Protein AF-A0A7U3V037-F1 (afdb_monomer_lite)

Secondary structure (DSSP, 8-state):
-PPP----HHHHHHHHHHHHHHHHHHHHH-HHHHHHB--PPPHHHHHHTTTTSPPPHHHHHHHHH---B-TTTT--SBTTBEEPPHHHHHT---TTSS-GGGGGEEEEEE-TTS-EEEEE--SSTTTT-EEEE-TTT--EEEEEESSHHHHHHHHHHHHHH-PPEE-TTS-EEEEEESSSEEEEEEP-TT-HHHHHHHHHHHHHHHHHHH-HHHHHTBPPPPPHHHHHHHT-SSPPPHHHHHHHTT-S-B-TTGGGGSBTTTEEEP-HHHHHHHHHHHHHH--SS------------S-------------------GGGSPPPPTTEEEEEEETTSPEEEEE-SSSTTTT-EEEEETTTTEEEEEESSHHHHHHHHH-

pLDDT: mean 83.7, std 17.73, range [27.78, 98.38]

Sequence (379 aa):
MGRDNFVDGRAIGDFTATWRRVEDWLRVHAPEDFAALRGPASARDIAAVAEDFPPHPFLVALLSAHDGSELSSGAELLPRYGLLPAARMAGWRAAGAGCPEAEWWVPFAATSTGEYLVVDHRQGPGYGAVLRFDPESGAGGERCWHDLLALVAELADVLESGEPLRMPGAAAHRPCAGGQLGWEIVPSPEVPAVWLREVWRDAEKRLLRAAPAACASLRPPARPQEIRSAETPDPFHAHLRAFLLLHDGADGPDGFEVFPGGYRPYGCAELCAARASVKAAVPDTAIRVRVRTGTKTAGGRESAVERAHGHGEASSSPADLPPVPTSWLPFAVSREGAELLLCQEQGESYGAVLAWDQVARDYRTVHPDLAALCERVGR

Organism: NCBI:txid659352

Structure (mmCIF, N/CA/C/O backbone):
data_AF-A0A7U3V037-F1
#
_entry.id   AF-A0A7U3V037-F1
#
loop_
_atom_site.group_PDB
_atom_site.id
_atom_site.type_symbol
_atom_site.label_atom_id
_atom_site.label_alt_id
_atom_site.label_comp_id
_atom_site.label_asym_id
_atom_site.label_entity_id
_atom_site.label_seq_id
_atom_site.pdbx_PDB_ins_code
_atom_site.Cartn_x
_atom_site.Cartn_y
_atom_site.Cartn_z
_atom_site.occupancy
_atom_site.B_iso_or_equiv
_atom_site.auth_seq_id
_atom_site.auth_comp_id
_atom_site.auth_asym_id
_atom_site.auth_atom_id
_atom_site.pdbx_PDB_model_num
ATOM 1 N N . MET A 1 1 ? 2.760 17.080 38.704 1.00 34.16 1 MET A N 1
ATOM 2 C CA . MET A 1 1 ? 1.494 17.796 38.433 1.00 34.16 1 MET A CA 1
ATOM 3 C C . MET A 1 1 ? 1.012 17.357 37.062 1.00 34.16 1 MET A C 1
ATOM 5 O O . MET A 1 1 ? 1.402 17.954 36.067 1.00 34.16 1 MET A O 1
ATOM 9 N N . GLY A 1 2 ? 0.297 16.231 37.011 1.00 40.97 2 GLY A N 1
ATOM 10 C CA . GLY A 1 2 ? -0.260 15.691 35.772 1.00 40.97 2 GLY A CA 1
ATOM 11 C C . GLY A 1 2 ? -1.550 16.427 35.439 1.00 40.97 2 GLY A C 1
ATOM 12 O O . GLY A 1 2 ? -2.410 16.564 36.304 1.00 40.97 2 GLY A O 1
ATOM 13 N N . ARG A 1 3 ? -1.664 16.945 34.215 1.00 43.59 3 ARG A N 1
ATOM 14 C CA . ARG A 1 3 ? -2.986 17.142 33.623 1.00 43.59 3 ARG A CA 1
ATOM 15 C C . ARG A 1 3 ? -3.472 15.739 33.292 1.00 43.59 3 ARG A C 1
ATOM 17 O O . ARG A 1 3 ? -2.770 15.033 32.572 1.00 43.59 3 ARG A O 1
ATOM 24 N N . ASP A 1 4 ? -4.590 15.329 33.872 1.00 48.66 4 ASP A N 1
ATOM 25 C CA . ASP A 1 4 ? -5.241 14.084 33.486 1.00 48.66 4 ASP A CA 1
ATOM 26 C C . ASP A 1 4 ? -5.502 14.130 31.977 1.00 48.66 4 ASP A C 1
ATOM 28 O O . ASP A 1 4 ? -6.106 15.084 31.479 1.00 48.66 4 ASP A O 1
ATOM 32 N N . ASN A 1 5 ? -5.014 13.122 31.249 1.00 59.50 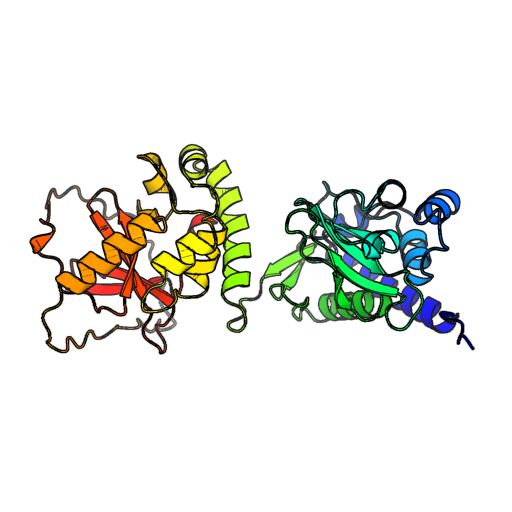5 ASN A N 1
ATOM 33 C CA . ASN A 1 5 ? -5.280 12.910 29.824 1.00 59.50 5 ASN A CA 1
ATOM 34 C C . ASN A 1 5 ? -6.729 12.419 29.639 1.00 59.50 5 ASN A C 1
ATOM 36 O O . ASN A 1 5 ? -6.979 11.334 29.122 1.00 59.50 5 ASN A O 1
ATOM 40 N N . PHE A 1 6 ? -7.691 13.183 30.157 1.00 67.81 6 PHE A N 1
ATOM 41 C CA . PHE A 1 6 ? -9.104 12.846 30.116 1.00 67.81 6 PHE A CA 1
ATOM 42 C C . PHE A 1 6 ? -9.684 13.336 28.790 1.00 67.81 6 PHE A C 1
ATOM 44 O O . PHE A 1 6 ? -9.780 14.541 28.553 1.00 67.81 6 PHE A O 1
ATOM 51 N N . VAL A 1 7 ? -10.066 12.402 27.921 1.00 75.44 7 VAL A N 1
ATOM 52 C CA . VAL A 1 7 ? -10.905 12.715 26.761 1.00 75.44 7 VAL A CA 1
ATOM 53 C C . VAL A 1 7 ? -12.281 13.099 27.301 1.00 75.44 7 VAL A C 1
ATOM 55 O O . VAL A 1 7 ? -12.906 12.312 28.015 1.00 75.44 7 VAL A O 1
ATOM 58 N N . ASP A 1 8 ? -12.741 14.319 27.028 1.00 85.19 8 ASP A N 1
ATOM 59 C CA . ASP A 1 8 ? -14.038 14.765 27.531 1.00 85.19 8 ASP A CA 1
ATOM 60 C C . ASP A 1 8 ? -15.210 14.081 26.796 1.00 85.19 8 ASP A C 1
ATOM 62 O O . ASP A 1 8 ? -15.072 13.501 25.715 1.00 85.19 8 ASP A O 1
ATOM 66 N N . GLY A 1 9 ? -16.403 14.132 27.396 1.00 85.62 9 GLY A N 1
ATOM 67 C CA . GLY A 1 9 ? -17.592 13.501 26.817 1.00 85.62 9 GLY A CA 1
ATOM 68 C C . GLY A 1 9 ? -18.042 14.115 25.485 1.00 85.62 9 GLY A C 1
ATOM 69 O O . GLY A 1 9 ? -18.740 13.447 24.723 1.00 85.62 9 GLY A O 1
ATOM 70 N N . ARG A 1 10 ? -17.645 15.360 25.178 1.00 91.12 10 ARG A N 1
ATOM 71 C CA . ARG A 1 10 ? -17.946 15.992 23.888 1.00 91.12 10 ARG A CA 1
ATOM 72 C C . ARG A 1 10 ? -17.118 15.337 22.789 1.00 91.12 10 ARG A C 1
ATOM 74 O O . ARG A 1 10 ? -17.693 14.946 21.782 1.00 91.12 10 ARG A O 1
ATOM 81 N N . ALA A 1 11 ? -15.826 15.131 23.019 1.00 93.19 11 ALA A N 1
ATOM 82 C CA . ALA A 1 11 ? -14.938 14.503 22.051 1.00 93.19 11 ALA A CA 1
ATOM 83 C C . ALA A 1 11 ? -15.385 13.072 21.691 1.00 93.19 11 ALA A C 1
ATOM 85 O O . ALA A 1 11 ? -15.333 12.678 20.528 1.00 93.19 11 ALA A O 1
ATOM 86 N N . ILE A 1 12 ? -15.892 12.295 22.658 1.00 95.69 12 ILE A N 1
ATOM 87 C CA . ILE A 1 12 ? -16.480 10.964 22.390 1.00 95.69 12 ILE A CA 1
ATOM 88 C C . ILE A 1 12 ? -17.758 11.079 21.539 1.00 95.69 12 ILE A C 1
ATOM 90 O O . ILE A 1 12 ? -17.997 10.255 20.650 1.00 95.69 12 ILE A O 1
ATOM 94 N N . GLY A 1 13 ? -18.580 12.101 21.795 1.00 95.69 13 GLY A N 1
ATOM 95 C CA . GLY A 1 13 ? -19.750 12.412 20.975 1.00 95.69 13 GLY A CA 1
ATOM 96 C C . GLY A 1 13 ? -19.372 12.751 19.530 1.00 95.69 13 GLY A C 1
ATOM 97 O O . GLY A 1 13 ? -19.965 12.194 18.606 1.00 95.69 13 GLY A O 1
ATOM 98 N N . ASP A 1 14 ? -18.346 13.585 19.344 1.00 97.44 14 ASP A N 1
ATOM 99 C CA . ASP A 1 14 ? -17.814 13.973 18.033 1.00 97.44 14 ASP A CA 1
ATOM 100 C C . ASP A 1 14 ? -17.241 12.762 17.283 1.00 97.44 14 ASP A C 1
ATOM 102 O O . ASP A 1 14 ? -17.529 12.572 16.100 1.00 97.44 14 ASP A O 1
ATOM 106 N N . PHE A 1 15 ? -16.516 11.881 17.980 1.00 97.94 15 PHE A N 1
ATOM 107 C CA . PHE A 1 15 ? -16.051 10.609 17.425 1.00 97.94 15 PHE A CA 1
ATOM 108 C C . PHE A 1 15 ? -17.208 9.741 16.938 1.00 97.94 15 PHE A C 1
ATOM 110 O O . PHE A 1 15 ? -17.214 9.302 15.791 1.00 97.94 15 PHE A O 1
ATOM 117 N N . THR A 1 16 ? -18.222 9.539 17.779 1.00 97.81 16 THR A N 1
ATOM 118 C CA . THR A 1 16 ? -19.379 8.700 17.437 1.00 97.81 16 THR A CA 1
ATOM 119 C C . THR A 1 16 ? -20.151 9.269 16.244 1.00 97.81 16 THR A C 1
ATOM 121 O O . THR A 1 16 ? -20.582 8.522 15.368 1.00 97.81 16 THR A O 1
ATOM 124 N N . ALA A 1 17 ? -20.324 10.592 16.185 1.00 97.94 17 ALA A N 1
ATOM 125 C CA . ALA A 1 17 ? -20.978 11.261 15.062 1.00 97.94 17 ALA A CA 1
ATOM 126 C C . ALA A 1 17 ? -20.165 11.138 13.764 1.00 97.94 17 ALA A C 1
ATOM 128 O O . ALA A 1 17 ? -20.737 10.903 12.702 1.00 97.94 17 ALA A O 1
ATOM 129 N N . THR A 1 18 ? -18.840 11.255 13.852 1.00 98.31 18 THR A N 1
ATOM 130 C CA . THR A 1 18 ? -17.942 11.127 12.699 1.00 98.31 18 THR A CA 1
ATOM 131 C C . THR A 1 18 ? -17.893 9.690 12.185 1.00 98.31 18 THR A C 1
ATOM 133 O O . THR A 1 18 ? -17.993 9.468 10.984 1.00 98.31 18 THR A O 1
ATOM 136 N N . TRP A 1 19 ? -17.838 8.701 13.080 1.00 98.00 19 TRP A N 1
ATOM 137 C CA . TRP A 1 19 ? -17.899 7.289 12.702 1.00 98.00 19 TRP A CA 1
ATOM 138 C C . TRP A 1 19 ? -19.202 6.938 11.972 1.00 98.00 19 TRP A C 1
ATOM 140 O O . TRP A 1 19 ? -19.172 6.262 10.948 1.00 98.00 19 TRP A O 1
ATOM 150 N N . ARG A 1 20 ? -20.342 7.489 12.408 1.00 98.25 20 ARG A N 1
ATOM 151 C CA . ARG A 1 20 ? -21.621 7.298 11.704 1.00 98.25 20 ARG A CA 1
ATOM 152 C C . ARG A 1 20 ? -21.608 7.803 10.265 1.00 98.25 20 ARG A C 1
ATOM 154 O O . ARG A 1 20 ? -22.256 7.192 9.426 1.00 98.25 20 ARG A O 1
ATOM 161 N N . ARG A 1 21 ? -20.865 8.874 9.956 1.00 98.38 21 ARG A N 1
ATOM 162 C CA . ARG A 1 21 ? -20.696 9.341 8.565 1.00 98.38 21 ARG A CA 1
ATOM 163 C C . ARG A 1 21 ? -20.014 8.276 7.708 1.00 98.38 21 ARG A C 1
ATOM 165 O O . ARG A 1 21 ? -20.473 8.001 6.604 1.00 98.38 21 ARG A O 1
ATOM 172 N N . VAL A 1 22 ? -18.975 7.633 8.246 1.00 97.88 22 VAL A N 1
ATOM 173 C CA . VAL A 1 22 ? -18.296 6.504 7.592 1.00 97.88 22 VAL A CA 1
ATOM 174 C C . VAL A 1 22 ? -19.278 5.349 7.373 1.00 97.88 22 VAL A C 1
ATOM 176 O O . VAL A 1 22 ? -19.413 4.870 6.251 1.00 97.88 22 VAL A O 1
ATOM 179 N N . GLU A 1 23 ? -20.022 4.940 8.404 1.00 97.38 23 GLU A N 1
ATOM 180 C CA . GLU A 1 23 ? -21.030 3.873 8.294 1.00 97.38 23 GLU A CA 1
ATOM 181 C C . GLU A 1 23 ? -22.116 4.182 7.252 1.00 97.38 23 GLU A C 1
ATOM 183 O O . GLU A 1 23 ? -22.489 3.315 6.457 1.00 97.38 23 GLU A O 1
ATOM 188 N N . ASP A 1 24 ? -22.639 5.409 7.257 1.00 98.06 24 ASP A N 1
ATOM 189 C CA . ASP A 1 24 ? -23.677 5.859 6.332 1.00 98.06 24 ASP A CA 1
ATOM 190 C C . ASP A 1 24 ? -23.173 5.855 4.889 1.00 98.06 24 ASP A C 1
ATOM 192 O O . ASP A 1 24 ? -23.882 5.384 3.995 1.00 98.06 24 ASP A O 1
ATOM 196 N N . TRP A 1 25 ? -21.933 6.298 4.669 1.00 97.62 25 TRP A N 1
ATOM 197 C CA . TRP A 1 25 ? -21.298 6.239 3.360 1.00 97.62 25 TRP A CA 1
ATOM 198 C C . TRP A 1 25 ? -21.142 4.794 2.876 1.00 97.62 25 TRP A C 1
ATOM 200 O O . TRP A 1 25 ? -21.562 4.469 1.763 1.00 97.62 25 TRP A O 1
ATOM 210 N N . LEU A 1 26 ? -20.611 3.899 3.719 1.00 96.12 26 LEU A N 1
ATOM 211 C CA . LEU A 1 26 ? -20.412 2.491 3.359 1.00 96.12 26 LEU A CA 1
ATOM 212 C C . LEU A 1 26 ? -21.739 1.815 3.023 1.00 96.12 26 LEU A C 1
ATOM 214 O O . LEU A 1 26 ? -21.841 1.126 2.016 1.00 96.12 26 LEU A O 1
ATOM 218 N N . ARG A 1 27 ? -22.797 2.069 3.795 1.00 95.94 27 ARG A N 1
ATOM 219 C CA . ARG A 1 27 ? -24.119 1.481 3.538 1.00 95.94 27 ARG A CA 1
ATOM 220 C C . ARG A 1 27 ? -24.667 1.819 2.149 1.00 95.94 27 ARG A C 1
ATOM 222 O O . ARG A 1 27 ? -25.414 1.022 1.585 1.00 95.94 27 ARG A O 1
ATOM 229 N N . VAL A 1 28 ? -24.325 2.993 1.620 1.00 96.75 28 VAL A N 1
ATOM 230 C CA . VAL A 1 28 ? -24.784 3.467 0.308 1.00 96.75 28 VAL A CA 1
ATOM 231 C C . VAL A 1 28 ? -23.840 3.035 -0.815 1.00 96.75 28 VAL A C 1
ATOM 233 O O . VAL A 1 28 ? -24.309 2.600 -1.867 1.00 96.75 28 VAL A O 1
ATOM 236 N N . HIS A 1 29 ? -22.529 3.159 -0.614 1.00 94.81 29 HIS A N 1
ATOM 237 C CA . HIS A 1 29 ? -21.533 3.047 -1.684 1.00 94.81 29 HIS A CA 1
ATOM 238 C C . HIS A 1 29 ? -20.757 1.720 -1.674 1.00 94.81 29 HIS A C 1
ATOM 240 O O . HIS A 1 29 ? -20.362 1.231 -2.734 1.00 94.81 29 HIS A O 1
ATOM 246 N N . ALA A 1 30 ? -20.586 1.113 -0.502 1.00 94.25 30 ALA A N 1
ATOM 247 C CA . ALA A 1 30 ? -19.832 -0.118 -0.279 1.00 94.25 30 ALA A CA 1
ATOM 248 C C . ALA A 1 30 ? -20.600 -1.081 0.660 1.00 94.25 30 ALA A C 1
ATOM 250 O O . ALA A 1 30 ? -20.139 -1.397 1.762 1.00 94.25 30 ALA A O 1
ATOM 251 N N . PRO A 1 31 ? -21.827 -1.501 0.281 1.00 94.19 31 PRO A N 1
ATOM 252 C CA . PRO A 1 31 ? -22.709 -2.263 1.162 1.00 94.19 31 PRO A CA 1
ATOM 253 C C . PRO A 1 31 ? -22.135 -3.622 1.576 1.00 94.19 31 PRO A C 1
ATOM 255 O O . PRO A 1 31 ? -22.499 -4.126 2.638 1.00 94.19 31 PRO A O 1
ATOM 258 N N . GLU A 1 32 ? -21.251 -4.216 0.770 1.00 91.25 32 GLU A N 1
ATOM 259 C CA . GLU A 1 32 ? -20.582 -5.468 1.124 1.00 91.25 32 GLU A CA 1
ATOM 260 C C . GLU A 1 32 ? -19.592 -5.271 2.280 1.00 91.25 32 GLU A C 1
ATOM 262 O O . GLU A 1 32 ? -19.599 -6.064 3.221 1.00 91.25 32 GLU A O 1
ATOM 267 N N . ASP A 1 33 ? -18.825 -4.176 2.288 1.00 91.75 33 ASP A N 1
ATOM 268 C CA . ASP A 1 33 ? -17.920 -3.855 3.399 1.00 91.75 33 ASP A CA 1
ATOM 269 C C . ASP A 1 33 ? -18.682 -3.473 4.656 1.00 91.75 33 ASP A C 1
ATOM 271 O O . ASP A 1 33 ? -18.319 -3.909 5.746 1.00 91.75 33 ASP A O 1
ATOM 275 N N . PHE A 1 34 ? -19.783 -2.723 4.518 1.00 94.06 34 PHE A N 1
ATOM 276 C CA . PHE A 1 34 ? -20.661 -2.449 5.654 1.00 94.06 34 PHE A CA 1
ATOM 277 C C . PHE A 1 34 ? -21.199 -3.751 6.268 1.00 94.06 34 PHE A C 1
ATOM 279 O O . PHE A 1 34 ? -21.227 -3.889 7.488 1.00 94.06 34 PHE A O 1
ATOM 286 N N . ALA A 1 35 ? -21.591 -4.726 5.439 1.00 92.44 35 ALA A N 1
ATOM 287 C CA . ALA A 1 35 ? -22.057 -6.032 5.905 1.00 92.44 35 ALA A CA 1
ATOM 288 C C . ALA A 1 35 ? -20.942 -6.894 6.524 1.00 92.44 35 ALA A C 1
ATOM 290 O O . ALA A 1 35 ? -21.228 -7.756 7.357 1.00 92.44 35 ALA A O 1
ATOM 291 N N . ALA A 1 36 ? -19.687 -6.670 6.130 1.00 92.38 36 ALA A N 1
ATOM 292 C CA . ALA A 1 36 ? -18.517 -7.337 6.690 1.00 92.38 36 ALA A CA 1
ATOM 293 C C . ALA A 1 36 ? -18.070 -6.762 8.048 1.00 92.38 36 ALA A C 1
ATOM 295 O O . ALA A 1 36 ? -17.318 -7.427 8.773 1.00 92.38 36 ALA A O 1
ATOM 296 N N . LEU A 1 37 ? -18.526 -5.559 8.421 1.00 93.88 37 LEU A N 1
ATOM 297 C CA . LEU A 1 37 ? -18.316 -5.029 9.767 1.00 93.88 37 LEU A CA 1
ATOM 298 C C . LEU A 1 37 ? -19.084 -5.868 10.785 1.00 93.88 37 LEU A C 1
ATOM 300 O O . LEU A 1 37 ? -20.290 -6.100 10.676 1.00 93.88 37 LEU A O 1
ATOM 304 N N . ARG A 1 38 ? -18.374 -6.318 11.817 1.00 94.44 38 ARG A N 1
ATOM 305 C CA . ARG A 1 38 ? -18.975 -7.102 12.895 1.00 94.44 38 ARG A CA 1
ATOM 306 C C . ARG A 1 38 ? -19.853 -6.207 13.760 1.00 94.44 38 ARG A C 1
ATOM 308 O O . ARG A 1 38 ? -19.665 -4.996 13.820 1.00 94.44 38 ARG A O 1
ATOM 315 N N . GLY A 1 39 ? -20.811 -6.809 14.460 1.00 96.00 39 GLY A N 1
ATOM 316 C CA . GLY A 1 39 ? -21.552 -6.094 15.499 1.00 96.00 39 GLY A CA 1
ATOM 317 C C . GLY A 1 39 ? -20.634 -5.612 16.636 1.00 96.00 39 GLY A C 1
ATOM 318 O O . GLY A 1 39 ? -19.453 -5.960 16.656 1.00 96.00 39 GLY A O 1
ATOM 319 N N . PRO A 1 40 ? -21.166 -4.845 17.600 1.00 98.06 40 PRO A N 1
ATOM 320 C CA . PRO A 1 40 ? -20.409 -4.347 18.746 1.00 98.06 40 PRO A CA 1
ATOM 321 C C . PRO A 1 40 ? -19.643 -5.434 19.508 1.00 98.06 40 PRO A C 1
ATOM 323 O O . PRO A 1 40 ? -20.184 -6.511 19.777 1.00 98.06 40 PRO A O 1
ATOM 326 N N . ALA A 1 41 ? -18.418 -5.120 19.930 1.00 97.50 41 ALA A N 1
ATOM 327 C CA . ALA A 1 41 ? -17.652 -5.960 20.842 1.00 97.50 41 ALA A CA 1
ATOM 328 C C . ALA A 1 41 ? -18.311 -5.992 22.228 1.00 97.50 41 ALA A C 1
ATOM 330 O O . ALA A 1 41 ? -18.918 -5.016 22.684 1.00 97.50 41 ALA A O 1
ATOM 331 N N . SER A 1 42 ? -18.178 -7.112 22.941 1.00 97.50 42 SER A N 1
ATOM 332 C CA . SER A 1 42 ? -18.689 -7.184 24.308 1.00 97.50 42 SER A CA 1
ATOM 333 C C . SER A 1 42 ? -17.839 -6.323 25.248 1.00 97.50 42 SER A C 1
ATOM 335 O O . SER A 1 42 ? -16.630 -6.183 25.066 1.00 97.50 42 SER A O 1
ATOM 337 N N . ALA A 1 43 ? -18.439 -5.799 26.321 1.00 95.56 43 ALA A N 1
ATOM 338 C CA . ALA A 1 43 ? -17.697 -5.045 27.337 1.00 95.56 43 ALA A CA 1
ATOM 339 C C . ALA A 1 43 ? -16.533 -5.855 27.942 1.00 95.56 43 ALA A C 1
ATOM 341 O O . ALA A 1 43 ? -15.511 -5.288 28.322 1.00 95.56 43 ALA A O 1
ATOM 342 N N . ARG A 1 44 ? -16.679 -7.187 28.005 1.00 95.00 44 ARG A N 1
ATOM 343 C CA . ARG A 1 44 ? -15.620 -8.100 28.442 1.00 95.00 44 ARG A CA 1
ATOM 344 C C . ARG A 1 44 ? -14.456 -8.122 27.454 1.00 95.00 44 ARG A C 1
ATOM 346 O O . ARG A 1 44 ? -13.314 -8.074 27.895 1.00 95.00 44 ARG A O 1
ATOM 353 N N . ASP A 1 45 ? -14.738 -8.199 26.157 1.00 96.25 45 ASP A N 1
ATOM 354 C CA . ASP A 1 45 ? -13.694 -8.243 25.131 1.00 96.25 45 ASP A CA 1
ATOM 355 C C . ASP A 1 45 ? -12.965 -6.903 25.044 1.00 96.25 45 ASP A C 1
ATOM 357 O O . ASP A 1 45 ? -11.740 -6.886 25.014 1.00 96.25 45 ASP A O 1
ATOM 361 N N . ILE A 1 46 ? -13.694 -5.783 25.123 1.00 96.06 46 ILE A N 1
ATOM 362 C CA . ILE A 1 46 ? -13.110 -4.434 25.178 1.00 96.06 46 ILE A CA 1
ATOM 363 C C . ILE A 1 46 ? -12.174 -4.293 26.382 1.00 96.06 46 ILE A C 1
ATOM 365 O O . ILE A 1 46 ? -11.063 -3.790 26.241 1.00 96.06 46 ILE A O 1
ATOM 369 N N . ALA A 1 47 ? -12.590 -4.762 27.562 1.00 92.38 47 ALA A N 1
ATOM 370 C CA . ALA A 1 47 ? -11.750 -4.714 28.757 1.00 92.38 47 ALA A CA 1
ATOM 371 C C . ALA A 1 47 ? -10.476 -5.572 28.631 1.00 92.38 47 ALA A C 1
ATOM 373 O O . ALA A 1 47 ? -9.486 -5.276 29.290 1.00 92.38 47 ALA A O 1
ATOM 374 N N . ALA A 1 48 ? -10.484 -6.608 27.788 1.00 93.19 48 ALA A N 1
ATOM 375 C CA . ALA A 1 48 ? -9.330 -7.477 27.565 1.00 93.19 48 ALA A CA 1
ATOM 376 C C . ALA A 1 48 ? -8.314 -6.914 26.553 1.00 93.19 48 ALA A C 1
ATOM 378 O O . ALA A 1 48 ? -7.186 -7.396 26.507 1.00 93.19 48 ALA A O 1
ATOM 379 N N . VAL A 1 49 ? -8.687 -5.911 25.745 1.00 92.69 49 VAL A N 1
ATOM 380 C CA . VAL A 1 49 ? -7.830 -5.330 24.689 1.00 92.69 49 VAL A CA 1
ATOM 381 C C . VAL A 1 49 ? -6.526 -4.748 25.240 1.00 92.69 49 VAL A C 1
ATOM 383 O O . VAL A 1 49 ? -5.494 -4.819 24.579 1.00 92.69 49 VAL A O 1
ATOM 386 N N . ALA A 1 50 ? -6.573 -4.196 26.447 1.00 83.25 50 ALA A N 1
ATOM 387 C CA . ALA A 1 50 ? -5.419 -3.662 27.148 1.00 83.25 50 ALA A CA 1
ATOM 388 C C . ALA A 1 50 ? -5.502 -4.082 28.621 1.00 83.25 50 ALA A C 1
ATOM 390 O O . ALA A 1 50 ? -5.999 -3.360 29.475 1.00 83.25 50 ALA A O 1
ATOM 391 N N . GLU A 1 51 ? -5.078 -5.310 28.912 1.00 81.62 51 GLU A N 1
ATOM 392 C CA . GLU A 1 51 ? -5.188 -5.892 30.259 1.00 81.62 51 GLU A CA 1
ATOM 393 C C . GLU A 1 51 ? -4.436 -5.062 31.319 1.00 81.62 51 GLU A C 1
ATOM 395 O O . GLU A 1 51 ? -4.919 -4.894 32.439 1.00 81.62 51 GLU A O 1
ATOM 400 N N . ASP A 1 52 ? -3.293 -4.484 30.940 1.00 86.25 52 ASP A N 1
ATOM 401 C CA . ASP A 1 52 ? -2.401 -3.760 31.850 1.00 86.25 52 ASP A CA 1
ATOM 402 C C . ASP A 1 52 ? -2.757 -2.268 32.023 1.00 86.25 52 ASP A C 1
ATOM 404 O O . ASP A 1 52 ? -2.267 -1.610 32.946 1.00 86.25 52 ASP A O 1
ATOM 408 N N . PHE A 1 53 ? -3.605 -1.702 31.155 1.00 88.50 53 PHE A N 1
ATOM 409 C CA . PHE A 1 53 ? -3.984 -0.285 31.184 1.00 88.50 53 PHE A CA 1
ATOM 410 C C . PHE A 1 53 ? -5.351 -0.040 30.531 1.00 88.50 53 PHE A C 1
ATOM 412 O O . PHE A 1 53 ? -5.699 -0.700 29.565 1.00 88.50 53 PHE A O 1
ATOM 419 N N . PRO A 1 54 ? -6.147 0.944 30.985 1.00 91.00 54 PRO A N 1
ATOM 420 C CA . PRO A 1 54 ? -7.458 1.190 30.391 1.00 91.00 54 PRO A CA 1
ATOM 421 C C . PRO A 1 54 ? -7.343 1.543 28.892 1.00 91.00 54 PRO A C 1
ATOM 423 O O . PRO A 1 54 ? -6.551 2.431 28.546 1.00 91.00 54 PRO A O 1
ATOM 426 N N . PRO A 1 55 ? -8.144 0.912 28.006 1.00 93.12 55 PRO A N 1
ATOM 427 C CA . PRO A 1 55 ? -8.158 1.255 26.590 1.00 93.12 55 PRO A CA 1
ATOM 428 C C . PRO A 1 55 ? -8.548 2.719 26.361 1.00 93.12 55 PRO A C 1
ATOM 430 O O . PRO A 1 55 ? -9.387 3.279 27.073 1.00 93.12 55 PRO A O 1
ATOM 433 N N . HIS A 1 56 ? -7.971 3.331 25.329 1.00 95.62 56 HIS A N 1
ATOM 434 C CA . HIS A 1 56 ? -8.262 4.708 24.952 1.00 95.62 56 HIS A CA 1
ATOM 435 C C . HIS A 1 56 ? -9.768 4.899 24.666 1.00 95.62 56 HIS A C 1
ATOM 437 O O . HIS A 1 56 ? -10.349 4.085 23.941 1.00 95.62 56 HIS A O 1
ATOM 443 N N . PRO A 1 57 ? -10.420 5.982 25.137 1.00 96.56 57 PRO A N 1
ATOM 444 C CA . PRO A 1 57 ? -11.868 6.164 24.986 1.00 96.56 57 PRO A CA 1
ATOM 445 C C . PRO A 1 57 ? -12.386 6.105 23.541 1.00 96.56 57 PRO A C 1
ATOM 447 O O . PRO A 1 57 ? -13.451 5.543 23.298 1.00 96.56 57 PRO A O 1
ATOM 450 N N . PHE A 1 58 ? -11.633 6.621 22.563 1.00 98.00 58 PHE A N 1
ATOM 451 C CA . PHE A 1 58 ? -12.008 6.483 21.146 1.00 98.00 58 PHE A CA 1
ATOM 452 C C . PHE A 1 58 ? -11.925 5.042 20.633 1.00 98.00 58 PHE A C 1
ATOM 454 O O . PHE A 1 58 ? -12.759 4.642 19.830 1.00 98.00 58 PHE A O 1
ATOM 461 N N . LEU A 1 59 ? -10.971 4.241 21.118 1.00 97.56 59 LEU A N 1
ATOM 462 C CA . LEU A 1 59 ? -10.894 2.824 20.759 1.00 97.56 59 LEU A CA 1
ATOM 463 C C . LEU A 1 59 ? -12.073 2.050 21.363 1.00 97.56 59 LEU A C 1
ATOM 465 O O . LEU A 1 59 ? -12.681 1.225 20.687 1.00 97.56 59 LEU A O 1
ATOM 469 N N . VAL A 1 60 ? -12.447 2.372 22.607 1.00 97.62 60 VAL A N 1
ATOM 470 C CA . VAL A 1 60 ? -13.667 1.844 23.239 1.00 97.62 60 VAL A CA 1
ATOM 471 C C . VAL A 1 60 ? -14.902 2.206 22.416 1.00 97.62 60 VAL A C 1
ATOM 473 O O . VAL A 1 60 ? -15.736 1.337 22.170 1.00 97.62 60 VAL A O 1
ATOM 476 N N . ALA A 1 61 ? -15.023 3.461 21.971 1.00 97.88 61 ALA A N 1
ATOM 477 C CA . ALA A 1 61 ? -16.143 3.910 21.149 1.00 97.88 61 ALA A CA 1
ATOM 478 C C . ALA A 1 61 ? -16.201 3.175 19.799 1.00 97.88 61 ALA A C 1
ATOM 480 O O . ALA A 1 61 ? -17.276 2.722 19.411 1.00 97.88 61 ALA A O 1
ATOM 481 N N . LEU A 1 62 ? -15.056 2.989 19.131 1.00 97.62 62 LEU A N 1
ATOM 482 C CA . LEU A 1 62 ? -14.960 2.228 17.882 1.00 97.62 62 LEU A CA 1
ATOM 483 C C . LEU A 1 62 ? -15.419 0.775 18.071 1.00 97.62 62 LEU A C 1
ATOM 485 O O . LEU A 1 62 ? -16.300 0.310 17.354 1.00 97.62 62 LEU A O 1
ATOM 489 N N . LEU A 1 63 ? -14.881 0.081 19.079 1.00 97.94 63 LEU A N 1
ATOM 490 C CA . LEU A 1 63 ? -15.236 -1.310 19.385 1.00 97.94 63 LEU A CA 1
ATOM 491 C C . LEU A 1 63 ? -16.687 -1.474 19.847 1.00 97.94 63 LEU A C 1
ATOM 493 O O . LEU A 1 63 ? -17.312 -2.504 19.603 1.00 97.94 63 LEU A O 1
ATOM 497 N N . SER A 1 64 ? -17.242 -0.450 20.494 1.00 98.06 64 SER A N 1
ATOM 498 C CA . SER A 1 64 ? -18.656 -0.419 20.879 1.00 98.06 64 SER A CA 1
ATOM 499 C C . SER A 1 64 ? -19.591 -0.238 19.679 1.00 98.06 64 SER A C 1
ATOM 501 O O . SER A 1 64 ? -20.782 -0.516 19.806 1.00 98.06 64 SER A O 1
ATOM 503 N N . ALA A 1 65 ? -19.081 0.225 18.534 1.00 97.44 65 ALA A N 1
ATOM 504 C CA . ALA A 1 65 ? -19.817 0.245 17.275 1.00 97.44 65 ALA A CA 1
ATOM 505 C C . ALA A 1 65 ? -19.619 -1.071 16.505 1.00 97.44 65 ALA A C 1
ATOM 507 O O . ALA A 1 65 ? -20.604 -1.717 16.147 1.00 97.44 65 ALA A O 1
ATOM 508 N N . HIS A 1 66 ? -18.365 -1.504 16.324 1.00 96.69 66 HIS A N 1
ATOM 509 C CA . HIS A 1 66 ? -18.017 -2.718 15.582 1.00 96.69 66 HIS A CA 1
ATOM 510 C C . HIS A 1 66 ? -16.803 -3.447 16.166 1.00 96.69 66 HIS A C 1
ATOM 512 O O . HIS A 1 66 ? -15.749 -2.849 16.379 1.00 96.69 66 HIS A O 1
ATOM 518 N N . ASP A 1 67 ? -16.906 -4.769 16.319 1.00 96.75 67 ASP A N 1
ATOM 519 C CA . ASP A 1 67 ? -15.803 -5.667 16.695 1.00 96.75 67 ASP A CA 1
ATOM 520 C C . ASP A 1 67 ? -14.880 -5.988 15.503 1.00 96.75 67 ASP A C 1
ATOM 522 O O . ASP A 1 67 ? -14.614 -7.145 15.165 1.00 96.75 67 ASP A O 1
ATOM 526 N N . GLY A 1 68 ? -14.429 -4.941 14.818 1.00 93.56 68 GLY A N 1
ATOM 527 C CA . GLY A 1 68 ? -13.618 -5.037 13.614 1.00 93.56 68 GLY A CA 1
ATOM 528 C C . GLY A 1 68 ? -14.339 -5.676 12.424 1.00 93.56 68 GLY A C 1
ATOM 529 O O . GLY A 1 68 ? -15.555 -5.570 12.261 1.00 93.56 68 GLY A O 1
ATOM 530 N N . SER A 1 69 ? -13.559 -6.327 11.567 1.00 89.44 69 SER A N 1
ATOM 531 C CA . SER A 1 69 ? -14.007 -6.954 10.319 1.00 89.44 69 SER A CA 1
ATOM 532 C C . SER A 1 69 ? -13.312 -8.299 10.110 1.00 89.44 69 SER A C 1
ATOM 534 O O . SER A 1 69 ? -12.340 -8.627 10.800 1.00 89.44 69 SER A O 1
ATOM 536 N N . GLU A 1 70 ? -13.786 -9.110 9.166 1.00 71.06 70 GLU A N 1
ATOM 537 C CA . GLU A 1 70 ? -13.013 -10.277 8.746 1.00 71.06 70 GLU A CA 1
ATOM 538 C C . GLU A 1 70 ? -11.896 -9.848 7.790 1.00 71.06 70 GLU A C 1
ATOM 540 O O . GLU A 1 70 ? -12.148 -9.419 6.672 1.00 71.06 70 GLU A O 1
ATOM 545 N N . LEU A 1 71 ? -10.634 -10.015 8.203 1.00 59.94 71 LEU A N 1
ATOM 546 C CA . LEU A 1 71 ? -9.455 -9.713 7.368 1.00 59.94 71 LEU A CA 1
ATOM 547 C C . LEU A 1 71 ? -9.493 -10.408 5.992 1.00 59.94 71 LEU A C 1
ATOM 549 O O . LEU A 1 71 ? -8.870 -9.943 5.046 1.00 59.94 71 LEU A O 1
ATOM 553 N N . SER A 1 72 ? -10.210 -11.530 5.879 1.00 57.31 72 SER A N 1
ATOM 554 C CA . SER A 1 72 ? -10.393 -12.288 4.639 1.00 57.31 72 SER A CA 1
ATOM 555 C C . SER A 1 72 ? -11.573 -11.832 3.777 1.00 57.31 72 SER A C 1
ATOM 557 O O . SER A 1 72 ? -11.694 -12.317 2.655 1.00 57.31 72 SER A O 1
ATOM 559 N N . SER A 1 73 ? -12.457 -10.959 4.275 1.00 56.59 73 SER A N 1
ATOM 560 C CA . SER A 1 73 ? -13.691 -10.566 3.578 1.00 56.59 73 SER A CA 1
ATOM 561 C C . SER A 1 73 ? -13.588 -9.251 2.802 1.00 56.59 73 SER A C 1
ATOM 563 O O . SER A 1 73 ? -14.589 -8.826 2.242 1.00 56.59 73 SER A O 1
ATOM 565 N N . GLY A 1 74 ? -12.411 -8.616 2.750 1.00 53.44 74 GLY A N 1
ATOM 566 C CA . GLY A 1 74 ? -12.164 -7.461 1.876 1.00 53.44 74 GLY A CA 1
ATOM 567 C C . GLY A 1 74 ? -12.517 -6.083 2.445 1.00 53.44 74 GLY A C 1
ATOM 568 O O . GLY A 1 74 ? -12.284 -5.104 1.749 1.00 53.44 74 GLY A O 1
ATOM 569 N N . ALA A 1 75 ? -12.975 -5.983 3.701 1.00 65.06 75 ALA A N 1
ATOM 570 C CA . ALA A 1 75 ? -13.295 -4.705 4.352 1.00 65.06 75 ALA A CA 1
ATOM 571 C C . ALA A 1 75 ? -12.045 -3.922 4.785 1.00 65.06 75 ALA A C 1
ATOM 573 O O . ALA A 1 75 ? -11.771 -3.715 5.971 1.00 65.06 75 ALA A O 1
ATOM 574 N N . GLU A 1 76 ? -11.272 -3.480 3.800 1.00 83.56 76 GLU A N 1
ATOM 575 C CA . GLU A 1 76 ? -10.151 -2.563 3.972 1.00 83.56 76 GLU A CA 1
ATOM 576 C C . GLU A 1 76 ? -10.683 -1.129 4.121 1.00 83.56 76 GLU A C 1
ATOM 578 O O . GLU A 1 76 ? -10.673 -0.321 3.195 1.00 83.56 76 GLU A O 1
ATOM 583 N N . LEU A 1 77 ? -11.179 -0.810 5.321 1.00 86.31 77 LEU A N 1
ATOM 584 C CA . LEU A 1 77 ? -11.699 0.520 5.674 1.00 86.31 77 LEU A CA 1
ATOM 585 C C . LEU A 1 77 ? -10.680 1.647 5.488 1.00 86.31 77 LEU A C 1
ATOM 587 O O . LEU A 1 77 ? -11.055 2.797 5.291 1.00 86.31 77 LEU A O 1
ATOM 591 N N . LEU A 1 78 ? -9.400 1.317 5.589 1.00 89.00 78 LEU A N 1
ATOM 592 C CA . LEU A 1 78 ? -8.270 2.171 5.252 1.00 89.00 78 LEU A CA 1
ATOM 593 C C . LEU A 1 78 ? -7.447 1.433 4.191 1.00 89.00 78 LEU A C 1
ATOM 595 O O . LEU A 1 78 ? -7.479 0.201 4.175 1.00 89.00 78 LEU A O 1
ATOM 599 N N . PRO A 1 79 ? -6.657 2.129 3.354 1.00 86.06 79 PRO A N 1
ATOM 600 C CA . PRO A 1 79 ? -5.868 1.480 2.314 1.00 86.06 79 PRO A CA 1
ATOM 601 C C . PRO A 1 79 ? -5.040 0.311 2.856 1.00 86.06 79 PRO A C 1
ATOM 603 O O . PRO A 1 79 ? -4.071 0.535 3.585 1.00 86.06 79 PRO A O 1
ATOM 606 N N . ARG A 1 80 ? -5.400 -0.926 2.479 1.00 83.56 80 ARG A N 1
ATOM 607 C CA . ARG A 1 80 ? -4.769 -2.191 2.909 1.00 83.56 80 ARG A CA 1
ATOM 608 C C . ARG A 1 80 ? -4.998 -2.616 4.358 1.00 83.56 80 ARG A C 1
ATOM 610 O O . ARG A 1 80 ? -4.501 -3.673 4.740 1.00 83.56 80 ARG A O 1
ATOM 617 N N . TYR A 1 81 ? -5.686 -1.824 5.175 1.00 90.94 81 TYR A N 1
ATOM 618 C CA . TYR A 1 81 ? -5.870 -2.092 6.602 1.00 90.94 81 TYR A CA 1
ATOM 619 C C . TYR A 1 81 ? -7.314 -2.500 6.895 1.00 90.94 81 TYR A C 1
ATOM 621 O O . TYR A 1 81 ? -8.244 -1.706 6.744 1.00 90.94 81 TYR A O 1
ATOM 629 N N . GLY A 1 82 ? -7.481 -3.724 7.392 1.00 92.12 82 GLY A N 1
ATOM 630 C CA . GLY A 1 82 ? -8.735 -4.191 7.980 1.00 92.12 82 GLY A CA 1
ATOM 631 C C . GLY A 1 82 ? -8.772 -3.919 9.482 1.00 92.12 82 GLY A C 1
ATOM 632 O O . GLY A 1 82 ? -7.749 -4.044 10.165 1.00 92.12 82 GLY A O 1
ATOM 633 N N . LEU A 1 83 ? -9.947 -3.570 10.016 1.00 94.88 83 LEU A N 1
ATOM 634 C CA . LEU A 1 83 ? -10.118 -3.405 11.462 1.00 94.88 83 LEU A CA 1
ATOM 635 C C . LEU A 1 83 ? -10.002 -4.755 12.171 1.00 94.88 83 LEU A C 1
ATOM 637 O O . LEU A 1 83 ? -10.679 -5.723 11.811 1.00 94.88 83 LEU A O 1
ATOM 641 N N . LEU A 1 84 ? -9.170 -4.799 13.207 1.00 94.81 84 LEU A N 1
ATOM 642 C CA . LEU A 1 84 ? -8.981 -5.984 14.029 1.00 94.81 84 LEU A CA 1
ATOM 643 C C . LEU A 1 84 ? -10.174 -6.181 14.978 1.00 94.81 84 LEU A C 1
ATOM 645 O O . LEU A 1 84 ? -10.671 -5.208 15.536 1.00 94.81 84 LEU A O 1
ATOM 649 N N . PRO A 1 85 ? -10.605 -7.427 15.226 1.00 94.94 85 PRO A N 1
ATOM 650 C CA . PRO A 1 85 ? -11.502 -7.737 16.338 1.00 94.94 85 PRO A CA 1
ATOM 651 C C . PRO A 1 85 ? -10.799 -7.581 17.693 1.00 94.94 85 PRO A C 1
ATOM 653 O O . PRO A 1 85 ? -9.613 -7.904 17.812 1.00 94.94 85 PRO A O 1
ATOM 656 N N . ALA A 1 86 ? -11.529 -7.200 18.742 1.00 96.00 86 ALA A N 1
ATOM 657 C CA . ALA A 1 86 ? -11.035 -7.029 20.110 1.00 96.00 86 ALA A CA 1
ATOM 658 C C . ALA A 1 86 ? -10.269 -8.262 20.616 1.00 96.00 86 ALA A C 1
ATOM 660 O O . ALA A 1 86 ? -9.197 -8.135 21.205 1.00 96.00 86 ALA A O 1
ATOM 661 N N . ALA A 1 87 ? -10.746 -9.471 20.298 1.00 93.31 87 ALA A N 1
ATOM 662 C CA . ALA A 1 87 ? -10.063 -10.717 20.655 1.00 93.31 87 ALA A CA 1
ATOM 663 C C . ALA A 1 87 ? -8.648 -10.833 20.049 1.00 93.31 87 ALA A C 1
ATOM 665 O O . ALA A 1 87 ? -7.752 -11.407 20.668 1.00 93.31 87 ALA A O 1
ATOM 666 N N . ARG A 1 88 ? -8.427 -10.286 18.844 1.00 91.75 88 ARG A N 1
ATOM 667 C CA . ARG A 1 88 ? -7.096 -10.232 18.215 1.00 91.75 88 ARG A CA 1
ATOM 668 C C . ARG A 1 88 ? -6.218 -9.164 18.855 1.00 91.75 88 ARG A C 1
ATOM 670 O O . ARG A 1 88 ? -5.028 -9.411 19.014 1.00 91.75 88 ARG A O 1
ATOM 677 N N . MET A 1 89 ? -6.798 -8.027 19.244 1.00 94.00 89 MET A N 1
ATOM 678 C CA . MET A 1 89 ? -6.066 -6.971 19.949 1.00 94.00 89 MET A CA 1
ATOM 679 C C . MET A 1 89 ? -5.588 -7.453 21.329 1.00 94.00 89 MET A C 1
ATOM 681 O O . MET A 1 89 ? -4.418 -7.300 21.652 1.00 94.00 89 MET A O 1
ATOM 685 N N . ALA A 1 90 ? -6.450 -8.129 22.098 1.00 91.38 90 ALA A N 1
ATOM 686 C CA . ALA A 1 90 ? -6.134 -8.658 23.432 1.00 91.38 90 ALA A CA 1
ATOM 687 C C . ALA A 1 90 ? -4.990 -9.691 23.429 1.00 91.38 90 ALA A C 1
ATOM 689 O O . ALA A 1 90 ? -4.168 -9.757 24.347 1.00 91.38 90 ALA A O 1
ATOM 690 N N . GLY A 1 91 ? -4.931 -10.513 22.375 1.00 83.62 91 GLY A N 1
ATOM 691 C CA . GLY A 1 91 ? -3.875 -11.506 22.178 1.00 83.62 91 GLY A CA 1
ATOM 692 C C . GLY A 1 91 ? -2.550 -10.919 21.689 1.00 83.62 91 GLY A C 1
ATOM 693 O O . GLY A 1 91 ? -1.572 -11.658 21.566 1.00 83.62 91 GLY A O 1
ATOM 694 N N . TRP A 1 92 ? -2.499 -9.620 21.389 1.00 84.69 92 TRP A N 1
ATOM 695 C CA . TRP A 1 92 ? -1.288 -8.994 20.893 1.00 84.69 92 TRP A CA 1
ATOM 696 C C . TRP A 1 92 ? -0.225 -8.907 21.988 1.00 84.69 92 TRP A C 1
ATOM 698 O O . TRP A 1 92 ? -0.485 -8.579 23.149 1.00 84.69 92 TRP A O 1
ATOM 708 N N . ARG A 1 93 ? 1.008 -9.221 21.601 1.00 70.62 93 ARG A N 1
ATOM 709 C CA . ARG A 1 93 ? 2.205 -9.023 22.410 1.00 70.62 93 ARG A CA 1
ATOM 710 C C . ARG A 1 93 ? 3.268 -8.463 21.482 1.00 70.62 93 ARG A C 1
ATOM 712 O O . ARG A 1 93 ? 3.660 -9.139 20.537 1.00 70.62 93 ARG A O 1
ATOM 719 N N . ALA A 1 94 ? 3.795 -7.284 21.794 1.00 65.44 94 ALA A N 1
ATOM 720 C CA . ALA A 1 94 ? 4.936 -6.687 21.095 1.00 65.44 94 ALA A CA 1
ATOM 721 C C . ALA A 1 94 ? 6.252 -7.488 21.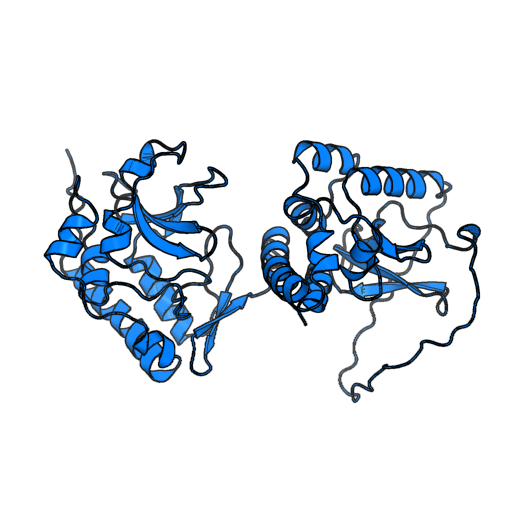217 1.00 65.44 94 ALA A C 1
ATOM 723 O O . ALA A 1 94 ? 7.319 -6.997 20.845 1.00 65.44 94 ALA A O 1
ATOM 724 N N . ALA A 1 95 ? 6.217 -8.691 21.800 1.00 53.34 95 ALA A N 1
ATOM 725 C CA . ALA A 1 95 ? 7.389 -9.501 22.082 1.00 53.34 95 ALA A CA 1
ATOM 726 C C . ALA A 1 95 ? 8.127 -9.824 20.773 1.00 53.34 95 ALA A C 1
ATOM 728 O O . ALA A 1 95 ? 7.663 -10.626 19.969 1.00 53.34 95 ALA A O 1
ATOM 729 N N . GLY A 1 96 ? 9.274 -9.174 20.565 1.00 56.28 96 GLY A N 1
ATOM 730 C CA . GLY A 1 96 ? 10.086 -9.303 19.350 1.00 56.28 96 GLY A CA 1
ATOM 731 C C . GLY A 1 96 ? 10.224 -8.022 18.521 1.00 56.28 96 GLY A C 1
ATOM 732 O O . GLY A 1 96 ? 11.083 -7.982 17.652 1.00 56.28 96 GLY A O 1
ATOM 733 N N . ALA A 1 97 ? 9.474 -6.957 18.828 1.00 59.69 97 ALA A N 1
ATOM 734 C CA . ALA A 1 97 ? 9.483 -5.696 18.074 1.00 59.69 97 ALA A CA 1
ATOM 735 C C . ALA A 1 97 ? 10.796 -4.889 18.153 1.00 59.69 97 ALA A C 1
ATOM 737 O O . ALA A 1 97 ? 10.935 -3.879 17.471 1.00 59.69 97 ALA A O 1
ATOM 738 N N . GLY A 1 98 ? 11.727 -5.249 19.047 1.00 65.50 98 GLY A N 1
ATOM 739 C CA . GLY A 1 98 ? 12.947 -4.466 19.300 1.00 65.50 98 GLY A CA 1
ATOM 740 C C . GLY A 1 98 ? 12.703 -3.056 19.869 1.00 65.50 98 GLY A C 1
ATOM 741 O O . GLY A 1 98 ? 13.661 -2.313 20.065 1.00 65.50 98 GLY A O 1
ATOM 742 N N . CYS A 1 99 ? 11.446 -2.703 20.161 1.00 71.56 99 CYS A N 1
ATOM 743 C CA . CYS A 1 99 ? 10.992 -1.395 20.621 1.00 71.56 99 CYS A CA 1
ATOM 744 C C . CYS A 1 99 ? 10.319 -1.548 21.998 1.00 71.56 99 CYS A C 1
ATOM 746 O O . CYS A 1 99 ? 9.224 -2.111 22.072 1.00 71.56 99 CYS A O 1
ATOM 748 N N . PRO A 1 100 ? 10.961 -1.096 23.092 1.00 75.00 100 PRO A N 1
ATOM 749 C CA . PRO A 1 100 ? 10.385 -1.158 24.438 1.00 75.00 100 PRO A CA 1
ATOM 750 C C . PRO A 1 100 ? 9.030 -0.448 24.548 1.00 75.00 100 PRO A C 1
ATOM 752 O O . PRO A 1 100 ? 8.148 -0.898 25.265 1.00 75.00 100 PRO A O 1
ATOM 755 N N . GLU A 1 101 ? 8.840 0.638 23.799 1.00 81.88 101 GLU A N 1
ATOM 756 C CA . GLU A 1 101 ? 7.628 1.455 23.813 1.00 81.88 101 GLU A CA 1
ATOM 757 C C . GLU A 1 101 ? 6.389 0.714 23.307 1.00 81.88 101 GLU A C 1
ATOM 759 O O . GLU A 1 101 ? 5.271 1.087 23.665 1.00 81.88 101 GLU A O 1
ATOM 764 N N . ALA A 1 102 ? 6.583 -0.337 22.508 1.00 83.94 102 ALA A N 1
ATOM 765 C CA . ALA A 1 102 ? 5.499 -1.124 21.950 1.00 83.94 102 ALA A CA 1
ATOM 766 C C . ALA A 1 102 ? 4.668 -1.839 23.031 1.00 83.94 102 ALA A C 1
ATOM 768 O O . ALA A 1 102 ? 3.526 -2.190 22.772 1.00 83.94 102 ALA A O 1
ATOM 769 N N . GLU A 1 103 ? 5.160 -1.989 24.264 1.00 87.56 103 GLU A N 1
ATOM 770 C CA . GLU A 1 103 ? 4.351 -2.518 25.376 1.00 87.56 103 GLU A CA 1
ATOM 771 C C . GLU A 1 103 ? 3.087 -1.680 25.671 1.00 87.56 103 GLU A C 1
ATOM 773 O O . GLU A 1 103 ? 2.112 -2.201 26.203 1.00 87.56 103 GLU A O 1
ATOM 778 N N . TRP A 1 104 ? 3.078 -0.400 25.287 1.00 90.94 104 TRP A N 1
ATOM 779 C CA . TRP A 1 104 ? 1.965 0.535 25.498 1.00 90.94 104 TRP A CA 1
ATOM 780 C C . TRP A 1 104 ? 1.100 0.735 24.256 1.00 90.94 104 TRP A C 1
ATOM 782 O O . TRP A 1 104 ? 0.266 1.640 24.210 1.00 90.94 104 TRP A O 1
ATOM 792 N N . TRP A 1 105 ? 1.341 -0.021 23.195 1.00 92.94 105 TRP A N 1
ATOM 793 C CA . TRP A 1 105 ? 0.618 0.143 21.944 1.00 92.94 105 TRP A CA 1
ATOM 794 C C . TRP A 1 105 ? -0.496 -0.885 21.854 1.00 92.94 105 TRP A C 1
ATOM 796 O O . TRP A 1 105 ? -0.349 -2.020 22.284 1.00 92.94 105 TRP A O 1
ATOM 806 N N . VAL A 1 106 ? -1.629 -0.485 21.290 1.00 94.75 106 VAL A N 1
ATOM 807 C CA . VAL A 1 106 ? -2.740 -1.405 21.039 1.00 94.75 106 VAL A CA 1
ATOM 808 C C . VAL A 1 106 ? -3.035 -1.392 19.549 1.00 94.75 106 VAL A C 1
ATOM 810 O O . VAL A 1 106 ? -3.431 -0.340 19.037 1.00 94.75 106 VAL A O 1
ATOM 813 N N . PRO A 1 107 ? -2.842 -2.506 18.823 1.00 94.94 107 PRO A N 1
ATOM 814 C CA . PRO A 1 107 ? -3.188 -2.559 17.413 1.00 94.94 107 PRO A CA 1
ATOM 815 C C . PRO A 1 107 ? -4.702 -2.519 17.253 1.00 94.94 107 PRO A C 1
ATOM 817 O O . PRO A 1 107 ? -5.416 -3.221 17.961 1.00 94.94 107 PRO A O 1
ATOM 820 N N . PHE A 1 108 ? -5.191 -1.734 16.298 1.00 95.94 108 PHE A N 1
ATOM 821 C CA . PHE A 1 108 ? -6.621 -1.693 15.971 1.00 95.94 108 PHE A CA 1
ATOM 822 C C . PHE A 1 108 ? -6.908 -1.995 14.499 1.00 95.94 108 PHE A C 1
ATOM 824 O O . PHE A 1 108 ? -8.039 -2.333 14.156 1.00 95.94 108 PHE A O 1
ATOM 831 N N . ALA A 1 109 ? -5.894 -1.929 13.637 1.00 94.81 109 ALA A N 1
ATOM 832 C CA . ALA A 1 109 ? -5.995 -2.342 12.247 1.00 94.81 109 ALA A CA 1
ATOM 833 C C . ALA A 1 109 ? -4.711 -3.043 11.799 1.00 94.81 109 ALA A C 1
ATOM 835 O O . ALA A 1 109 ? -3.631 -2.761 12.326 1.00 94.81 109 ALA A O 1
ATOM 836 N N . ALA A 1 110 ? -4.830 -3.950 10.832 1.00 91.94 110 ALA A N 1
ATOM 837 C CA . ALA A 1 110 ? -3.696 -4.680 10.278 1.00 91.94 110 ALA A CA 1
ATOM 838 C C . ALA A 1 110 ? -3.827 -4.877 8.769 1.00 91.94 110 ALA A C 1
ATOM 840 O O . ALA A 1 110 ? -4.938 -4.998 8.246 1.00 91.94 110 ALA A O 1
ATOM 841 N N . THR A 1 111 ? -2.686 -4.958 8.092 1.00 86.69 111 THR A N 1
ATOM 842 C CA . THR A 1 111 ? -2.615 -5.421 6.707 1.00 86.69 111 THR A CA 1
ATOM 843 C C . THR A 1 111 ? -2.497 -6.940 6.645 1.00 86.69 111 THR A C 1
ATOM 845 O O . THR A 1 111 ? -2.111 -7.606 7.609 1.00 86.69 111 THR A O 1
ATOM 848 N N . SER A 1 112 ? -2.764 -7.511 5.469 1.00 80.12 112 SER A N 1
ATOM 849 C CA . SER A 1 112 ? -2.499 -8.932 5.196 1.00 80.12 112 SER A CA 1
ATOM 850 C C . SER A 1 112 ? -1.009 -9.300 5.245 1.00 80.12 112 SER A C 1
ATOM 852 O O . SER A 1 112 ? -0.681 -10.480 5.345 1.00 80.12 112 SER A O 1
ATOM 854 N N . THR A 1 113 ? -0.114 -8.307 5.205 1.00 76.12 113 THR A N 1
ATOM 855 C CA . THR A 1 113 ? 1.344 -8.484 5.278 1.00 76.12 113 THR A CA 1
ATOM 856 C C . THR A 1 113 ? 1.905 -8.298 6.687 1.00 76.12 113 THR A C 1
ATOM 858 O O . THR A 1 113 ? 3.113 -8.373 6.855 1.00 76.12 113 THR A O 1
ATOM 861 N N . GLY A 1 114 ? 1.065 -8.038 7.695 1.00 82.88 114 GLY A N 1
ATOM 862 C CA . GLY A 1 114 ? 1.511 -7.909 9.084 1.00 82.88 114 GLY A CA 1
ATOM 863 C C . GLY A 1 114 ? 1.974 -6.511 9.507 1.00 82.88 114 GLY A C 1
ATOM 864 O O . GLY A 1 114 ? 2.537 -6.386 10.592 1.00 82.88 114 GLY A O 1
ATOM 865 N N . GLU A 1 115 ? 1.712 -5.463 8.716 1.00 86.81 115 GLU A N 1
ATOM 866 C CA . GLU A 1 115 ? 1.825 -4.075 9.195 1.00 86.81 115 GLU A CA 1
ATOM 867 C C . GLU A 1 115 ? 0.608 -3.737 10.072 1.00 86.81 115 GLU A C 1
ATOM 869 O O . GLU A 1 115 ? -0.508 -4.185 9.795 1.00 86.81 115 GLU A O 1
ATOM 874 N N . TYR A 1 116 ? 0.797 -2.911 11.101 1.00 91.62 116 TYR A N 1
ATOM 875 C CA . TYR A 1 116 ? -0.254 -2.515 12.040 1.00 91.62 116 TYR A CA 1
ATOM 876 C C . TYR A 1 116 ? -0.415 -0.998 12.117 1.00 91.62 116 TYR A C 1
ATOM 878 O O . TYR A 1 116 ? 0.563 -0.244 12.098 1.00 91.62 116 TYR A O 1
ATOM 886 N N . LEU A 1 117 ? -1.660 -0.564 12.314 1.00 94.50 117 LEU A N 1
ATOM 887 C CA . LEU A 1 117 ? -1.947 0.714 12.955 1.00 94.50 117 LEU A CA 1
ATOM 888 C C . LEU A 1 117 ? -2.226 0.466 14.432 1.00 94.50 117 LEU A C 1
ATOM 890 O O . LEU A 1 117 ? -3.043 -0.389 14.792 1.00 94.50 117 LEU A O 1
ATOM 894 N N . VAL A 1 118 ? -1.542 1.226 15.280 1.00 95.25 118 VAL A N 1
ATOM 895 C CA . VAL A 1 118 ? -1.618 1.100 16.735 1.00 95.25 118 VAL A CA 1
ATOM 896 C C . VAL A 1 118 ? -2.018 2.420 17.382 1.00 95.25 118 VAL A C 1
ATOM 898 O O . VAL A 1 118 ? -1.685 3.488 16.873 1.00 95.25 118 VAL A O 1
ATOM 901 N N . VAL A 1 119 ? -2.708 2.348 18.518 1.00 96.50 119 VAL A N 1
ATOM 902 C CA . VAL A 1 119 ? -2.974 3.494 19.396 1.00 96.50 119 VAL A CA 1
ATOM 903 C C . VAL A 1 119 ? -1.945 3.508 20.522 1.00 96.50 119 VAL A C 1
ATOM 905 O O . VAL A 1 119 ? -1.806 2.524 21.255 1.00 96.50 119 VAL A O 1
ATOM 908 N N . ASP A 1 120 ? -1.241 4.625 20.679 1.00 95.12 120 ASP A N 1
ATOM 909 C CA . ASP A 1 120 ? -0.248 4.826 21.734 1.00 95.12 120 ASP A CA 1
ATOM 910 C C . ASP A 1 120 ? -0.922 5.135 23.080 1.00 95.12 120 ASP A C 1
ATOM 912 O O . ASP A 1 120 ? -1.582 6.160 23.231 1.00 95.12 120 ASP A O 1
ATOM 916 N N . HIS A 1 121 ? -0.761 4.264 24.078 1.00 94.12 121 HIS A N 1
ATOM 917 C CA . HIS A 1 121 ? -1.307 4.456 25.428 1.00 94.12 121 HIS A CA 1
ATOM 918 C C . HIS A 1 121 ? -0.269 4.986 26.424 1.00 94.12 121 HIS A C 1
ATOM 920 O O . HIS A 1 121 ? -0.555 5.085 27.622 1.00 94.12 121 HIS A O 1
ATOM 926 N N . ARG A 1 122 ? 0.926 5.383 25.964 1.00 91.81 122 ARG A N 1
ATOM 927 C CA . ARG A 1 122 ? 1.911 6.026 26.840 1.00 91.81 122 ARG A CA 1
ATOM 928 C C . ARG A 1 122 ? 1.366 7.346 27.355 1.00 91.81 122 ARG A C 1
ATOM 930 O O . ARG A 1 122 ? 0.884 8.187 26.598 1.00 91.81 122 ARG A O 1
ATOM 937 N N . GLN A 1 123 ? 1.508 7.561 28.656 1.00 89.25 123 GLN A N 1
ATOM 938 C CA . GLN A 1 123 ? 1.128 8.826 29.270 1.00 89.25 123 GLN A CA 1
ATOM 939 C C . GLN A 1 123 ? 1.981 9.976 28.719 1.00 89.25 123 GLN A C 1
ATOM 941 O O . GLN A 1 123 ? 3.210 9.906 28.709 1.00 89.25 123 GLN A O 1
ATOM 946 N N . GLY A 1 124 ? 1.326 11.059 28.299 1.00 88.75 124 GLY A N 1
ATOM 947 C CA . GLY A 1 124 ? 1.984 12.277 27.826 1.00 88.75 124 GLY A CA 1
ATOM 948 C C . GLY A 1 124 ? 1.426 12.783 26.493 1.00 88.75 124 GLY A C 1
ATOM 949 O O . GLY A 1 124 ? 0.352 12.360 26.079 1.00 88.75 124 GLY A O 1
ATOM 950 N N . PRO A 1 125 ? 2.153 13.669 25.785 1.00 87.62 125 PRO A N 1
ATOM 951 C CA . PRO A 1 125 ? 1.682 14.308 24.546 1.00 87.62 125 PRO A CA 1
ATOM 952 C C . PRO A 1 125 ? 1.455 13.366 23.347 1.00 87.62 125 PRO A C 1
ATOM 954 O O . PRO A 1 125 ? 1.110 13.825 22.257 1.00 87.62 125 PRO A O 1
ATOM 957 N N . GLY A 1 126 ? 1.762 12.076 23.497 1.00 90.19 126 GLY A N 1
ATOM 958 C CA . GLY A 1 126 ? 1.499 11.036 22.503 1.00 90.19 126 GLY A CA 1
ATOM 959 C C . GLY A 1 126 ? 0.312 10.137 22.838 1.00 90.19 126 GLY A C 1
ATOM 960 O O . GLY A 1 126 ? -0.029 9.314 22.002 1.00 90.19 126 GLY A O 1
ATOM 961 N N . TYR A 1 127 ? -0.311 10.293 24.011 1.00 94.31 127 TYR A N 1
ATOM 962 C CA . TYR A 1 127 ? -1.452 9.474 24.409 1.00 94.31 127 TYR A CA 1
ATOM 963 C C . TYR A 1 127 ? -2.596 9.608 23.397 1.00 94.31 127 TYR A C 1
ATOM 965 O O . TYR A 1 127 ? -3.020 10.718 23.083 1.00 94.31 127 TYR A O 1
ATOM 973 N N . GLY A 1 128 ? -3.077 8.474 22.893 1.00 95.44 128 GLY A N 1
ATOM 974 C CA . GLY A 1 128 ? -4.136 8.382 21.892 1.00 95.44 128 GLY A CA 1
ATOM 975 C C . GLY A 1 128 ? -3.660 8.456 20.443 1.00 95.44 128 GLY A C 1
ATOM 976 O O . GLY A 1 128 ? -4.457 8.157 19.554 1.00 95.44 128 GLY A O 1
ATOM 977 N N . ALA A 1 129 ? -2.391 8.796 20.186 1.00 96.81 129 ALA A N 1
ATOM 978 C CA . ALA A 1 129 ? -1.871 8.947 18.831 1.00 96.81 129 ALA A CA 1
ATOM 979 C C . ALA A 1 129 ? -1.920 7.642 18.040 1.00 96.81 129 ALA A C 1
ATOM 981 O O . ALA A 1 129 ? -1.638 6.567 18.573 1.00 96.81 129 ALA A O 1
ATOM 982 N N . VAL A 1 130 ? -2.234 7.757 16.749 1.00 96.62 130 VAL A N 1
ATOM 983 C CA . VAL A 1 130 ? -2.210 6.618 15.831 1.00 96.62 130 VAL A CA 1
ATOM 984 C C . VAL A 1 130 ? -0.842 6.543 15.179 1.00 96.62 130 VAL A C 1
ATOM 986 O O . VAL A 1 130 ? -0.401 7.488 14.514 1.00 96.62 130 VAL A O 1
ATOM 989 N N . LEU A 1 131 ? -0.178 5.409 15.369 1.00 94.25 131 LEU A N 1
ATOM 990 C CA . LEU A 1 131 ? 1.150 5.140 14.843 1.00 94.25 131 LEU A CA 1
ATOM 991 C C . LEU A 1 131 ? 1.100 3.998 13.829 1.00 94.25 131 LEU A C 1
ATOM 993 O O . LEU A 1 131 ? 0.309 3.064 13.976 1.00 94.25 131 LEU A O 1
ATOM 997 N N . ARG A 1 132 ? 1.996 4.044 12.844 1.00 91.12 132 ARG A N 1
ATOM 998 C CA . ARG A 1 132 ? 2.285 2.902 11.974 1.00 91.12 132 ARG A CA 1
ATOM 999 C C . ARG A 1 132 ? 3.425 2.077 12.559 1.00 91.12 132 ARG A C 1
ATOM 1001 O O . ARG A 1 132 ? 4.441 2.621 13.005 1.00 91.12 132 ARG A O 1
ATOM 1008 N N . PHE A 1 133 ? 3.254 0.762 12.545 1.00 88.38 133 PHE A N 1
ATOM 1009 C CA . PHE A 1 133 ? 4.215 -0.185 13.087 1.00 88.38 133 PHE A CA 1
ATOM 1010 C C . PHE A 1 133 ? 4.377 -1.394 12.163 1.00 88.38 133 PHE A C 1
ATOM 1012 O O . PHE A 1 133 ? 3.400 -2.075 11.859 1.00 88.38 133 PHE A O 1
ATOM 1019 N N . ASP A 1 134 ? 5.615 -1.666 11.750 1.00 85.31 134 ASP A N 1
ATOM 1020 C CA . ASP A 1 134 ? 5.986 -2.868 11.009 1.00 85.31 134 ASP A CA 1
ATOM 1021 C C . ASP A 1 134 ? 6.979 -3.701 11.849 1.00 85.31 134 ASP A C 1
ATOM 1023 O O . ASP A 1 134 ? 8.131 -3.292 12.041 1.00 85.31 134 ASP A O 1
ATOM 1027 N N . PRO A 1 135 ? 6.551 -4.861 12.382 1.00 76.38 135 PRO A N 1
ATOM 1028 C CA . PRO A 1 135 ? 7.412 -5.704 13.200 1.00 76.38 135 PRO A CA 1
ATOM 1029 C C . PRO A 1 135 ? 8.556 -6.352 12.410 1.00 76.38 135 PRO A C 1
ATOM 1031 O O . PRO A 1 135 ? 9.564 -6.700 13.020 1.00 76.38 135 PRO A O 1
ATOM 1034 N N . GLU A 1 136 ? 8.430 -6.530 11.090 1.00 72.75 136 GLU A N 1
ATOM 1035 C CA . GLU A 1 136 ? 9.438 -7.233 10.286 1.00 72.75 136 GLU A CA 1
ATOM 1036 C C . GLU A 1 136 ? 10.636 -6.340 9.958 1.00 72.75 136 GLU A C 1
ATOM 1038 O O . GLU A 1 136 ? 11.784 -6.787 10.014 1.00 72.75 136 GLU A O 1
ATOM 1043 N N . SER A 1 137 ? 10.395 -5.064 9.653 1.00 65.94 137 SER A N 1
ATOM 1044 C CA . SER A 1 137 ? 11.474 -4.106 9.389 1.00 65.94 137 SER A CA 1
ATOM 1045 C C . SER A 1 137 ? 12.095 -3.517 10.658 1.00 65.94 137 SER A C 1
ATOM 1047 O O . SER A 1 137 ? 13.155 -2.890 10.587 1.00 65.94 137 SER A O 1
ATOM 1049 N N . GLY A 1 138 ? 11.439 -3.677 11.815 1.00 60.94 138 GLY A N 1
ATOM 1050 C CA . GLY A 1 138 ? 11.807 -2.996 13.060 1.00 60.94 138 GLY A CA 1
ATOM 1051 C C . GLY A 1 138 ? 11.648 -1.470 12.986 1.00 60.94 138 GLY A C 1
ATOM 1052 O O . GLY A 1 138 ? 12.035 -0.764 13.919 1.00 60.94 138 GLY A O 1
ATOM 1053 N N . ALA A 1 139 ? 11.093 -0.947 11.886 1.00 62.53 139 ALA A N 1
ATOM 1054 C CA . ALA A 1 139 ? 10.718 0.447 11.737 1.00 62.53 139 ALA A CA 1
ATOM 1055 C C . ALA A 1 139 ? 9.312 0.633 12.325 1.00 62.53 139 ALA A C 1
ATOM 1057 O O . ALA A 1 139 ? 8.342 0.014 11.890 1.00 62.53 139 ALA A O 1
ATOM 1058 N N . GLY A 1 140 ? 9.187 1.477 13.347 1.00 67.06 140 GLY A N 1
ATOM 1059 C CA . GLY A 1 140 ? 7.957 1.536 14.124 1.00 67.06 140 GLY A CA 1
ATOM 1060 C C . GLY A 1 140 ? 7.763 2.834 14.884 1.00 67.06 140 GLY A C 1
ATOM 1061 O O . GLY A 1 140 ? 8.726 3.479 15.291 1.00 67.06 140 GLY A O 1
ATOM 1062 N N . GLY A 1 141 ? 6.500 3.204 15.085 1.00 75.06 141 GLY A N 1
ATOM 1063 C CA . GLY A 1 141 ? 6.123 4.349 15.911 1.00 75.06 141 GLY A CA 1
ATOM 1064 C C . GLY A 1 141 ? 6.071 5.679 15.159 1.00 75.06 141 GLY A C 1
ATOM 1065 O O . GLY A 1 141 ? 6.038 6.737 15.790 1.00 75.06 141 GLY A O 1
ATOM 1066 N N . GLU A 1 142 ? 6.060 5.651 13.822 1.00 86.19 142 GLU A N 1
ATOM 1067 C CA . GLU A 1 142 ? 5.820 6.857 13.031 1.00 86.19 142 GLU A CA 1
ATOM 1068 C C . GLU A 1 142 ? 4.392 7.332 13.290 1.00 86.19 142 GLU A C 1
ATOM 1070 O O . GLU A 1 142 ? 3.426 6.604 13.057 1.00 86.19 142 GLU A O 1
ATOM 1075 N N . ARG A 1 143 ? 4.262 8.556 13.803 1.00 92.50 143 ARG A N 1
ATOM 1076 C CA . ARG A 1 143 ? 2.961 9.155 14.075 1.00 92.50 143 ARG A CA 1
ATOM 1077 C C . ARG A 1 143 ? 2.280 9.502 12.760 1.00 92.50 143 ARG A C 1
ATOM 1079 O O . ARG A 1 143 ? 2.731 10.403 12.058 1.00 92.50 143 ARG A O 1
ATOM 1086 N N . CYS A 1 144 ? 1.171 8.828 12.484 1.00 93.38 144 CYS A N 1
ATOM 1087 C CA . CYS A 1 144 ? 0.351 9.099 11.313 1.00 93.38 144 CYS A CA 1
ATOM 1088 C C . CYS A 1 144 ? -0.750 10.118 11.628 1.00 93.38 144 CYS A C 1
ATOM 1090 O O . CYS A 1 144 ? -0.951 11.043 10.850 1.00 93.38 144 CYS A O 1
ATOM 1092 N N . TRP A 1 145 ? -1.384 10.017 12.804 1.00 96.19 145 TRP A N 1
ATOM 1093 C CA . TRP A 1 145 ? -2.402 10.972 13.260 1.00 96.19 145 TRP A CA 1
ATOM 1094 C C . TRP A 1 145 ? -2.211 11.368 14.720 1.00 96.19 145 TRP A C 1
ATOM 1096 O O . TRP A 1 145 ? -1.566 10.666 15.504 1.00 96.19 145 TRP A O 1
ATOM 1106 N N . HIS A 1 146 ? -2.781 12.519 15.085 1.00 95.38 146 HIS A N 1
ATOM 1107 C CA . HIS A 1 146 ? -2.755 13.010 16.461 1.00 95.38 146 HIS A CA 1
ATOM 1108 C C . HIS A 1 146 ? -3.522 12.098 17.419 1.00 95.38 146 HIS A C 1
ATOM 1110 O O . HIS A 1 146 ? -3.041 11.872 18.524 1.00 95.38 146 HIS A O 1
ATOM 1116 N N . ASP A 1 147 ? -4.667 11.575 16.978 1.00 96.06 147 ASP A N 1
ATOM 1117 C CA . ASP A 1 147 ? -5.492 10.607 17.689 1.00 96.06 147 ASP A CA 1
ATOM 1118 C C . ASP A 1 147 ? -6.408 9.836 16.715 1.00 96.06 147 ASP A C 1
ATOM 1120 O O . ASP A 1 147 ? -6.375 10.050 15.498 1.00 96.06 147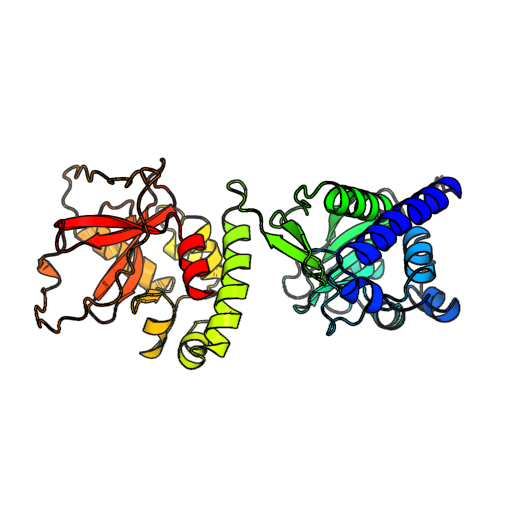 ASP A O 1
ATOM 1124 N N . LEU A 1 148 ? -7.221 8.918 17.247 1.00 96.62 148 LEU A N 1
ATOM 1125 C CA . LEU A 1 148 ? -8.167 8.131 16.448 1.00 96.62 148 LEU A CA 1
ATOM 1126 C C . LEU A 1 148 ? -9.327 8.972 15.880 1.00 96.62 148 LEU A C 1
ATOM 1128 O O . LEU A 1 148 ? -9.866 8.620 14.835 1.00 96.62 148 LEU A O 1
ATOM 1132 N N . LEU A 1 149 ? -9.704 10.083 16.525 1.00 97.31 149 LEU A N 1
ATOM 1133 C CA . LEU A 1 149 ? -10.729 10.989 16.000 1.00 97.31 149 LEU A CA 1
ATOM 1134 C C . LEU A 1 149 ? -10.233 11.690 14.736 1.00 97.31 149 LEU A C 1
ATOM 1136 O O . LEU A 1 149 ? -10.967 11.742 13.756 1.00 97.31 149 LEU A O 1
ATOM 1140 N N . ALA A 1 150 ? -8.989 12.169 14.730 1.00 96.75 150 ALA A N 1
ATOM 1141 C CA . ALA A 1 150 ? -8.368 12.779 13.562 1.00 96.75 150 ALA A CA 1
ATOM 1142 C C . ALA A 1 150 ? -8.312 11.805 12.375 1.00 96.75 150 ALA A C 1
ATOM 1144 O O . ALA A 1 150 ? -8.652 12.195 11.260 1.00 96.75 150 ALA A O 1
ATOM 1145 N N . LEU A 1 151 ? -7.960 10.536 12.620 1.00 96.81 151 LEU A N 1
ATOM 1146 C CA . LEU A 1 151 ? -8.001 9.492 11.592 1.00 96.81 151 LEU A CA 1
ATOM 1147 C C . LEU A 1 151 ? -9.419 9.296 11.043 1.00 96.81 151 LEU A C 1
ATOM 1149 O O . LEU A 1 151 ? -9.611 9.284 9.831 1.00 96.81 151 LEU A O 1
ATOM 1153 N N . VAL A 1 152 ? -10.414 9.126 11.919 1.00 97.44 152 VAL A N 1
ATOM 1154 C CA . VAL A 1 152 ? -11.797 8.843 11.497 1.00 97.44 152 VAL A CA 1
ATOM 1155 C C . VAL A 1 152 ? -12.429 10.052 10.801 1.00 97.44 152 VAL A C 1
ATOM 1157 O O . VAL A 1 152 ? -13.203 9.873 9.863 1.00 97.44 152 VAL A O 1
ATOM 1160 N N . ALA A 1 153 ? -12.074 11.272 11.206 1.00 97.44 153 ALA A N 1
ATOM 1161 C CA . ALA A 1 153 ? -12.494 12.502 10.541 1.00 97.44 153 ALA A CA 1
ATOM 1162 C C . ALA A 1 153 ? -11.914 12.613 9.130 1.00 97.44 153 ALA A C 1
ATOM 1164 O O . ALA A 1 153 ? -12.674 12.826 8.190 1.00 97.44 153 ALA A O 1
ATOM 1165 N N . GLU A 1 154 ? -10.606 12.395 8.967 1.00 97.12 154 GLU A N 1
ATOM 1166 C CA . GLU A 1 154 ? -9.985 12.398 7.640 1.00 97.12 154 GLU A CA 1
ATOM 1167 C C . GLU A 1 154 ? -10.571 11.298 6.748 1.00 97.12 154 GLU A C 1
ATOM 1169 O O . GLU A 1 154 ? -10.878 11.554 5.587 1.00 97.12 154 GLU A O 1
ATOM 1174 N N . LEU A 1 155 ? -10.800 10.096 7.292 1.00 96.81 155 LEU A N 1
ATOM 1175 C CA . LEU A 1 155 ? -11.450 9.009 6.560 1.00 96.81 155 LEU A CA 1
ATOM 1176 C C . LEU A 1 155 ? -12.858 9.404 6.093 1.00 96.81 155 LEU A C 1
ATOM 1178 O O . LEU A 1 155 ? -13.175 9.222 4.921 1.00 96.81 155 LEU A O 1
ATOM 1182 N N . ALA A 1 156 ? -13.693 9.960 6.976 1.00 97.81 156 ALA A N 1
ATOM 1183 C CA . ALA A 1 156 ? -15.035 10.413 6.614 1.00 97.81 156 ALA A CA 1
ATOM 1184 C C . ALA A 1 156 ? -14.994 11.474 5.502 1.00 97.81 156 ALA A C 1
ATOM 1186 O O . ALA A 1 156 ? -15.711 11.360 4.509 1.00 97.81 156 ALA A O 1
ATOM 1187 N N . ASP A 1 157 ? -14.116 12.468 5.637 1.00 97.50 157 ASP A N 1
ATOM 1188 C CA . ASP A 1 157 ? -13.981 13.549 4.662 1.00 97.50 157 ASP A CA 1
ATOM 1189 C C . ASP A 1 157 ? -13.474 13.030 3.305 1.00 97.50 157 ASP A C 1
ATOM 1191 O O . ASP A 1 157 ? -13.973 13.444 2.256 1.00 97.50 157 ASP A O 1
ATOM 1195 N N . VAL A 1 158 ? -12.526 12.087 3.300 1.00 96.62 158 VAL A N 1
ATOM 1196 C CA . VAL A 1 158 ? -12.017 11.436 2.084 1.00 96.62 158 VAL A CA 1
ATOM 1197 C C . VAL A 1 158 ? -13.106 10.628 1.384 1.00 96.62 158 VAL A C 1
ATOM 1199 O O . VAL A 1 158 ? -13.274 10.764 0.172 1.00 96.62 158 VAL A O 1
ATOM 1202 N N . LEU A 1 159 ? -13.868 9.819 2.122 1.00 96.44 159 LEU A N 1
ATOM 1203 C CA . LEU A 1 159 ? -14.956 9.025 1.549 1.00 96.44 159 LEU A CA 1
ATOM 1204 C C . LEU A 1 159 ? -16.023 9.924 0.909 1.00 96.44 159 LEU A C 1
ATOM 1206 O O . LEU A 1 159 ? -16.452 9.678 -0.218 1.00 96.44 159 LEU A O 1
ATOM 1210 N N . GLU A 1 160 ? -16.419 11.002 1.586 1.00 96.75 160 GLU A N 1
ATOM 1211 C CA . GLU A 1 160 ? -17.454 11.919 1.098 1.00 96.75 160 GLU A CA 1
ATOM 1212 C C . GLU A 1 160 ? -16.997 12.794 -0.079 1.00 96.75 160 GLU A C 1
ATOM 1214 O O . GLU A 1 160 ? -17.791 13.082 -0.976 1.00 96.75 160 GLU A O 1
ATOM 1219 N N . SER A 1 161 ? -15.734 13.228 -0.088 1.00 95.81 161 SER A N 1
ATOM 1220 C CA . SER A 1 161 ? -15.201 14.122 -1.126 1.00 95.81 161 SER A CA 1
ATOM 1221 C C . SER A 1 161 ? -14.611 13.390 -2.332 1.00 95.81 161 SER A C 1
ATOM 1223 O O . SER A 1 161 ? -14.564 13.955 -3.426 1.00 95.81 161 SER A O 1
ATOM 1225 N N . GLY A 1 162 ? -14.141 12.153 -2.151 1.00 92.31 162 GLY A N 1
ATOM 1226 C CA . GLY A 1 162 ? -13.325 11.442 -3.135 1.00 92.31 162 GLY A CA 1
ATOM 1227 C C . GLY A 1 162 ? -11.892 11.977 -3.258 1.00 92.31 162 GLY A C 1
ATOM 1228 O O . GLY A 1 162 ? -11.178 11.601 -4.192 1.00 92.31 162 GLY A O 1
ATOM 1229 N N . GLU A 1 163 ? -11.452 12.862 -2.359 1.00 92.25 163 GLU A N 1
ATOM 1230 C CA . GLU A 1 163 ? -10.061 13.314 -2.316 1.00 92.25 163 GLU A CA 1
ATOM 1231 C C . GLU A 1 163 ? -9.126 12.198 -1.812 1.00 92.25 163 GLU A C 1
ATOM 1233 O O . GLU A 1 163 ? -9.567 11.272 -1.134 1.00 92.25 163 GLU A O 1
ATOM 1238 N N . PRO A 1 164 ? -7.823 12.222 -2.138 1.00 89.88 164 PRO A N 1
ATOM 1239 C CA . PRO A 1 164 ? -6.912 11.169 -1.703 1.00 89.88 164 PRO A CA 1
ATOM 1240 C C . PRO A 1 164 ? -6.598 11.239 -0.199 1.00 89.88 164 PRO A C 1
ATOM 1242 O O . PRO A 1 164 ? -6.139 12.275 0.282 1.00 89.88 164 PRO A O 1
ATOM 1245 N N . LEU A 1 165 ? -6.717 10.110 0.506 1.00 91.44 165 LEU A N 1
ATOM 1246 C CA . LEU A 1 165 ? -6.182 9.910 1.856 1.00 91.44 165 LEU A CA 1
ATOM 1247 C C . LEU A 1 165 ? -4.654 9.929 1.816 1.00 91.44 165 LEU A C 1
ATOM 1249 O O . LEU A 1 165 ? -4.046 9.244 0.984 1.00 91.44 165 LEU A O 1
ATOM 1253 N N . ARG A 1 166 ? -4.017 10.675 2.724 1.00 87.25 166 ARG A N 1
ATOM 1254 C CA . ARG A 1 166 ? -2.556 10.832 2.754 1.00 87.25 166 ARG A CA 1
ATOM 1255 C C . ARG A 1 166 ? -1.987 10.362 4.080 1.00 87.25 166 ARG A C 1
ATOM 1257 O O . ARG A 1 166 ? -1.883 11.119 5.036 1.00 87.25 166 ARG A O 1
ATOM 1264 N N . MET A 1 167 ? -1.524 9.119 4.105 1.00 84.69 167 MET A N 1
ATOM 1265 C CA . MET A 1 167 ? -0.784 8.607 5.255 1.00 84.69 167 MET A CA 1
ATOM 1266 C C . MET A 1 167 ? 0.695 9.008 5.154 1.00 84.69 167 MET A C 1
ATOM 1268 O O . MET A 1 167 ? 1.303 8.796 4.096 1.00 84.69 167 MET A O 1
ATOM 1272 N N . PRO A 1 168 ? 1.311 9.544 6.224 1.00 77.94 168 PRO A N 1
ATOM 1273 C CA . PRO A 1 168 ? 2.742 9.830 6.243 1.00 77.94 168 PRO A CA 1
ATOM 1274 C C . PRO A 1 168 ? 3.583 8.621 5.818 1.00 77.94 168 PRO A C 1
ATOM 1276 O O . PRO A 1 168 ? 3.362 7.489 6.252 1.00 77.94 168 PRO A O 1
ATOM 1279 N N . GLY A 1 169 ? 4.511 8.858 4.888 1.00 72.12 169 GLY A N 1
ATOM 1280 C CA . GLY A 1 169 ? 5.384 7.818 4.350 1.00 72.12 169 GLY A CA 1
ATOM 1281 C C . GLY A 1 169 ? 4.662 6.702 3.578 1.00 72.12 169 GLY A C 1
ATOM 1282 O O . GLY A 1 169 ? 5.224 5.613 3.456 1.00 72.12 169 GLY A O 1
ATOM 1283 N N . ALA A 1 170 ? 3.436 6.918 3.093 1.00 75.69 170 ALA A N 1
ATOM 1284 C CA . ALA A 1 170 ? 2.722 6.011 2.190 1.00 75.69 170 ALA A CA 1
ATOM 1285 C C . ALA A 1 170 ? 2.234 6.750 0.930 1.00 75.69 170 ALA A C 1
ATOM 1287 O O . ALA A 1 170 ? 2.259 7.980 0.865 1.00 75.69 170 ALA A O 1
ATOM 1288 N N . ALA A 1 171 ? 1.804 6.000 -0.090 1.00 76.62 171 ALA A N 1
ATOM 1289 C CA . ALA A 1 171 ? 1.174 6.600 -1.260 1.00 76.62 171 ALA A CA 1
ATOM 1290 C C . ALA A 1 171 ? -0.179 7.211 -0.869 1.00 76.62 171 ALA A C 1
ATOM 1292 O O . ALA A 1 171 ? -0.833 6.753 0.072 1.00 76.62 171 ALA A O 1
ATOM 1293 N N . ALA A 1 172 ? -0.601 8.239 -1.601 1.00 84.50 172 ALA A N 1
ATOM 1294 C CA . ALA A 1 172 ? -1.948 8.765 -1.457 1.00 84.50 172 ALA A CA 1
ATOM 1295 C C . ALA A 1 172 ? -2.942 7.780 -2.089 1.00 84.50 172 ALA A C 1
ATOM 1297 O O . ALA A 1 172 ? -2.640 7.208 -3.134 1.00 84.50 172 ALA A O 1
ATOM 1298 N N . HIS A 1 173 ? -4.104 7.577 -1.475 1.00 86.38 173 HIS A N 1
ATOM 1299 C CA . HIS A 1 173 ? -5.107 6.633 -1.974 1.00 86.38 173 HIS A CA 1
ATOM 1300 C C . HIS A 1 173 ? -6.464 7.309 -2.088 1.00 86.38 173 HIS A C 1
ATOM 1302 O O . HIS A 1 173 ? -6.949 7.910 -1.137 1.00 86.38 173 HIS A O 1
ATOM 1308 N N . ARG A 1 174 ? -7.085 7.199 -3.253 1.00 90.62 174 ARG A N 1
ATOM 1309 C CA . ARG A 1 174 ? -8.431 7.681 -3.522 1.00 90.62 174 ARG A CA 1
ATOM 1310 C C . ARG A 1 174 ? -9.433 6.554 -3.272 1.00 90.62 174 ARG A C 1
ATOM 1312 O O . ARG A 1 174 ? -9.207 5.452 -3.773 1.00 90.62 174 ARG A O 1
ATOM 1319 N N . PRO A 1 175 ? -10.537 6.800 -2.553 1.00 92.69 175 PRO A N 1
ATOM 1320 C CA . PRO A 1 175 ? -11.571 5.793 -2.405 1.00 92.69 175 PRO A CA 1
ATOM 1321 C C . PRO A 1 175 ? -12.283 5.590 -3.744 1.00 92.69 175 PRO A C 1
ATOM 1323 O O . PRO A 1 175 ? -12.638 6.547 -4.437 1.00 92.69 175 PRO A O 1
ATOM 1326 N N . CYS A 1 176 ? -12.510 4.337 -4.109 1.00 88.12 176 CYS A N 1
ATOM 1327 C CA . CYS A 1 176 ? -13.358 3.960 -5.228 1.00 88.12 176 CYS A CA 1
ATOM 1328 C C . CYS A 1 176 ? -14.382 2.933 -4.741 1.00 88.12 176 CYS A C 1
ATOM 1330 O O . CYS A 1 176 ? -14.080 2.087 -3.910 1.00 88.12 176 CYS A O 1
ATOM 1332 N N . ALA A 1 177 ? -15.623 3.034 -5.208 1.00 83.12 177 ALA A N 1
ATOM 1333 C CA . ALA A 1 177 ? -16.710 2.184 -4.737 1.00 83.12 177 ALA A CA 1
ATOM 1334 C C . ALA A 1 177 ? -17.483 1.582 -5.909 1.00 83.12 177 ALA A C 1
ATOM 1336 O O . ALA A 1 177 ? -17.830 2.276 -6.867 1.00 83.12 177 ALA A O 1
ATOM 1337 N N . GLY A 1 178 ? -17.756 0.281 -5.812 1.00 77.31 178 GLY A N 1
ATOM 1338 C CA . GLY A 1 178 ? -18.485 -0.496 -6.817 1.00 77.31 178 GLY A CA 1
ATOM 1339 C C . GLY A 1 178 ? -19.268 -1.663 -6.218 1.00 77.31 178 GLY A C 1
ATOM 1340 O O . GLY A 1 178 ? -19.344 -2.717 -6.840 1.00 77.31 178 GLY A O 1
ATOM 1341 N N . GLY A 1 179 ? -19.795 -1.499 -5.000 1.00 82.12 179 GLY A N 1
ATOM 1342 C CA . GLY A 1 179 ? -20.336 -2.586 -4.168 1.00 82.12 179 GLY A CA 1
ATOM 1343 C C . GLY A 1 179 ? -19.397 -2.948 -3.015 1.00 82.12 179 GLY A C 1
ATOM 1344 O O . GLY A 1 179 ? -19.865 -3.183 -1.901 1.00 82.12 179 GLY A O 1
ATOM 1345 N N . GLN A 1 180 ? -18.091 -2.851 -3.276 1.00 88.44 180 GLN A N 1
ATOM 1346 C CA . GLN A 1 180 ? -17.009 -2.879 -2.295 1.00 88.44 180 GLN A CA 1
ATOM 1347 C C . GLN A 1 180 ? -16.180 -1.585 -2.364 1.00 88.44 180 GLN A C 1
ATOM 1349 O O . GLN A 1 180 ? -16.088 -0.968 -3.433 1.00 88.44 180 GLN A O 1
ATOM 1354 N N . LEU A 1 181 ? -15.593 -1.180 -1.240 1.00 90.62 181 LEU A N 1
ATOM 1355 C CA . LEU A 1 181 ? -14.626 -0.106 -1.088 1.00 90.62 181 LEU A CA 1
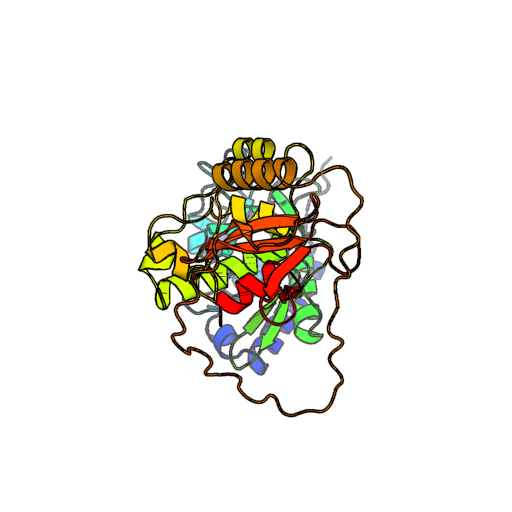ATOM 1356 C C . LEU A 1 181 ? -13.266 -0.610 -1.568 1.00 90.62 181 LEU A C 1
ATOM 1358 O O . LEU A 1 181 ? -12.639 -1.475 -0.965 1.00 90.62 181 LEU A O 1
ATOM 1362 N N . GLY A 1 182 ? -12.806 -0.033 -2.666 1.00 87.50 182 GLY A N 1
ATOM 1363 C CA . GLY A 1 182 ? -11.433 -0.117 -3.119 1.00 87.50 182 GLY A CA 1
ATOM 1364 C C . GLY A 1 182 ? -10.676 1.172 -2.824 1.00 87.50 182 GLY A C 1
ATOM 1365 O O . GLY A 1 182 ? -11.249 2.237 -2.577 1.00 87.50 182 GLY A O 1
ATOM 1366 N N . TRP A 1 183 ? -9.357 1.072 -2.915 1.00 86.94 183 TRP A N 1
ATOM 1367 C CA . TRP A 1 183 ? -8.450 2.203 -2.809 1.00 86.94 183 TRP A CA 1
ATOM 1368 C C . TRP A 1 183 ? -7.586 2.256 -4.060 1.00 86.94 183 TRP A C 1
ATOM 1370 O O . TRP A 1 183 ? -6.724 1.407 -4.274 1.00 86.94 183 TRP A O 1
ATOM 1380 N N . GLU A 1 184 ? -7.826 3.254 -4.902 1.00 82.06 184 GLU A N 1
ATOM 1381 C CA . GLU A 1 184 ? -6.974 3.527 -6.050 1.00 82.06 184 GLU A CA 1
ATOM 1382 C C . GLU A 1 184 ? -5.779 4.350 -5.587 1.00 82.06 184 GLU A C 1
ATOM 1384 O O . GLU A 1 184 ? -5.922 5.419 -4.992 1.00 82.06 184 GLU A O 1
ATOM 1389 N N . ILE A 1 185 ? -4.577 3.870 -5.864 1.00 76.00 185 ILE A N 1
ATOM 1390 C CA . ILE A 1 185 ? -3.381 4.622 -5.526 1.00 76.00 185 ILE A CA 1
ATOM 1391 C C . ILE A 1 185 ? -3.270 5.822 -6.465 1.00 76.00 185 ILE A C 1
ATOM 1393 O O . ILE A 1 185 ? -3.343 5.699 -7.686 1.00 76.00 185 ILE A O 1
ATOM 1397 N N . VAL A 1 186 ? -3.047 6.993 -5.883 1.00 78.88 186 VAL A N 1
ATOM 1398 C CA . VAL A 1 186 ? -2.819 8.228 -6.619 1.00 78.88 186 VAL A CA 1
ATOM 1399 C C . VAL A 1 186 ? -1.316 8.383 -6.833 1.00 78.88 186 VAL A C 1
ATOM 1401 O O . VAL A 1 186 ? -0.576 8.510 -5.849 1.00 78.88 186 VAL A O 1
ATOM 1404 N N . PRO A 1 187 ? -0.843 8.403 -8.094 1.00 65.50 187 PRO A N 1
ATOM 1405 C CA . PRO A 1 187 ? 0.563 8.614 -8.393 1.00 65.50 187 PRO A CA 1
ATOM 1406 C C . PRO A 1 187 ? 1.040 9.916 -7.750 1.00 65.50 187 PRO A C 1
ATOM 1408 O O . PRO A 1 187 ? 0.475 10.984 -7.993 1.00 65.50 187 PRO A O 1
ATOM 1411 N N . SER A 1 188 ? 2.079 9.828 -6.920 1.00 63.75 188 SER A N 1
ATOM 1412 C CA . SER A 1 188 ? 2.710 11.005 -6.330 1.00 63.75 188 SER A CA 1
ATOM 1413 C C . SER A 1 188 ? 4.120 11.169 -6.890 1.00 63.75 188 SER A C 1
ATOM 1415 O O . SER A 1 188 ? 4.965 10.301 -6.652 1.00 63.75 188 SER A O 1
ATOM 1417 N N . PRO A 1 189 ? 4.418 12.288 -7.578 1.00 57.91 189 PRO A N 1
ATOM 1418 C CA . PRO A 1 189 ? 5.781 12.588 -8.005 1.00 57.91 189 PRO A CA 1
ATOM 1419 C C . PRO A 1 189 ? 6.708 12.880 -6.813 1.00 57.91 189 PRO A C 1
ATOM 1421 O O . PRO A 1 189 ? 7.926 12.854 -6.963 1.00 57.91 189 PRO A O 1
ATOM 1424 N N . GLU A 1 190 ? 6.153 13.140 -5.624 1.00 62.66 190 GLU A N 1
ATOM 1425 C CA . GLU A 1 190 ? 6.914 13.511 -4.427 1.00 62.66 190 GLU A CA 1
ATOM 1426 C C . GLU A 1 190 ? 7.594 12.308 -3.759 1.00 62.66 190 GLU A C 1
ATOM 1428 O O . GLU A 1 190 ? 8.617 12.479 -3.096 1.00 62.66 190 GLU A O 1
ATOM 1433 N N . VAL A 1 191 ? 7.076 11.082 -3.946 1.00 71.12 191 VAL A N 1
ATOM 1434 C CA . VAL A 1 191 ? 7.670 9.865 -3.357 1.00 71.12 191 VAL A CA 1
ATOM 1435 C C . VAL A 1 191 ? 7.684 8.682 -4.345 1.00 71.12 191 VAL A C 1
ATOM 1437 O O . VAL A 1 191 ? 7.012 7.668 -4.123 1.00 71.12 191 VAL A O 1
ATOM 1440 N N . PRO A 1 192 ? 8.495 8.748 -5.420 1.00 73.75 192 PRO A N 1
ATOM 1441 C CA . PRO A 1 192 ? 8.491 7.747 -6.496 1.00 73.75 192 PRO A CA 1
ATOM 1442 C C . PRO A 1 192 ? 8.745 6.311 -5.993 1.00 73.75 192 PRO A C 1
ATOM 1444 O O . PRO A 1 192 ? 8.111 5.348 -6.415 1.00 73.75 192 PRO A O 1
ATOM 1447 N N . ALA A 1 193 ? 9.635 6.149 -5.009 1.00 78.44 193 ALA A N 1
ATOM 1448 C CA . ALA A 1 193 ? 9.966 4.847 -4.423 1.00 78.44 193 ALA A CA 1
ATOM 1449 C C . ALA A 1 193 ? 8.788 4.156 -3.711 1.00 78.44 193 ALA A C 1
ATOM 1451 O O . ALA A 1 193 ? 8.765 2.931 -3.604 1.00 78.44 193 ALA A O 1
ATOM 1452 N N . VAL A 1 194 ? 7.838 4.919 -3.163 1.00 76.31 194 VAL A N 1
ATOM 1453 C CA . VAL A 1 194 ? 6.647 4.337 -2.532 1.00 76.31 194 VAL A CA 1
ATOM 1454 C C . VAL A 1 194 ? 5.674 3.883 -3.609 1.00 76.31 194 VAL A C 1
ATOM 1456 O O . VAL A 1 194 ? 5.205 2.753 -3.545 1.00 76.31 194 VAL A O 1
ATOM 1459 N N . TRP A 1 195 ? 5.460 4.713 -4.632 1.00 80.88 195 TRP A N 1
ATOM 1460 C CA . TRP A 1 195 ? 4.574 4.383 -5.743 1.00 80.88 195 TRP A CA 1
ATOM 1461 C C . TRP A 1 195 ? 4.945 3.057 -6.415 1.00 80.88 195 TRP A C 1
ATOM 1463 O O . TRP A 1 195 ? 4.122 2.149 -6.497 1.00 80.88 195 TRP A O 1
ATOM 1473 N N . LEU A 1 196 ? 6.214 2.897 -6.796 1.00 89.38 196 LEU A N 1
ATOM 1474 C CA . LEU A 1 196 ? 6.679 1.658 -7.413 1.00 89.38 196 LEU A CA 1
ATOM 1475 C C . LEU A 1 196 ? 6.459 0.426 -6.521 1.00 89.38 196 LEU A C 1
ATOM 1477 O O . LEU A 1 196 ? 6.054 -0.613 -7.034 1.00 89.38 196 LEU A O 1
ATOM 1481 N N . ARG A 1 197 ? 6.736 0.514 -5.212 1.00 86.00 197 ARG A N 1
ATOM 1482 C CA . ARG A 1 197 ? 6.595 -0.644 -4.313 1.00 86.00 197 ARG A CA 1
ATOM 1483 C C . ARG A 1 197 ? 5.169 -1.177 -4.293 1.00 86.00 197 ARG A C 1
ATOM 1485 O O . ARG A 1 197 ? 4.979 -2.388 -4.263 1.00 86.00 197 ARG A O 1
ATOM 1492 N N . GLU A 1 198 ? 4.189 -0.285 -4.345 1.00 81.31 198 GLU A N 1
ATOM 1493 C CA . GLU A 1 198 ? 2.785 -0.682 -4.379 1.00 81.31 198 GLU A CA 1
ATOM 1494 C C . GLU A 1 198 ? 2.393 -1.283 -5.726 1.00 81.31 198 GLU A C 1
ATOM 1496 O O . GLU A 1 198 ? 1.884 -2.401 -5.766 1.00 81.31 198 GLU A O 1
ATOM 1501 N N . VAL A 1 199 ? 2.724 -0.608 -6.831 1.00 87.56 199 VAL A N 1
ATOM 1502 C CA . VAL A 1 199 ? 2.459 -1.134 -8.180 1.00 87.56 199 VAL A CA 1
ATOM 1503 C C . VAL A 1 199 ? 3.092 -2.512 -8.370 1.00 87.56 199 VAL A C 1
ATOM 1505 O O . VAL A 1 199 ? 2.491 -3.407 -8.965 1.00 87.56 199 VAL A O 1
ATOM 1508 N N . TRP A 1 200 ? 4.308 -2.703 -7.856 1.00 94.12 200 TRP A N 1
ATOM 1509 C CA . TRP A 1 200 ? 5.000 -3.975 -7.973 1.00 94.12 200 TRP A CA 1
ATOM 1510 C C . TRP A 1 200 ? 4.336 -5.091 -7.166 1.00 94.12 200 TRP A C 1
ATOM 1512 O O . TRP A 1 200 ? 4.275 -6.211 -7.656 1.00 94.12 200 TRP A O 1
ATOM 1522 N N . ARG A 1 201 ? 3.784 -4.818 -5.978 1.00 88.38 201 ARG A N 1
ATOM 1523 C CA . ARG A 1 201 ? 3.053 -5.839 -5.203 1.00 88.38 201 ARG A CA 1
ATOM 1524 C C . ARG A 1 201 ? 1.865 -6.402 -5.982 1.00 88.38 201 ARG A C 1
ATOM 1526 O O . ARG A 1 201 ? 1.628 -7.611 -5.963 1.00 88.38 201 ARG A O 1
ATOM 1533 N N . ASP A 1 202 ? 1.125 -5.549 -6.683 1.00 85.00 202 ASP A N 1
ATOM 1534 C CA . ASP A 1 202 ? 0.006 -6.000 -7.514 1.00 85.00 202 ASP A CA 1
ATOM 1535 C C . ASP A 1 202 ? 0.488 -6.745 -8.764 1.00 85.00 202 ASP A C 1
ATOM 1537 O O . ASP A 1 202 ? -0.060 -7.800 -9.108 1.00 85.00 202 ASP A O 1
ATOM 1541 N N . ALA A 1 203 ? 1.564 -6.257 -9.388 1.00 90.69 203 ALA A N 1
ATOM 1542 C CA . ALA A 1 203 ? 2.236 -6.938 -10.488 1.00 90.69 203 ALA A CA 1
ATOM 1543 C C . ALA A 1 203 ? 2.738 -8.334 -10.090 1.00 90.69 203 ALA A C 1
ATOM 1545 O O . ALA A 1 203 ? 2.505 -9.295 -10.817 1.00 90.69 203 ALA A O 1
ATOM 1546 N N . GLU A 1 204 ? 3.353 -8.481 -8.919 1.00 93.81 204 GLU A N 1
ATOM 1547 C CA . GLU A 1 204 ? 3.878 -9.743 -8.400 1.00 93.81 204 GLU A CA 1
ATOM 1548 C C . GLU A 1 204 ? 2.750 -10.743 -8.122 1.00 93.81 204 GLU A C 1
ATOM 1550 O O . GLU A 1 204 ? 2.809 -11.885 -8.576 1.00 93.81 204 GLU A O 1
ATOM 1555 N N . LYS A 1 205 ? 1.654 -10.317 -7.474 1.00 88.94 205 LYS A N 1
ATOM 1556 C CA . LYS A 1 205 ? 0.461 -11.167 -7.288 1.00 88.94 205 LYS A CA 1
ATOM 1557 C C . LYS A 1 205 ? -0.091 -11.668 -8.622 1.00 88.94 205 LYS A C 1
ATOM 1559 O O . LYS A 1 205 ? -0.573 -12.801 -8.716 1.00 88.94 205 LYS A O 1
ATOM 1564 N N . ARG A 1 206 ? -0.083 -10.820 -9.654 1.00 90.38 206 ARG A N 1
ATOM 1565 C CA . ARG A 1 206 ? -0.518 -11.201 -11.000 1.00 90.38 206 ARG A CA 1
ATOM 1566 C C . ARG A 1 206 ? 0.471 -12.162 -11.648 1.00 90.38 206 ARG A C 1
ATOM 1568 O O . ARG A 1 206 ? 0.025 -13.181 -12.175 1.00 90.38 206 ARG A O 1
ATOM 1575 N N . LEU A 1 207 ? 1.766 -11.872 -11.561 1.00 93.31 207 LEU A N 1
ATOM 1576 C CA . LEU A 1 207 ? 2.848 -12.695 -12.088 1.00 93.31 207 LEU A CA 1
ATOM 1577 C C . LEU A 1 207 ? 2.814 -14.093 -11.468 1.00 93.31 207 LEU A C 1
ATOM 1579 O O . LEU A 1 207 ? 2.838 -15.076 -12.196 1.00 93.31 207 LEU A O 1
ATOM 1583 N N . LEU A 1 208 ? 2.615 -14.200 -10.153 1.00 94.44 208 LEU A N 1
ATOM 1584 C CA . LEU A 1 208 ? 2.452 -15.474 -9.453 1.00 94.44 208 LEU A CA 1
ATOM 1585 C C . LEU A 1 208 ? 1.294 -16.313 -10.016 1.00 94.44 208 LEU A C 1
ATOM 1587 O O . LEU A 1 208 ? 1.401 -17.533 -10.115 1.00 94.44 208 LEU A O 1
ATOM 1591 N N . ARG A 1 209 ? 0.183 -15.672 -10.401 1.00 91.06 209 ARG A N 1
ATOM 1592 C CA . ARG A 1 209 ? -0.981 -16.361 -10.983 1.00 91.06 209 ARG A CA 1
ATOM 1593 C C . ARG A 1 209 ? -0.795 -16.716 -12.457 1.00 91.06 209 ARG A C 1
ATOM 1595 O O . ARG A 1 209 ? -1.277 -17.760 -12.883 1.00 91.06 209 ARG A O 1
ATOM 1602 N N . ALA A 1 210 ? -0.188 -15.827 -13.240 1.00 93.00 210 ALA A N 1
ATOM 1603 C CA . ALA A 1 210 ? -0.109 -15.947 -14.696 1.00 93.00 210 ALA A CA 1
ATOM 1604 C C . ALA A 1 210 ? 1.142 -16.705 -15.171 1.00 93.00 210 ALA A C 1
ATOM 1606 O O . ALA A 1 210 ? 1.057 -17.488 -16.112 1.00 93.00 210 ALA A O 1
ATOM 1607 N N . ALA A 1 211 ? 2.277 -16.490 -14.507 1.00 95.25 211 ALA A N 1
ATOM 1608 C CA . ALA A 1 211 ? 3.583 -17.060 -14.822 1.00 95.25 211 ALA A CA 1
ATOM 1609 C C . ALA A 1 211 ? 4.343 -17.394 -13.516 1.00 95.25 211 ALA A C 1
ATOM 1611 O O . ALA A 1 211 ? 5.314 -16.722 -13.155 1.00 95.25 211 ALA A O 1
ATOM 1612 N N . PRO A 1 212 ? 3.922 -18.436 -12.773 1.00 96.62 212 PRO A N 1
ATOM 1613 C CA . PRO A 1 212 ? 4.510 -18.773 -11.474 1.00 96.62 212 PRO A CA 1
ATOM 1614 C C . PRO A 1 212 ? 6.010 -19.086 -11.552 1.00 96.62 212 PRO A C 1
ATOM 1616 O O . PRO A 1 212 ? 6.733 -18.792 -10.606 1.00 96.62 212 PRO A O 1
ATOM 1619 N N . ALA A 1 213 ? 6.491 -19.638 -12.673 1.00 96.94 213 ALA A N 1
ATOM 1620 C CA . ALA A 1 213 ? 7.917 -19.884 -12.893 1.00 96.94 213 ALA A CA 1
ATOM 1621 C C . ALA A 1 213 ? 8.717 -18.572 -12.989 1.00 96.94 213 ALA A C 1
ATOM 1623 O O . ALA A 1 213 ? 9.759 -18.438 -12.352 1.00 96.94 213 ALA A O 1
ATOM 1624 N N . ALA A 1 214 ? 8.184 -17.569 -13.695 1.00 96.62 214 ALA A N 1
ATOM 1625 C CA . ALA A 1 214 ? 8.772 -16.235 -13.769 1.00 96.62 214 ALA A CA 1
ATOM 1626 C C . ALA A 1 214 ? 8.788 -15.558 -12.393 1.00 96.62 214 ALA A C 1
ATOM 1628 O O . ALA A 1 214 ? 9.810 -15.017 -11.978 1.00 96.62 214 ALA A O 1
ATOM 1629 N N . CYS A 1 215 ? 7.691 -15.659 -11.637 1.00 97.00 215 CYS A N 1
ATOM 1630 C CA . CYS A 1 215 ? 7.636 -15.150 -10.267 1.00 97.00 215 CYS A CA 1
ATOM 1631 C C . CYS A 1 215 ? 8.670 -15.837 -9.359 1.00 97.00 215 CYS A C 1
ATOM 1633 O O . CYS A 1 215 ? 9.373 -15.167 -8.612 1.00 97.00 215 CYS A O 1
ATOM 1635 N N . ALA A 1 216 ? 8.811 -17.163 -9.456 1.00 97.25 216 ALA A N 1
ATOM 1636 C CA . ALA A 1 216 ? 9.787 -17.933 -8.682 1.00 97.25 216 ALA A CA 1
ATOM 1637 C C . ALA A 1 216 ? 11.247 -17.646 -9.076 1.00 97.25 216 ALA A C 1
ATOM 1639 O O . ALA A 1 216 ? 12.160 -17.963 -8.318 1.00 97.25 216 ALA A O 1
ATOM 1640 N N . SER A 1 217 ? 11.468 -17.062 -10.256 1.00 98.00 217 SER A N 1
ATOM 1641 C CA . SER A 1 217 ? 12.794 -16.673 -10.734 1.00 98.00 217 SER A CA 1
ATOM 1642 C C . SER A 1 217 ? 13.294 -15.344 -10.161 1.00 98.00 217 SER A C 1
ATOM 1644 O O . SER A 1 217 ? 14.486 -15.048 -10.275 1.00 98.00 217 SER A O 1
ATOM 1646 N N . LEU A 1 218 ? 12.408 -14.537 -9.563 1.00 98.19 218 LEU A N 1
ATOM 1647 C CA . LEU A 1 218 ? 12.778 -13.286 -8.907 1.00 98.19 218 LEU A CA 1
ATOM 1648 C C . LEU A 1 218 ? 13.722 -13.575 -7.738 1.00 98.19 218 LEU A C 1
ATOM 1650 O O . LEU A 1 218 ? 13.446 -14.420 -6.884 1.00 98.19 218 LEU A O 1
ATOM 1654 N N . ARG A 1 219 ? 14.845 -12.855 -7.683 1.00 97.88 219 ARG A N 1
ATOM 1655 C CA . ARG A 1 219 ? 15.790 -12.983 -6.574 1.00 97.88 219 ARG A CA 1
ATOM 1656 C C . ARG A 1 219 ? 15.223 -12.326 -5.308 1.00 97.88 219 ARG A C 1
ATOM 1658 O O . ARG A 1 219 ? 14.401 -11.411 -5.403 1.00 97.88 219 ARG A O 1
ATOM 1665 N N . PRO A 1 220 ? 15.683 -12.737 -4.113 1.00 96.81 220 PRO A N 1
ATOM 1666 C CA . PRO A 1 220 ? 15.419 -11.998 -2.880 1.00 96.81 220 PRO A CA 1
ATOM 1667 C C . PRO A 1 220 ? 15.878 -10.527 -2.968 1.00 96.81 220 PRO A C 1
ATOM 1669 O O . PRO A 1 220 ? 16.708 -10.203 -3.823 1.00 96.81 220 PRO A O 1
ATOM 1672 N N . PRO A 1 221 ? 15.397 -9.645 -2.072 1.00 97.12 221 PRO A N 1
ATOM 1673 C CA . PRO A 1 221 ? 15.850 -8.259 -1.980 1.00 97.12 221 PRO A CA 1
ATOM 1674 C C . PRO A 1 221 ? 17.374 -8.102 -1.951 1.00 97.12 221 PRO A C 1
ATOM 1676 O O . PRO A 1 221 ? 18.070 -8.810 -1.216 1.00 97.12 221 PRO A O 1
ATOM 1679 N N . ALA A 1 222 ? 17.886 -7.111 -2.681 1.00 92.62 222 ALA A N 1
ATOM 1680 C CA . ALA A 1 222 ? 19.290 -6.731 -2.622 1.00 92.62 222 ALA A CA 1
ATOM 1681 C C . ALA A 1 222 ? 19.630 -6.117 -1.259 1.00 92.62 222 ALA A C 1
ATOM 1683 O O . ALA A 1 222 ? 18.847 -5.362 -0.667 1.00 92.62 222 ALA A O 1
ATOM 1684 N N . ARG A 1 223 ? 20.844 -6.365 -0.759 1.00 90.25 223 ARG A N 1
ATOM 1685 C CA . ARG A 1 223 ? 21.286 -5.731 0.486 1.00 90.25 223 ARG A CA 1
ATOM 1686 C C . ARG A 1 223 ? 21.543 -4.244 0.234 1.00 90.25 223 ARG A C 1
ATOM 1688 O O . ARG A 1 223 ? 22.160 -3.889 -0.771 1.00 90.25 223 ARG A O 1
ATOM 1695 N N . PRO A 1 224 ? 21.234 -3.346 1.190 1.00 83.56 224 PRO A N 1
ATOM 1696 C CA . PRO A 1 224 ? 21.496 -1.915 1.025 1.00 83.56 224 PRO A CA 1
ATOM 1697 C C . PRO A 1 224 ? 22.953 -1.567 0.681 1.00 83.56 224 PRO A C 1
ATOM 1699 O O . PRO A 1 224 ? 23.211 -0.534 0.070 1.00 83.56 224 PRO A O 1
ATOM 1702 N N . GLN A 1 225 ? 23.918 -2.398 1.087 1.00 79.12 225 GLN A N 1
ATOM 1703 C CA . GLN A 1 225 ? 25.328 -2.218 0.737 1.00 79.12 225 GLN A CA 1
ATOM 1704 C C . GLN A 1 225 ? 25.625 -2.551 -0.730 1.00 79.12 225 GLN A C 1
ATOM 1706 O O . GLN A 1 225 ? 26.395 -1.826 -1.350 1.00 79.12 225 GLN A O 1
ATOM 1711 N N . GLU A 1 226 ? 25.003 -3.592 -1.282 1.00 91.00 226 GLU A N 1
ATOM 1712 C CA . GLU A 1 226 ? 25.172 -4.006 -2.682 1.00 91.00 226 GLU A CA 1
ATOM 1713 C C . GLU A 1 226 ? 24.601 -2.944 -3.623 1.00 91.00 226 GLU A C 1
ATOM 1715 O O . GLU A 1 226 ? 25.273 -2.537 -4.570 1.00 91.00 226 GLU A O 1
ATOM 1720 N N . ILE A 1 227 ? 23.429 -2.397 -3.279 1.00 91.38 227 ILE A N 1
ATOM 1721 C CA . ILE A 1 227 ? 22.829 -1.264 -3.992 1.00 91.38 227 ILE A CA 1
ATOM 1722 C C . ILE A 1 227 ? 23.787 -0.067 -3.986 1.00 91.38 227 ILE A C 1
ATOM 1724 O O . ILE A 1 227 ? 24.100 0.466 -5.045 1.00 91.38 227 ILE A O 1
ATOM 1728 N N . ARG A 1 228 ? 24.322 0.327 -2.819 1.00 84.62 228 ARG A N 1
ATOM 1729 C CA . ARG A 1 228 ? 25.269 1.458 -2.724 1.00 84.62 228 ARG A CA 1
ATOM 1730 C C . ARG A 1 228 ? 26.530 1.253 -3.563 1.00 84.62 228 ARG A C 1
ATOM 1732 O O . ARG A 1 228 ? 27.047 2.208 -4.137 1.00 84.62 228 ARG A O 1
ATOM 1739 N N . SER A 1 229 ? 27.042 0.025 -3.629 1.00 87.12 229 SER A N 1
ATOM 1740 C CA . SER A 1 229 ? 28.178 -0.297 -4.494 1.00 87.12 229 SER A CA 1
ATOM 1741 C C . SER A 1 229 ? 27.826 -0.130 -5.975 1.00 87.12 229 SER A C 1
ATOM 1743 O O . SER A 1 229 ? 28.631 0.422 -6.722 1.00 87.12 229 SER A O 1
ATOM 1745 N N . ALA A 1 230 ? 26.619 -0.528 -6.383 1.00 92.75 230 ALA A N 1
ATOM 1746 C CA . ALA A 1 230 ? 26.141 -0.390 -7.759 1.00 92.75 230 ALA A CA 1
ATOM 1747 C C . ALA A 1 230 ? 25.772 1.054 -8.154 1.00 92.75 230 ALA A C 1
ATOM 1749 O O . ALA A 1 230 ? 25.885 1.442 -9.319 1.00 92.75 230 ALA A O 1
ATOM 1750 N N . GLU A 1 231 ? 25.425 1.885 -7.173 1.00 88.94 231 GLU A N 1
ATOM 1751 C CA . GLU A 1 231 ? 25.168 3.321 -7.322 1.00 88.94 231 GLU A CA 1
ATOM 1752 C C . GLU A 1 231 ? 26.435 4.156 -7.573 1.00 88.94 231 GLU A C 1
ATOM 1754 O O . GLU A 1 231 ? 26.348 5.361 -7.749 1.00 88.94 231 GLU A O 1
ATOM 1759 N N . THR A 1 232 ? 27.637 3.582 -7.597 1.00 81.88 232 THR A N 1
ATOM 1760 C CA . THR A 1 232 ? 28.853 4.382 -7.820 1.00 81.88 232 THR A CA 1
ATOM 1761 C C . THR A 1 232 ? 29.109 4.575 -9.329 1.00 81.88 232 THR A C 1
ATOM 1763 O O . THR A 1 232 ? 29.151 3.583 -10.060 1.00 81.88 232 THR A O 1
ATOM 1766 N N . PRO A 1 233 ? 29.337 5.810 -9.836 1.00 83.44 233 PRO A N 1
ATOM 1767 C CA . PRO A 1 233 ? 29.488 7.066 -9.089 1.00 83.44 233 PRO A CA 1
ATOM 1768 C C . PRO A 1 233 ? 28.188 7.836 -8.800 1.00 83.44 233 PRO A C 1
ATOM 1770 O O . PRO A 1 233 ? 28.181 8.611 -7.848 1.00 83.44 233 PRO A O 1
ATOM 1773 N N . ASP A 1 234 ? 27.124 7.642 -9.585 1.00 84.12 234 ASP A N 1
ATOM 1774 C CA . ASP A 1 234 ? 25.866 8.395 -9.431 1.00 84.12 234 ASP A CA 1
ATOM 1775 C C . ASP A 1 234 ? 24.712 7.516 -8.930 1.00 84.12 234 ASP A C 1
ATOM 1777 O O . ASP A 1 234 ? 24.543 6.400 -9.451 1.00 84.12 234 ASP A O 1
ATOM 1781 N N . PRO A 1 235 ? 23.890 8.029 -7.990 1.00 86.56 235 PRO A N 1
ATOM 1782 C CA . PRO A 1 235 ? 22.795 7.284 -7.383 1.00 86.56 235 PRO A CA 1
ATOM 1783 C C . PRO A 1 235 ? 21.767 6.836 -8.418 1.00 86.56 235 PRO A C 1
ATOM 1785 O O . PRO A 1 235 ? 21.51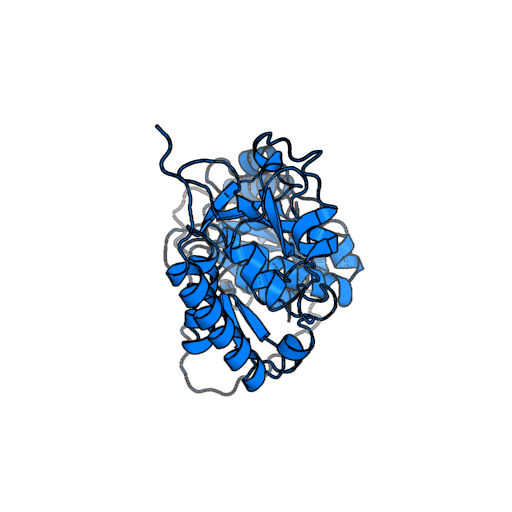2 7.517 -9.409 1.00 86.56 235 PRO A O 1
ATOM 1788 N N . PHE A 1 236 ? 21.124 5.702 -8.154 1.00 90.31 236 PHE A N 1
ATOM 1789 C CA . PHE A 1 236 ? 20.045 5.224 -9.002 1.00 90.31 236 PHE A CA 1
ATOM 1790 C C . PHE A 1 236 ? 18.805 6.099 -8.874 1.00 90.31 236 PHE A C 1
ATOM 1792 O O . PHE A 1 236 ? 18.506 6.665 -7.819 1.00 90.31 236 PHE A O 1
ATOM 1799 N N . HIS A 1 237 ? 18.017 6.120 -9.947 1.00 91.38 237 HIS A N 1
ATOM 1800 C CA . HIS A 1 237 ? 16.652 6.617 -9.884 1.00 91.38 237 HIS A CA 1
ATOM 1801 C C . HIS A 1 237 ? 15.875 5.897 -8.765 1.00 91.38 237 HIS A C 1
ATOM 1803 O O . HIS A 1 237 ? 15.989 4.678 -8.598 1.00 91.38 237 HIS A O 1
ATOM 1809 N N . ALA A 1 238 ? 15.035 6.638 -8.036 1.00 87.56 238 ALA A N 1
ATOM 1810 C CA . ALA A 1 238 ? 14.320 6.142 -6.858 1.00 87.56 238 ALA A CA 1
ATOM 1811 C C . ALA A 1 238 ? 13.485 4.877 -7.136 1.00 87.56 238 ALA A C 1
ATOM 1813 O O . ALA A 1 238 ? 13.423 3.990 -6.288 1.00 87.56 238 ALA A O 1
ATOM 1814 N N . HIS A 1 239 ? 12.900 4.759 -8.334 1.00 93.44 239 HIS A N 1
ATOM 1815 C CA . HIS A 1 239 ? 12.220 3.537 -8.772 1.00 93.44 239 HIS A CA 1
ATOM 1816 C C . HIS A 1 239 ? 13.159 2.328 -8.867 1.00 93.44 239 HIS A C 1
ATOM 1818 O O . HIS A 1 239 ? 12.868 1.287 -8.298 1.00 93.44 239 HIS A O 1
ATOM 1824 N N . LEU A 1 240 ? 14.308 2.429 -9.537 1.00 95.50 240 LEU A N 1
ATOM 1825 C CA . LEU A 1 240 ? 15.197 1.270 -9.650 1.00 95.50 240 LEU A CA 1
ATOM 1826 C C . LEU A 1 240 ? 15.710 0.832 -8.276 1.00 95.50 240 LEU A C 1
ATOM 1828 O O . LEU A 1 240 ? 15.714 -0.352 -7.959 1.00 95.50 240 LEU A O 1
ATOM 1832 N N . ARG A 1 241 ? 16.063 1.798 -7.422 1.00 93.25 241 ARG A N 1
ATOM 1833 C CA . ARG A 1 241 ? 16.450 1.519 -6.037 1.00 93.25 241 ARG A CA 1
ATOM 1834 C C . ARG A 1 241 ? 15.339 0.801 -5.266 1.00 93.25 241 ARG A C 1
ATOM 1836 O O . ARG A 1 241 ? 15.618 -0.158 -4.555 1.00 93.25 241 ARG A O 1
ATOM 1843 N N . ALA A 1 242 ? 14.097 1.261 -5.393 1.00 91.38 242 ALA A N 1
ATOM 1844 C CA . ALA A 1 242 ? 12.952 0.633 -4.746 1.00 91.38 242 ALA A CA 1
ATOM 1845 C C . ALA A 1 242 ? 12.668 -0.774 -5.293 1.00 91.38 242 ALA A C 1
ATOM 1847 O O . ALA A 1 242 ? 12.338 -1.651 -4.503 1.00 91.38 242 ALA A O 1
ATOM 1848 N N . PHE A 1 243 ? 12.864 -1.010 -6.595 1.00 96.19 243 PHE A N 1
ATOM 1849 C CA . PHE A 1 243 ? 12.761 -2.342 -7.191 1.00 96.19 243 PHE A CA 1
ATOM 1850 C C . PHE A 1 243 ? 13.815 -3.291 -6.615 1.00 96.19 243 PHE A C 1
ATOM 1852 O O . PHE A 1 243 ? 13.474 -4.384 -6.187 1.00 96.19 243 PHE A O 1
ATOM 1859 N N . LEU A 1 244 ? 15.077 -2.858 -6.521 1.00 96.38 244 LEU A N 1
ATOM 1860 C CA . LEU A 1 244 ? 16.171 -3.674 -5.975 1.00 96.38 244 LEU A CA 1
ATOM 1861 C C . LEU A 1 244 ? 15.971 -4.033 -4.497 1.00 96.38 244 LEU A C 1
ATOM 1863 O O . LEU A 1 244 ? 16.385 -5.098 -4.051 1.00 96.38 244 LEU A O 1
ATOM 1867 N N . LEU A 1 245 ? 15.305 -3.161 -3.736 1.00 93.81 245 LEU A N 1
ATOM 1868 C CA . LEU A 1 245 ? 14.898 -3.442 -2.356 1.00 93.81 245 LEU A CA 1
ATOM 1869 C C . LEU A 1 245 ? 13.743 -4.451 -2.253 1.00 93.81 245 LEU A C 1
ATOM 1871 O O . LEU A 1 245 ? 13.452 -4.904 -1.150 1.00 93.81 245 LEU A O 1
ATOM 1875 N N . LEU A 1 246 ? 13.090 -4.788 -3.365 1.00 94.31 246 LEU A N 1
ATOM 1876 C CA . LEU A 1 246 ? 12.095 -5.856 -3.452 1.00 94.31 246 LEU A CA 1
ATOM 1877 C C . LEU A 1 246 ? 12.715 -7.129 -4.043 1.00 94.31 246 LEU A C 1
ATOM 1879 O O . LEU A 1 246 ? 12.558 -8.199 -3.465 1.00 94.31 246 LEU A O 1
ATOM 1883 N N . HIS A 1 247 ? 13.477 -7.009 -5.135 1.00 97.50 247 HIS A N 1
ATOM 1884 C CA . HIS A 1 247 ? 14.145 -8.125 -5.807 1.00 97.50 247 HIS A CA 1
ATOM 1885 C C . HIS A 1 247 ? 15.480 -7.705 -6.426 1.00 97.50 247 HIS A C 1
ATOM 1887 O O . HIS A 1 247 ? 15.539 -6.743 -7.193 1.00 97.50 247 HIS A O 1
ATOM 1893 N N . ASP A 1 248 ? 16.543 -8.478 -6.189 1.00 98.06 248 ASP A N 1
ATOM 1894 C CA . ASP A 1 248 ? 17.855 -8.282 -6.826 1.00 98.06 248 ASP A CA 1
ATOM 1895 C C . ASP A 1 248 ? 17.925 -8.858 -8.258 1.00 98.06 248 ASP A C 1
ATOM 1897 O O . ASP A 1 248 ? 18.808 -9.647 -8.614 1.00 98.06 248 ASP A O 1
ATOM 1901 N N . GLY A 1 249 ? 16.958 -8.482 -9.093 1.00 97.69 249 GLY A N 1
ATOM 1902 C CA . GLY A 1 249 ? 16.800 -9.004 -10.449 1.00 97.69 249 GLY A CA 1
ATOM 1903 C C . GLY A 1 249 ? 16.117 -10.372 -10.491 1.00 97.69 249 GLY A C 1
ATOM 1904 O O . GLY A 1 249 ? 15.366 -10.741 -9.588 1.00 97.69 249 GLY A O 1
ATOM 1905 N N . ALA A 1 250 ? 16.356 -11.119 -11.568 1.00 98.00 250 ALA A N 1
ATOM 1906 C CA . ALA A 1 250 ? 15.810 -12.461 -11.757 1.00 98.00 250 ALA A CA 1
ATOM 1907 C C . ALA A 1 250 ? 16.835 -13.414 -12.384 1.00 98.00 250 ALA A C 1
ATOM 1909 O O . ALA A 1 250 ? 17.768 -12.979 -13.067 1.00 98.00 250 ALA A O 1
ATOM 1910 N N . ASP A 1 251 ? 16.641 -14.713 -12.169 1.00 94.56 251 ASP A N 1
ATOM 1911 C CA . ASP A 1 251 ? 17.522 -15.789 -12.622 1.00 94.56 251 ASP A CA 1
ATOM 1912 C C . ASP A 1 251 ? 16.904 -16.679 -13.704 1.00 94.56 251 ASP A C 1
ATOM 1914 O O . ASP A 1 251 ? 15.694 -16.750 -13.897 1.00 94.56 251 ASP A O 1
ATOM 1918 N N . GLY A 1 252 ? 17.766 -17.423 -14.395 1.00 93.94 252 GLY A N 1
ATOM 1919 C CA . GLY A 1 252 ? 17.340 -18.512 -15.268 1.00 93.94 252 GLY A CA 1
ATOM 1920 C C . GLY A 1 252 ? 16.537 -18.084 -16.507 1.00 93.94 252 GLY A C 1
ATOM 1921 O O . GLY A 1 252 ? 16.409 -16.899 -16.824 1.00 93.94 252 GLY A O 1
ATOM 1922 N N . PRO A 1 253 ? 16.030 -19.069 -17.267 1.00 94.50 253 PRO A N 1
ATOM 1923 C CA . PRO A 1 253 ? 15.296 -18.815 -18.502 1.00 94.50 253 PRO A CA 1
ATOM 1924 C C . PRO A 1 253 ? 13.910 -18.209 -18.257 1.00 94.50 253 PRO A C 1
ATOM 1926 O O . PRO A 1 253 ? 13.415 -17.510 -19.135 1.00 94.50 253 PRO A O 1
ATOM 1929 N N . ASP A 1 254 ? 13.299 -18.453 -17.099 1.00 97.06 254 ASP A N 1
ATOM 1930 C CA . ASP A 1 254 ? 11.961 -17.942 -16.773 1.00 97.06 254 ASP A CA 1
ATOM 1931 C C . ASP A 1 254 ? 12.005 -16.468 -16.342 1.00 97.06 254 ASP A C 1
ATOM 1933 O O . ASP A 1 254 ? 11.020 -15.749 -16.481 1.00 97.06 254 ASP A O 1
ATOM 1937 N N . GLY A 1 255 ? 13.177 -15.970 -15.927 1.00 95.62 255 GLY A N 1
ATOM 1938 C CA . GLY A 1 255 ? 13.384 -14.559 -15.605 1.00 95.62 255 GLY A CA 1
ATOM 1939 C C . GLY A 1 255 ? 13.096 -13.608 -16.766 1.00 95.62 255 GLY A C 1
ATOM 1940 O O . GLY A 1 255 ? 12.753 -12.454 -16.534 1.00 95.62 255 GLY A O 1
ATOM 1941 N N . PHE A 1 256 ? 13.175 -14.082 -18.013 1.00 97.00 256 PHE A N 1
ATOM 1942 C CA . PHE A 1 256 ? 12.807 -13.289 -19.190 1.00 97.00 256 PHE A CA 1
ATOM 1943 C C . PHE A 1 256 ? 11.297 -13.048 -19.310 1.00 97.00 256 PHE A C 1
ATOM 1945 O O . PHE A 1 256 ? 10.880 -12.245 -20.129 1.00 97.00 256 PHE A O 1
ATOM 1952 N N . GLU A 1 257 ? 10.463 -13.708 -18.512 1.00 95.62 257 GLU A N 1
ATOM 1953 C CA . GLU A 1 257 ? 9.014 -13.483 -18.505 1.00 95.62 257 GLU A CA 1
ATOM 1954 C C . GLU A 1 257 ? 8.572 -12.482 -17.424 1.00 95.62 257 GLU A C 1
ATOM 1956 O O . GLU A 1 257 ? 7.381 -12.211 -17.288 1.00 95.62 257 GLU A O 1
ATOM 1961 N N . VAL A 1 258 ? 9.515 -11.903 -16.669 1.00 96.50 258 VAL A N 1
ATOM 1962 C CA . VAL A 1 258 ? 9.216 -10.951 -15.587 1.00 96.50 258 VAL A CA 1
ATOM 1963 C C . VAL A 1 258 ? 8.711 -9.614 -16.129 1.00 96.50 258 VAL A C 1
ATOM 1965 O O . VAL A 1 258 ? 7.702 -9.102 -15.645 1.00 96.50 258 VAL A O 1
ATOM 1968 N N . PHE A 1 259 ? 9.393 -9.033 -17.123 1.00 96.94 259 PHE A N 1
ATOM 1969 C CA . PHE A 1 259 ? 8.948 -7.799 -17.770 1.00 96.94 259 PHE A CA 1
ATOM 1970 C C . PHE A 1 259 ? 8.364 -8.061 -19.166 1.00 96.94 259 PHE A C 1
ATOM 1972 O O . PHE A 1 259 ? 8.829 -8.952 -19.887 1.00 96.94 259 PHE A O 1
ATOM 1979 N N . PRO A 1 260 ? 7.365 -7.264 -19.601 1.00 93.44 260 PRO A N 1
ATOM 1980 C CA . PRO A 1 260 ? 6.711 -7.455 -20.887 1.00 93.44 260 PRO A CA 1
ATOM 1981 C C . PRO A 1 260 ? 7.711 -7.356 -22.038 1.00 93.44 260 PRO A C 1
ATOM 1983 O O . PRO A 1 260 ? 8.570 -6.479 -22.047 1.00 93.44 260 PRO A O 1
ATOM 1986 N N . GLY A 1 261 ? 7.552 -8.218 -23.042 1.00 92.75 261 GLY A N 1
ATOM 1987 C CA . GLY A 1 261 ? 8.447 -8.256 -24.202 1.00 92.75 261 GLY A CA 1
ATOM 1988 C C . GLY A 1 261 ? 9.659 -9.171 -24.035 1.00 92.75 261 GLY A C 1
ATOM 1989 O O . GLY A 1 261 ? 10.566 -9.101 -24.856 1.00 92.75 261 GLY A O 1
ATOM 1990 N N . GLY A 1 262 ? 9.670 -10.039 -23.020 1.00 95.75 262 GLY A N 1
ATOM 1991 C CA . GLY A 1 262 ? 10.719 -11.045 -22.877 1.00 95.75 262 GLY A CA 1
ATOM 1992 C C . GLY A 1 262 ? 11.959 -10.528 -22.147 1.00 95.75 262 GLY A C 1
ATOM 1993 O O . GLY A 1 262 ? 13.061 -10.965 -22.474 1.00 95.75 262 GLY A O 1
ATOM 1994 N N . TYR A 1 263 ? 11.800 -9.580 -21.217 1.00 97.50 263 TYR A N 1
ATOM 1995 C CA . TYR A 1 263 ? 12.910 -8.936 -20.516 1.00 97.50 263 TYR A CA 1
ATOM 1996 C C . TYR A 1 263 ? 13.085 -9.456 -19.088 1.00 97.50 263 TYR A C 1
ATOM 1998 O O . TYR A 1 263 ? 12.131 -9.559 -18.316 1.00 97.50 263 TYR A O 1
ATOM 2006 N N . ARG A 1 264 ? 14.345 -9.706 -18.727 1.00 97.69 264 ARG A N 1
ATOM 2007 C CA . ARG A 1 264 ? 14.787 -10.094 -17.387 1.00 97.69 264 ARG A CA 1
ATOM 2008 C C . ARG A 1 264 ? 15.433 -8.909 -16.667 1.00 97.69 264 ARG A C 1
ATOM 2010 O O . ARG A 1 264 ? 16.379 -8.346 -17.226 1.00 97.69 264 ARG A O 1
ATOM 2017 N N . PRO A 1 265 ? 14.991 -8.535 -15.452 1.00 98.12 265 PRO A N 1
ATOM 2018 C CA . PRO A 1 265 ? 15.637 -7.478 -14.679 1.00 98.12 265 PRO A CA 1
ATOM 2019 C C . PRO A 1 265 ? 17.048 -7.876 -14.227 1.00 98.12 265 PRO A C 1
ATOM 2021 O O . PRO A 1 265 ? 17.289 -9.015 -13.818 1.00 98.12 265 PRO A O 1
ATOM 2024 N N . TYR A 1 266 ? 17.965 -6.912 -14.256 1.00 98.38 266 TYR A N 1
ATOM 2025 C CA . TYR A 1 266 ? 19.315 -7.039 -13.713 1.00 98.38 266 TYR A CA 1
ATOM 2026 C C . TYR A 1 266 ? 19.326 -6.964 -12.184 1.00 98.38 266 TYR A C 1
ATOM 2028 O O . TYR A 1 266 ? 18.620 -6.150 -11.590 1.00 98.38 266 TYR A O 1
ATOM 2036 N N . GLY A 1 267 ? 20.187 -7.770 -11.558 1.00 97.94 267 GLY A N 1
ATOM 2037 C CA . GLY A 1 267 ? 20.605 -7.554 -10.169 1.00 97.94 267 GLY A CA 1
ATOM 2038 C C . GLY A 1 267 ? 21.729 -6.521 -10.041 1.00 97.94 267 GLY A C 1
ATOM 2039 O O . GLY A 1 267 ? 22.311 -6.077 -11.034 1.00 97.94 267 GLY A O 1
ATOM 2040 N N . CYS A 1 268 ? 22.102 -6.170 -8.811 1.00 97.75 268 CYS A N 1
ATOM 2041 C CA . CYS A 1 268 ? 23.124 -5.167 -8.497 1.00 97.75 268 CYS A CA 1
ATOM 2042 C C . CYS A 1 268 ? 24.468 -5.461 -9.177 1.00 97.75 268 CYS A C 1
ATOM 2044 O O . CYS A 1 268 ? 25.093 -4.559 -9.735 1.00 97.75 268 CYS A O 1
ATOM 2046 N N . ALA A 1 269 ? 24.911 -6.722 -9.172 1.00 96.44 269 ALA A N 1
ATOM 2047 C CA . ALA A 1 269 ? 26.168 -7.119 -9.809 1.00 96.44 269 ALA A CA 1
ATOM 2048 C C . ALA A 1 269 ? 26.139 -6.929 -11.337 1.00 96.44 269 ALA A C 1
ATOM 2050 O O . ALA A 1 269 ? 27.130 -6.504 -11.935 1.00 96.44 269 ALA A O 1
ATOM 2051 N N . GLU A 1 270 ? 24.996 -7.204 -11.964 1.00 96.81 270 GLU A N 1
ATOM 2052 C CA . GLU A 1 270 ? 24.798 -7.054 -13.407 1.00 96.81 270 GLU A CA 1
ATOM 2053 C C . GLU A 1 270 ? 24.704 -5.575 -13.790 1.00 96.81 270 GLU A C 1
ATOM 2055 O O . GLU A 1 270 ? 25.341 -5.159 -14.754 1.00 96.81 270 GLU A O 1
ATOM 2060 N N . LEU A 1 271 ? 24.026 -4.757 -12.977 1.00 95.94 271 LEU A N 1
ATOM 2061 C CA . LEU A 1 271 ? 23.987 -3.299 -13.130 1.00 95.94 271 LEU A CA 1
ATOM 2062 C C . LEU A 1 271 ? 25.392 -2.679 -13.080 1.00 95.94 271 LEU A C 1
ATOM 2064 O O . LEU A 1 271 ? 25.728 -1.850 -13.928 1.00 95.94 271 LEU A O 1
ATOM 2068 N N . CYS A 1 272 ? 26.239 -3.105 -12.134 1.00 93.81 272 CYS A N 1
ATOM 2069 C CA . CYS A 1 272 ? 27.643 -2.682 -12.068 1.00 93.81 272 CYS A CA 1
ATOM 2070 C C . CYS A 1 272 ? 28.389 -2.979 -13.378 1.00 93.81 272 CYS A C 1
ATOM 2072 O O . CYS A 1 272 ? 29.078 -2.112 -13.923 1.00 93.81 272 CYS A O 1
ATOM 2074 N N . ALA A 1 273 ? 28.260 -4.212 -13.877 1.00 92.94 273 ALA A N 1
ATOM 2075 C CA . ALA A 1 273 ? 28.946 -4.667 -15.082 1.00 92.94 273 ALA A CA 1
ATOM 2076 C C . ALA A 1 273 ? 28.431 -3.957 -16.347 1.00 92.94 273 ALA A C 1
ATOM 2078 O O . ALA A 1 273 ? 29.228 -3.519 -17.183 1.00 92.94 273 ALA A O 1
ATOM 2079 N N . ALA A 1 274 ? 27.113 -3.783 -16.464 1.00 90.00 274 ALA A N 1
ATOM 2080 C CA . ALA A 1 274 ? 26.482 -3.079 -17.574 1.00 90.00 274 ALA A CA 1
ATOM 2081 C C . ALA A 1 274 ? 26.932 -1.611 -17.625 1.00 90.00 274 ALA A C 1
ATOM 2083 O O . ALA A 1 274 ? 27.372 -1.125 -18.668 1.00 90.00 274 ALA A O 1
ATOM 2084 N N . ARG A 1 275 ? 26.948 -0.918 -16.478 1.00 87.75 275 ARG A N 1
ATOM 2085 C CA . ARG A 1 275 ? 27.405 0.479 -16.385 1.00 87.75 275 ARG A CA 1
ATOM 2086 C C . ARG A 1 275 ? 28.878 0.638 -16.768 1.00 87.75 275 ARG A C 1
ATOM 2088 O O . ARG A 1 275 ? 29.235 1.583 -17.474 1.00 87.75 275 ARG A O 1
ATOM 2095 N N . ALA A 1 276 ? 29.736 -0.288 -16.336 1.00 87.31 276 ALA A N 1
ATOM 2096 C CA . ALA A 1 276 ? 31.145 -0.296 -16.726 1.00 87.31 276 ALA A CA 1
ATOM 2097 C C . ALA A 1 276 ? 31.316 -0.468 -18.246 1.00 87.31 276 ALA A C 1
ATOM 2099 O O . ALA A 1 276 ? 32.155 0.204 -18.849 1.00 87.31 276 ALA A O 1
ATOM 2100 N N . SER A 1 277 ? 30.480 -1.307 -18.863 1.00 85.50 277 SER A N 1
ATOM 2101 C CA . SER A 1 277 ? 30.487 -1.556 -20.308 1.00 85.50 277 SER A CA 1
ATOM 2102 C C . SER A 1 277 ? 30.047 -0.324 -21.105 1.00 85.50 277 SER A C 1
ATOM 2104 O O . SER A 1 277 ? 30.749 0.075 -22.033 1.00 85.50 277 SER A O 1
ATOM 2106 N N . VAL A 1 278 ? 28.961 0.348 -20.694 1.00 84.56 278 VAL A N 1
ATOM 2107 C CA . VAL A 1 278 ? 28.511 1.614 -21.310 1.00 84.56 278 VAL A CA 1
ATOM 2108 C C . VAL A 1 278 ? 29.608 2.676 -21.229 1.00 84.56 278 VAL A C 1
ATOM 2110 O O . VAL A 1 278 ? 29.920 3.329 -22.222 1.00 84.56 278 VAL A O 1
ATOM 2113 N N . LYS A 1 279 ? 30.266 2.811 -20.072 1.00 81.25 279 LYS A N 1
ATOM 2114 C CA . LYS A 1 279 ? 31.354 3.782 -19.892 1.00 81.25 279 LYS A CA 1
ATOM 2115 C C . LYS A 1 279 ? 32.568 3.490 -20.781 1.00 81.25 279 LYS A C 1
ATOM 2117 O O . LYS A 1 279 ? 33.204 4.427 -21.251 1.00 81.25 279 LYS A O 1
ATOM 2122 N N . ALA A 1 280 ? 32.899 2.219 -21.001 1.00 80.44 280 ALA A N 1
ATOM 2123 C CA . ALA A 1 280 ? 34.014 1.826 -21.862 1.00 80.44 280 ALA A CA 1
ATOM 2124 C C . ALA A 1 280 ? 33.718 2.031 -23.360 1.00 80.44 280 ALA A C 1
ATOM 2126 O O . ALA A 1 280 ? 34.645 2.242 -24.139 1.00 80.44 280 ALA A O 1
ATOM 2127 N N . ALA A 1 281 ? 32.442 1.976 -23.758 1.00 73.38 281 ALA A N 1
ATOM 2128 C CA . ALA A 1 281 ? 32.010 2.075 -25.151 1.00 73.38 281 ALA A CA 1
ATOM 2129 C C . ALA A 1 281 ? 31.886 3.517 -25.681 1.00 73.38 281 ALA A C 1
ATOM 2131 O O . ALA A 1 281 ? 31.806 3.706 -26.895 1.00 73.38 281 ALA A O 1
ATOM 2132 N N . VAL A 1 282 ? 31.872 4.535 -24.813 1.00 66.81 282 VAL A N 1
ATOM 2133 C CA . VAL A 1 282 ? 31.717 5.942 -25.218 1.00 66.81 282 VAL A CA 1
ATOM 2134 C C . VAL A 1 282 ? 33.091 6.622 -25.351 1.00 66.81 282 VAL A C 1
ATOM 2136 O O . VAL A 1 282 ? 33.701 6.955 -24.333 1.00 66.81 282 VAL A O 1
ATOM 2139 N N . PRO A 1 283 ? 33.605 6.877 -26.573 1.00 55.75 283 PRO A N 1
ATOM 2140 C CA . PRO A 1 283 ? 34.711 7.813 -26.768 1.00 55.75 283 PRO A CA 1
ATOM 2141 C C . PRO A 1 283 ? 34.247 9.243 -26.451 1.00 55.75 283 PRO A C 1
ATOM 2143 O O . PRO A 1 283 ? 33.084 9.564 -26.681 1.00 55.75 283 PRO A O 1
ATOM 2146 N N . ASP A 1 284 ? 35.167 10.080 -25.956 1.00 45.59 284 ASP A N 1
ATOM 2147 C CA . ASP A 1 284 ? 35.025 11.424 -25.343 1.00 45.59 284 ASP A CA 1
ATOM 2148 C C . ASP A 1 284 ? 34.389 12.530 -26.233 1.00 45.59 284 ASP A C 1
ATOM 2150 O O . ASP A 1 284 ? 34.829 13.675 -26.298 1.00 45.59 284 ASP A O 1
ATOM 2154 N N . THR A 1 285 ? 33.338 12.192 -26.975 1.00 46.28 285 THR A N 1
ATOM 2155 C CA . THR A 1 285 ? 32.632 13.046 -27.928 1.00 46.28 285 THR A CA 1
ATOM 2156 C C . THR A 1 285 ? 31.190 13.193 -27.471 1.00 46.28 285 THR A C 1
ATOM 2158 O O . THR A 1 285 ? 30.476 12.208 -27.307 1.00 46.28 285 THR A O 1
ATOM 2161 N N . ALA A 1 286 ? 30.752 14.437 -27.272 1.00 45.59 286 ALA A N 1
ATOM 2162 C CA . ALA A 1 286 ? 29.410 14.775 -26.813 1.00 45.59 286 ALA A CA 1
ATOM 2163 C C . ALA A 1 286 ? 28.335 14.317 -27.818 1.00 45.59 286 ALA A C 1
ATOM 2165 O O . ALA A 1 286 ? 28.005 15.026 -28.772 1.00 45.59 286 ALA A O 1
ATOM 2166 N N . ILE A 1 287 ? 27.776 13.128 -27.602 1.00 52.28 287 ILE A N 1
ATOM 2167 C CA . ILE A 1 287 ? 26.626 12.625 -28.351 1.00 52.28 287 ILE A CA 1
ATOM 2168 C C . ILE A 1 287 ? 25.384 13.345 -27.825 1.00 52.28 287 ILE A C 1
ATOM 2170 O O . ILE A 1 287 ? 24.990 13.179 -26.675 1.00 52.28 287 ILE A O 1
ATOM 2174 N N . ARG A 1 288 ? 24.750 14.160 -28.672 1.00 50.72 288 ARG A N 1
ATOM 2175 C CA . ARG A 1 288 ? 23.420 14.715 -28.393 1.00 50.72 288 ARG A CA 1
ATOM 2176 C C . ARG A 1 288 ? 22.366 13.757 -28.934 1.00 50.72 288 ARG A C 1
ATOM 2178 O O . ARG A 1 288 ? 22.019 13.845 -30.111 1.00 50.72 288 ARG A O 1
ATOM 2185 N N . VAL A 1 289 ? 21.858 12.862 -28.091 1.00 52.75 289 VAL A N 1
ATOM 2186 C CA . VAL A 1 289 ? 20.663 12.073 -28.423 1.00 52.75 289 VAL A CA 1
ATOM 2187 C C . VAL A 1 289 ? 19.433 12.964 -28.238 1.00 52.75 289 VAL A C 1
ATOM 2189 O O . VAL A 1 289 ? 19.302 13.655 -27.230 1.00 52.75 289 VAL A O 1
ATOM 2192 N N . ARG A 1 290 ? 18.542 13.012 -29.233 1.00 53.22 290 ARG A N 1
ATOM 2193 C CA . ARG A 1 290 ? 17.257 13.714 -29.111 1.00 53.22 290 ARG A CA 1
ATOM 2194 C C . ARG A 1 290 ? 16.205 12.711 -28.663 1.00 53.22 290 ARG A C 1
ATOM 2196 O O . ARG A 1 290 ? 15.688 11.978 -29.495 1.00 53.22 290 ARG A O 1
ATOM 2203 N N . VAL A 1 291 ? 15.834 12.732 -27.386 1.00 51.75 291 VAL A N 1
ATOM 2204 C CA . VAL A 1 291 ? 14.650 11.996 -26.925 1.00 51.75 291 VAL A CA 1
ATOM 2205 C C . VAL A 1 291 ? 13.418 12.615 -27.588 1.00 51.75 291 VAL A C 1
ATOM 2207 O O . VAL A 1 291 ? 13.070 13.769 -27.335 1.00 51.75 291 VAL A O 1
ATOM 2210 N N . ARG A 1 292 ? 12.770 11.877 -28.493 1.00 53.97 292 ARG A N 1
ATOM 2211 C CA . ARG A 1 292 ? 11.480 12.280 -29.062 1.00 53.97 292 ARG A CA 1
ATOM 2212 C C . ARG A 1 292 ? 10.366 11.836 -28.123 1.00 53.97 292 ARG A C 1
ATOM 2214 O O . ARG A 1 292 ? 9.960 10.677 -28.140 1.00 53.97 292 ARG A O 1
ATOM 2221 N N . THR A 1 293 ? 9.837 12.768 -27.339 1.00 48.25 293 THR A N 1
ATOM 2222 C CA . THR A 1 293 ? 8.565 12.575 -26.643 1.00 48.25 293 THR A CA 1
ATOM 2223 C C . THR A 1 293 ? 7.443 12.587 -27.682 1.00 48.25 293 THR A C 1
ATOM 2225 O O . THR A 1 293 ? 7.170 13.592 -28.338 1.00 48.25 293 THR A O 1
ATOM 2228 N N . GLY A 1 294 ? 6.819 11.432 -27.909 1.00 45.66 294 GLY A N 1
ATOM 2229 C CA . GLY A 1 294 ? 5.635 11.349 -28.756 1.00 45.66 294 GLY A CA 1
ATOM 2230 C C . GLY A 1 294 ? 4.470 12.060 -28.072 1.00 45.66 294 GLY A C 1
ATOM 2231 O O . GLY A 1 294 ? 3.856 11.503 -27.166 1.00 45.66 294 GLY A O 1
ATOM 2232 N N . THR A 1 295 ? 4.152 13.284 -28.484 1.00 36.12 295 THR A N 1
ATOM 2233 C CA . THR A 1 295 ? 2.927 13.966 -28.061 1.00 36.12 295 THR A CA 1
ATOM 2234 C C . THR A 1 295 ? 1.719 13.238 -28.654 1.00 36.12 295 THR A C 1
ATOM 2236 O O . THR A 1 295 ? 1.500 13.242 -29.865 1.00 36.12 295 THR A O 1
ATOM 2239 N N . LYS A 1 296 ? 0.923 12.583 -27.797 1.00 36.03 296 LYS A N 1
ATOM 2240 C CA . LYS A 1 296 ? -0.388 12.027 -28.164 1.00 36.03 296 LYS A CA 1
ATOM 2241 C C . LYS A 1 296 ? -1.302 13.179 -28.603 1.00 36.03 296 LYS A C 1
ATOM 2243 O O . LYS A 1 296 ? -1.781 13.942 -27.769 1.00 36.03 296 LYS A O 1
ATOM 2248 N N . THR A 1 297 ? -1.575 13.303 -29.899 1.00 30.72 297 THR A N 1
ATOM 2249 C CA . THR A 1 297 ? -2.707 14.093 -30.394 1.00 30.72 297 THR A CA 1
ATOM 2250 C C . THR A 1 297 ? -4.008 13.347 -30.093 1.00 30.72 297 THR A C 1
ATOM 2252 O O . THR A 1 297 ? -4.173 12.176 -30.433 1.00 30.72 297 THR A O 1
ATOM 2255 N N . ALA A 1 298 ? -4.931 14.024 -29.409 1.00 38.28 298 ALA A N 1
ATOM 2256 C CA . ALA A 1 298 ? -6.255 13.507 -29.094 1.00 38.28 298 ALA A CA 1
ATOM 2257 C C . ALA A 1 298 ? -7.087 13.368 -30.380 1.00 38.28 298 ALA A C 1
ATOM 2259 O O . ALA A 1 298 ? -7.343 14.357 -31.064 1.00 38.28 298 ALA A O 1
ATOM 2260 N N . GLY A 1 299 ? -7.514 12.143 -30.695 1.00 40.59 299 GLY A N 1
ATOM 2261 C CA . GLY A 1 299 ? -8.457 11.867 -31.782 1.00 40.59 299 GLY A CA 1
ATOM 2262 C C . GLY A 1 299 ? -7.958 10.836 -32.789 1.00 40.59 299 GLY A C 1
ATOM 2263 O O . GLY A 1 299 ? -7.675 11.164 -33.935 1.00 40.59 299 GLY A O 1
ATOM 2264 N N . GLY A 1 300 ? -7.892 9.570 -32.385 1.00 29.48 300 GLY A N 1
ATOM 2265 C CA . GLY A 1 300 ? -7.650 8.455 -33.296 1.00 29.48 300 GLY A CA 1
ATOM 2266 C C . GLY A 1 300 ? -7.877 7.133 -32.579 1.00 29.48 300 GLY A C 1
ATOM 2267 O O . GLY A 1 300 ? -7.277 6.901 -31.536 1.00 29.48 300 GLY A O 1
ATOM 2268 N N . ARG A 1 301 ? -8.777 6.297 -33.112 1.00 30.03 301 ARG A N 1
ATOM 2269 C CA . ARG A 1 301 ? -9.026 4.918 -32.661 1.00 30.03 301 ARG A CA 1
ATOM 2270 C C . ARG A 1 301 ? -7.698 4.205 -32.380 1.00 30.03 301 ARG A C 1
ATOM 2272 O O . ARG A 1 301 ? -6.860 4.125 -33.275 1.00 30.03 301 ARG A O 1
ATOM 2279 N N . GLU A 1 302 ? -7.545 3.660 -31.174 1.00 31.02 302 GLU A N 1
ATOM 2280 C CA . GLU A 1 302 ? -6.512 2.669 -30.868 1.00 31.02 302 GLU A CA 1
ATOM 2281 C C . GLU A 1 302 ? -6.734 1.450 -31.773 1.00 31.02 302 GLU A C 1
ATOM 2283 O O . GLU A 1 302 ? -7.605 0.615 -31.534 1.00 31.02 302 GLU A O 1
ATOM 2288 N N . SER A 1 303 ? -5.978 1.382 -32.869 1.00 31.30 303 SER A N 1
ATOM 2289 C CA . SER A 1 303 ? -5.789 0.137 -33.603 1.00 31.30 303 SER A CA 1
ATOM 2290 C C . SER A 1 303 ? -4.878 -0.753 -32.774 1.00 31.30 303 SER A C 1
ATOM 2292 O O . SER A 1 303 ? -3.736 -0.390 -32.492 1.00 31.30 303 SER A O 1
ATOM 2294 N N . ALA A 1 304 ? -5.393 -1.928 -32.421 1.00 33.19 304 ALA A N 1
ATOM 2295 C CA . ALA A 1 304 ? -4.617 -3.046 -31.921 1.00 33.19 304 ALA A CA 1
ATOM 2296 C C . ALA A 1 304 ? -3.431 -3.312 -32.862 1.00 33.19 304 ALA A C 1
ATOM 2298 O O . ALA A 1 304 ? -3.600 -3.818 -33.971 1.00 33.19 304 ALA A O 1
ATOM 2299 N N . VAL A 1 305 ? -2.223 -2.964 -32.416 1.00 33.62 305 VAL A N 1
ATOM 2300 C CA . VAL A 1 305 ? -0.980 -3.519 -32.958 1.00 33.62 305 VAL A CA 1
ATOM 2301 C C . VAL A 1 305 ? -0.698 -4.780 -32.156 1.00 33.62 305 VAL A C 1
ATOM 2303 O O . VAL A 1 305 ? 0.153 -4.829 -31.275 1.00 33.62 305 VAL A O 1
ATOM 2306 N N . GLU A 1 306 ? -1.499 -5.794 -32.450 1.00 37.00 306 GLU A N 1
ATOM 2307 C CA . GLU A 1 306 ? -1.196 -7.183 -32.161 1.00 37.00 306 GLU A CA 1
ATOM 2308 C C . GLU A 1 306 ? -0.805 -7.810 -33.506 1.00 37.00 306 GLU A C 1
ATOM 2310 O O . GLU A 1 306 ? -1.527 -7.667 -34.493 1.00 37.00 306 GLU A O 1
ATOM 2315 N N . ARG A 1 307 ? 0.346 -8.495 -33.529 1.00 38.72 307 ARG A N 1
ATOM 2316 C CA . ARG A 1 307 ? 1.057 -9.097 -34.681 1.00 38.72 307 ARG A CA 1
ATOM 2317 C C . ARG A 1 307 ? 2.048 -8.191 -35.417 1.00 38.72 307 ARG A C 1
ATOM 2319 O O . ARG A 1 307 ? 1.786 -7.657 -36.489 1.00 38.72 307 ARG A O 1
ATOM 2326 N N . ALA A 1 308 ? 3.275 -8.223 -34.912 1.00 31.81 308 ALA A N 1
ATOM 2327 C CA . ALA A 1 308 ? 4.456 -8.363 -35.756 1.00 31.81 308 ALA A CA 1
ATOM 2328 C C . ALA A 1 308 ? 5.453 -9.298 -35.050 1.00 31.81 308 ALA A C 1
ATOM 2330 O O . ALA A 1 308 ? 6.409 -8.868 -34.416 1.00 31.81 308 ALA A O 1
ATOM 2331 N N . HIS A 1 309 ? 5.189 -10.603 -35.110 1.00 36.44 309 HIS A N 1
ATOM 2332 C CA . HIS A 1 309 ? 6.232 -11.625 -35.013 1.00 36.44 309 HIS A CA 1
ATOM 2333 C C . HIS A 1 309 ? 6.376 -12.216 -36.411 1.00 36.44 309 HIS A C 1
ATOM 2335 O O . HIS A 1 309 ? 5.775 -13.231 -36.753 1.00 36.44 309 HIS A O 1
ATOM 2341 N N . GLY A 1 310 ? 7.104 -11.493 -37.258 1.00 27.78 310 GLY A N 1
ATOM 2342 C CA . GLY A 1 310 ? 7.727 -12.090 -38.425 1.00 27.78 310 GLY A CA 1
ATOM 2343 C C . GLY A 1 310 ? 9.052 -12.677 -37.964 1.00 27.78 310 GLY A C 1
ATOM 2344 O O . GLY A 1 310 ? 9.930 -11.924 -37.553 1.00 27.78 310 GLY A O 1
ATOM 2345 N N . HIS A 1 311 ? 9.182 -14.002 -38.009 1.00 34.22 311 HIS A N 1
ATOM 2346 C CA . HIS A 1 311 ? 10.470 -14.682 -37.908 1.00 34.22 311 HIS A CA 1
ATOM 2347 C C . HIS A 1 311 ? 11.341 -14.273 -39.102 1.00 34.22 311 HIS A C 1
ATOM 2349 O O . HIS A 1 311 ? 11.320 -14.903 -40.155 1.00 34.22 311 HIS A O 1
ATOM 2355 N N . GLY A 1 312 ? 12.066 -13.170 -38.949 1.00 31.02 312 GLY A N 1
ATOM 2356 C CA . GLY A 1 312 ? 13.251 -12.864 -39.728 1.00 31.02 312 GLY A CA 1
ATOM 2357 C C . GLY A 1 312 ? 14.447 -13.024 -38.806 1.00 31.02 312 GLY A C 1
ATOM 2358 O O . GLY A 1 312 ? 14.639 -12.200 -37.917 1.00 31.02 312 GLY A O 1
ATOM 2359 N N . GLU A 1 313 ? 15.227 -14.086 -38.998 1.00 35.66 313 GLU A N 1
ATOM 2360 C CA . GLU A 1 313 ? 16.540 -14.273 -38.376 1.00 35.66 313 GLU A CA 1
ATOM 2361 C C . GLU A 1 313 ? 17.516 -13.216 -38.917 1.00 35.66 313 GLU A C 1
ATOM 2363 O O . GLU A 1 313 ? 18.376 -13.483 -39.752 1.00 35.66 313 GLU A O 1
ATOM 2368 N N . ALA A 1 314 ? 17.372 -11.974 -38.467 1.00 38.28 314 ALA A N 1
ATOM 2369 C CA . ALA A 1 314 ? 18.437 -10.992 -38.528 1.00 38.28 314 ALA A CA 1
ATOM 2370 C C . ALA A 1 314 ? 19.084 -10.974 -37.144 1.00 38.28 314 ALA A C 1
ATOM 2372 O O . ALA A 1 314 ? 18.722 -10.182 -36.279 1.00 38.28 314 ALA A O 1
ATOM 2373 N N . SER A 1 315 ? 20.018 -11.902 -36.924 1.00 38.88 315 SER A N 1
ATOM 2374 C CA . SER A 1 315 ? 20.933 -11.857 -35.784 1.00 38.88 315 SER A CA 1
ATOM 2375 C C . SER A 1 315 ? 21.822 -10.622 -35.938 1.00 38.88 315 SER A C 1
ATOM 2377 O O . SER A 1 315 ? 22.918 -10.697 -36.493 1.00 38.88 315 SER A O 1
ATOM 2379 N N . SER A 1 316 ? 21.336 -9.463 -35.498 1.00 41.78 316 SER A N 1
ATOM 2380 C CA . SER A 1 316 ? 22.146 -8.258 -35.363 1.00 41.78 316 SER A CA 1
ATOM 2381 C C . SER A 1 316 ? 23.220 -8.527 -34.314 1.00 41.78 316 SER A C 1
ATOM 2383 O O . SER A 1 316 ? 22.910 -8.748 -33.145 1.00 41.78 316 SER A O 1
ATOM 2385 N N . SER A 1 317 ? 24.480 -8.555 -34.748 1.00 46.91 317 SER A N 1
ATOM 2386 C CA . SER A 1 317 ? 25.623 -8.648 -33.844 1.00 46.91 317 SER A CA 1
ATOM 2387 C C . SER A 1 317 ? 25.587 -7.462 -32.865 1.00 46.91 317 SER A C 1
ATOM 2389 O O . SER A 1 317 ? 25.262 -6.351 -33.295 1.00 46.91 317 SER A O 1
ATOM 2391 N N . PRO A 1 318 ? 25.966 -7.635 -31.584 1.00 51.69 318 PRO A N 1
ATOM 2392 C CA . PRO A 1 318 ? 26.033 -6.548 -30.597 1.00 51.69 318 PRO A CA 1
ATOM 2393 C C . PRO A 1 318 ? 26.851 -5.321 -31.047 1.00 51.69 318 PRO A C 1
ATOM 2395 O O . PRO A 1 318 ? 26.723 -4.247 -30.471 1.00 51.69 318 PRO A O 1
ATOM 2398 N N . ALA A 1 319 ? 27.679 -5.471 -32.086 1.00 52.59 319 ALA A N 1
ATOM 2399 C CA . ALA A 1 319 ? 28.523 -4.428 -32.662 1.00 52.59 319 ALA A CA 1
ATOM 2400 C C . ALA A 1 319 ? 27.774 -3.297 -33.406 1.00 52.59 319 ALA A C 1
ATOM 2402 O O . ALA A 1 319 ? 28.408 -2.295 -33.726 1.00 52.59 319 ALA A O 1
ATOM 2403 N N . ASP A 1 320 ? 26.466 -3.426 -33.670 1.00 63.16 320 ASP A N 1
ATOM 2404 C CA . ASP A 1 320 ? 25.679 -2.422 -34.416 1.00 63.16 320 ASP A CA 1
ATOM 2405 C C . ASP A 1 320 ? 24.776 -1.530 -33.538 1.00 63.16 320 ASP A C 1
ATOM 2407 O O . ASP A 1 320 ? 24.052 -0.673 -34.063 1.00 63.16 320 ASP A O 1
ATOM 2411 N N . LEU A 1 321 ? 24.794 -1.704 -32.211 1.00 65.12 321 LEU A N 1
ATOM 2412 C CA . LEU A 1 321 ? 24.065 -0.816 -31.301 1.00 65.12 321 LEU A CA 1
ATOM 2413 C C . LEU A 1 321 ? 24.774 0.545 -31.231 1.00 65.12 321 LEU A C 1
ATOM 2415 O O . LEU A 1 321 ? 26.000 0.597 -31.105 1.00 65.12 321 LEU A O 1
ATOM 2419 N N . PRO A 1 322 ? 24.045 1.669 -31.334 1.00 72.56 322 PRO A N 1
ATOM 2420 C CA . PRO A 1 322 ? 24.673 2.975 -31.215 1.00 72.56 322 PRO A CA 1
ATOM 2421 C C . PRO A 1 322 ? 25.169 3.217 -29.786 1.00 72.56 322 PRO A C 1
ATOM 2423 O O . PRO A 1 322 ? 24.727 2.564 -28.839 1.00 72.56 322 PRO A O 1
ATOM 2426 N N . PRO A 1 323 ? 26.049 4.210 -29.607 1.00 77.25 323 PRO A N 1
ATOM 2427 C CA . PRO A 1 323 ? 26.511 4.583 -28.285 1.00 77.25 323 PRO A CA 1
ATOM 2428 C C . PRO A 1 323 ? 25.352 5.071 -27.406 1.00 77.25 323 PRO A C 1
ATOM 2430 O O . PRO A 1 323 ? 24.546 5.915 -27.805 1.00 77.25 323 PRO A O 1
ATOM 2433 N N . VAL A 1 324 ? 25.312 4.542 -26.188 1.00 81.50 324 VAL A N 1
ATOM 2434 C CA . VAL A 1 324 ? 24.362 4.909 -25.138 1.00 81.50 324 VAL A CA 1
ATOM 2435 C C . VAL A 1 324 ? 24.950 6.062 -24.316 1.00 81.50 324 VAL A C 1
ATOM 2437 O O . VAL A 1 324 ? 26.115 5.975 -23.921 1.00 81.50 324 VAL A O 1
ATOM 2440 N N . PRO A 1 325 ? 24.190 7.132 -24.020 1.00 85.44 325 PRO A N 1
ATOM 2441 C CA . PRO A 1 325 ? 24.604 8.144 -23.051 1.00 85.44 325 PRO A CA 1
ATOM 2442 C C . PRO A 1 325 ? 24.997 7.518 -21.707 1.00 85.44 325 PRO A C 1
ATOM 2444 O O . PRO A 1 325 ? 24.298 6.658 -21.183 1.00 85.44 325 PRO A O 1
ATOM 2447 N N . THR A 1 326 ? 26.093 7.974 -21.098 1.00 84.25 326 THR A N 1
ATOM 2448 C CA . THR A 1 326 ? 26.575 7.447 -19.802 1.00 84.25 326 THR A CA 1
ATOM 2449 C C . THR A 1 326 ? 25.607 7.688 -18.638 1.00 84.25 326 THR A C 1
ATOM 2451 O O . THR A 1 326 ? 25.723 7.057 -17.589 1.00 84.25 326 THR A O 1
ATOM 2454 N N . SER A 1 327 ? 24.659 8.601 -18.835 1.00 85.38 327 SER A N 1
ATOM 2455 C CA . SER A 1 327 ? 23.528 8.940 -17.972 1.00 85.38 327 SER A CA 1
ATOM 2456 C C . SER A 1 327 ? 22.357 7.954 -18.080 1.00 85.38 327 SER A C 1
ATOM 2458 O O . SER A 1 327 ? 21.396 8.065 -17.322 1.00 85.38 327 SER A O 1
ATOM 2460 N N . TRP A 1 328 ? 22.370 7.018 -19.029 1.00 92.00 328 TRP A N 1
ATOM 2461 C CA . TRP A 1 328 ? 21.324 6.010 -19.177 1.00 92.00 328 TRP A CA 1
ATOM 2462 C C . TRP A 1 328 ? 21.820 4.681 -18.627 1.00 92.00 328 TRP A C 1
ATOM 2464 O O . TRP A 1 328 ? 22.922 4.231 -18.938 1.00 92.00 328 TRP A O 1
ATOM 2474 N N . LEU A 1 329 ? 21.000 4.058 -17.785 1.00 94.06 329 LEU A N 1
ATOM 2475 C CA . LEU A 1 329 ? 21.373 2.848 -17.068 1.00 94.06 329 LEU A CA 1
ATOM 2476 C C . LEU A 1 329 ? 20.603 1.649 -17.628 1.00 94.06 329 LEU A C 1
ATOM 2478 O O . LEU A 1 329 ? 19.387 1.588 -17.432 1.00 94.06 329 LEU A O 1
ATOM 2482 N N . PRO A 1 330 ? 21.268 0.684 -18.281 1.00 95.69 330 PRO A N 1
ATOM 2483 C CA . PRO A 1 330 ? 20.654 -0.600 -18.589 1.00 95.69 330 PRO A CA 1
ATOM 2484 C C . PRO A 1 330 ? 20.177 -1.273 -17.301 1.00 95.69 330 PRO A C 1
ATOM 2486 O O . PRO A 1 330 ? 20.940 -1.340 -16.340 1.00 95.69 330 PRO A O 1
ATOM 2489 N N . PHE A 1 331 ? 18.934 -1.752 -17.262 1.00 97.19 331 PHE A N 1
ATOM 2490 C CA . PHE A 1 331 ? 18.379 -2.403 -16.064 1.00 97.19 331 PHE A CA 1
ATOM 2491 C C . PHE A 1 331 ? 17.627 -3.705 -16.343 1.00 97.19 331 PHE A C 1
ATOM 2493 O O . PHE A 1 331 ? 17.245 -4.398 -15.401 1.00 97.19 331 PHE A O 1
ATOM 2500 N N . ALA A 1 332 ? 17.409 -4.050 -17.611 1.00 97.75 332 ALA A N 1
ATOM 2501 C CA . ALA A 1 332 ? 16.852 -5.334 -18.004 1.00 97.75 332 ALA A CA 1
ATOM 2502 C C . ALA A 1 332 ? 17.341 -5.735 -19.398 1.00 97.75 332 ALA A C 1
ATOM 2504 O O . ALA A 1 332 ? 17.682 -4.871 -20.207 1.00 97.75 332 ALA A O 1
ATOM 2505 N N . VAL A 1 333 ? 17.324 -7.036 -19.688 1.00 96.88 333 VAL A N 1
ATOM 2506 C CA . VAL A 1 333 ? 17.817 -7.604 -20.952 1.00 96.88 333 VAL A CA 1
ATOM 2507 C C . VAL A 1 333 ? 16.861 -8.643 -21.525 1.00 96.88 333 VAL A C 1
ATOM 2509 O O . VAL A 1 333 ? 16.267 -9.414 -20.772 1.00 96.88 333 VAL A O 1
ATOM 2512 N N . SER A 1 334 ? 16.707 -8.671 -22.847 1.00 96.56 334 SER A N 1
ATOM 2513 C CA . SER A 1 334 ? 15.941 -9.691 -23.564 1.00 96.56 334 SER A CA 1
ATOM 2514 C C . SER A 1 334 ? 16.779 -10.938 -23.847 1.00 96.56 334 SER A C 1
ATOM 2516 O O . SER A 1 334 ? 18.004 -10.932 -23.696 1.00 96.56 334 SER A O 1
ATOM 2518 N N . ARG A 1 335 ? 16.141 -12.024 -24.299 1.00 94.12 335 ARG A N 1
ATOM 2519 C CA . ARG A 1 335 ? 16.849 -13.260 -24.691 1.00 94.12 335 ARG A CA 1
ATOM 2520 C C . ARG A 1 335 ? 17.838 -13.033 -25.838 1.00 94.12 335 ARG A C 1
ATOM 2522 O O . ARG A 1 335 ? 18.847 -13.723 -25.932 1.00 94.12 335 ARG A O 1
ATOM 2529 N N . GLU A 1 336 ? 17.551 -12.055 -26.685 1.00 92.69 336 GLU A N 1
ATOM 2530 C CA . GLU A 1 336 ? 18.339 -11.655 -27.850 1.00 92.69 336 GLU A CA 1
ATOM 2531 C C . GLU A 1 336 ? 19.411 -10.608 -27.504 1.00 92.69 336 GLU A C 1
ATOM 2533 O O . GLU A 1 336 ? 20.136 -10.156 -28.387 1.00 92.69 336 GLU A O 1
ATOM 2538 N N . GLY A 1 337 ? 19.519 -10.207 -26.231 1.00 91.81 337 GLY A N 1
ATOM 2539 C CA . GLY A 1 337 ? 20.490 -9.215 -25.771 1.00 91.81 337 GLY A CA 1
ATOM 2540 C C . GLY A 1 337 ? 20.054 -7.761 -25.964 1.00 91.81 337 GLY A C 1
ATOM 2541 O O . GLY A 1 337 ? 20.875 -6.863 -25.795 1.00 91.81 337 GLY A O 1
ATOM 2542 N N . ALA A 1 338 ? 18.787 -7.498 -26.307 1.00 92.69 338 ALA A N 1
ATOM 2543 C CA . ALA A 1 338 ? 18.273 -6.132 -26.324 1.00 92.69 338 ALA A CA 1
ATOM 2544 C C . ALA A 1 338 ? 18.113 -5.623 -24.886 1.00 92.69 338 ALA A C 1
ATOM 2546 O O . ALA A 1 338 ? 17.579 -6.334 -24.041 1.00 92.69 338 ALA A O 1
ATOM 2547 N N . GLU A 1 339 ? 18.526 -4.391 -24.603 1.00 95.00 339 GLU A N 1
ATOM 2548 C CA . GLU A 1 339 ? 18.433 -3.819 -23.255 1.00 95.00 339 GLU A CA 1
ATOM 2549 C C . GLU A 1 339 ? 17.267 -2.830 -23.128 1.00 95.00 339 GLU A C 1
ATOM 2551 O O . GLU A 1 339 ? 16.980 -2.058 -24.050 1.00 95.00 339 GLU A O 1
ATOM 2556 N N . LEU A 1 340 ? 16.620 -2.831 -21.960 1.00 96.94 340 LEU A N 1
ATOM 2557 C CA . LEU A 1 340 ? 15.841 -1.688 -21.487 1.00 96.94 340 LEU A CA 1
ATOM 2558 C C . LEU A 1 340 ? 16.748 -0.787 -20.662 1.00 96.94 340 LEU A C 1
ATOM 2560 O O . LEU A 1 340 ? 17.484 -1.253 -19.786 1.00 96.94 340 LEU A O 1
ATOM 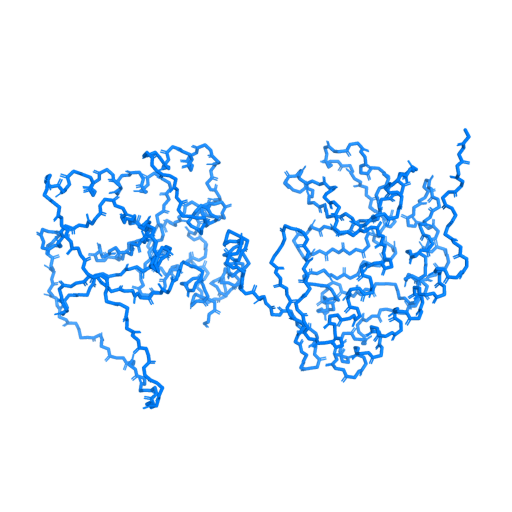2564 N N . LEU A 1 341 ? 16.654 0.512 -20.918 1.00 96.44 341 LEU A N 1
ATOM 2565 C CA . LEU A 1 341 ? 17.449 1.521 -20.237 1.00 96.44 341 LEU A CA 1
ATOM 2566 C C . LEU A 1 341 ? 16.559 2.444 -19.423 1.00 96.44 341 LEU A C 1
ATOM 2568 O O . LEU A 1 341 ? 15.441 2.759 -19.820 1.00 96.44 341 LEU A O 1
ATOM 2572 N N . LEU A 1 342 ? 17.078 2.899 -18.293 1.00 95.62 342 LEU A N 1
ATOM 2573 C CA . LEU A 1 342 ? 16.455 3.903 -17.454 1.00 95.62 342 LEU A CA 1
ATOM 2574 C C . LEU A 1 342 ? 17.177 5.230 -17.658 1.00 95.62 342 LEU A C 1
ATOM 2576 O O . LEU A 1 342 ? 18.383 5.332 -17.419 1.00 95.62 342 LEU A O 1
ATOM 2580 N N . CYS A 1 343 ? 16.444 6.247 -18.094 1.00 93.56 343 CYS A N 1
ATOM 2581 C CA . CYS A 1 343 ? 16.992 7.584 -18.267 1.00 93.56 343 CYS A CA 1
ATOM 2582 C C . CYS A 1 343 ? 17.284 8.220 -16.896 1.00 93.56 343 CYS A C 1
ATOM 2584 O O . CYS A 1 343 ? 16.361 8.418 -16.106 1.00 93.56 343 CYS A O 1
ATOM 2586 N N . GLN A 1 344 ? 18.545 8.560 -16.604 1.00 87.88 344 GLN A N 1
ATOM 2587 C CA . GLN A 1 344 ? 18.916 9.325 -15.399 1.00 87.88 344 GLN A CA 1
ATOM 2588 C C . GLN A 1 344 ? 19.270 10.787 -15.699 1.00 87.88 344 GLN A C 1
ATOM 2590 O O . GLN A 1 344 ? 19.730 11.513 -14.816 1.00 87.88 344 GLN A O 1
ATOM 2595 N N . GLU A 1 345 ? 19.039 11.251 -16.928 1.00 86.56 345 GLU A N 1
ATOM 2596 C CA . GLU A 1 345 ? 19.203 12.662 -17.272 1.00 86.56 345 GLU A CA 1
ATOM 2597 C C . GLU A 1 345 ? 18.098 13.491 -16.629 1.00 86.56 345 GLU A C 1
ATOM 2599 O O . GLU A 1 345 ? 16.913 13.213 -16.810 1.00 86.56 345 GLU A O 1
ATOM 2604 N N . GLN A 1 346 ? 18.490 14.520 -15.878 1.00 79.25 346 GLN A N 1
ATOM 2605 C CA . GLN A 1 346 ? 17.545 15.453 -15.274 1.00 79.25 346 GLN A CA 1
ATOM 2606 C C . GLN A 1 346 ? 16.754 16.177 -16.371 1.00 79.25 346 GLN A C 1
ATOM 2608 O O . GLN A 1 346 ? 17.336 16.752 -17.292 1.00 79.25 346 GLN A O 1
ATOM 2613 N N . GLY A 1 347 ? 15.427 16.161 -16.263 1.00 80.88 347 GLY A N 1
ATOM 2614 C CA . GLY A 1 347 ? 14.523 16.755 -17.244 1.00 80.88 347 GLY A CA 1
ATOM 2615 C C . GLY A 1 347 ? 13.213 15.981 -17.357 1.00 80.88 347 GLY A C 1
ATOM 2616 O O . GLY A 1 347 ? 12.907 15.129 -16.529 1.00 80.88 347 GLY A O 1
ATOM 2617 N N . GLU A 1 348 ? 12.447 16.256 -18.413 1.00 76.50 348 GLU A N 1
ATOM 2618 C CA . GLU A 1 348 ? 11.118 15.657 -18.632 1.00 76.50 348 GLU A CA 1
ATOM 2619 C C . GLU A 1 348 ? 11.144 14.135 -18.829 1.00 76.50 348 GLU A C 1
ATOM 2621 O O . GLU A 1 348 ? 10.122 13.474 -18.692 1.00 76.50 348 GLU A O 1
ATOM 2626 N N . SER A 1 349 ? 12.303 13.574 -19.181 1.00 85.38 349 SER A N 1
ATOM 2627 C CA . SER A 1 349 ? 12.486 12.134 -19.393 1.00 85.38 349 SER A CA 1
ATOM 2628 C C . SER A 1 349 ? 13.185 11.438 -18.224 1.00 85.38 349 SER A C 1
ATOM 2630 O O . SER A 1 349 ? 13.514 10.262 -18.353 1.00 85.38 349 SER A O 1
ATOM 2632 N N . TYR A 1 350 ? 13.442 12.129 -17.108 1.00 87.62 350 TYR A N 1
ATOM 2633 C CA . TYR A 1 350 ? 14.066 11.519 -15.936 1.00 87.62 350 TYR A CA 1
ATOM 2634 C C . TYR A 1 350 ? 13.195 10.373 -15.406 1.00 87.62 350 TYR A C 1
ATOM 2636 O O . TYR A 1 350 ? 12.018 10.562 -15.112 1.00 87.62 350 TYR A O 1
ATOM 2644 N N . GLY A 1 351 ? 13.774 9.176 -15.307 1.00 88.81 351 GLY A N 1
ATOM 2645 C CA . GLY A 1 351 ? 13.081 7.961 -14.885 1.00 88.81 351 GLY A CA 1
ATOM 2646 C C . GLY A 1 351 ? 12.386 7.186 -16.005 1.00 88.81 351 GLY A C 1
ATOM 2647 O O . GLY A 1 351 ? 11.917 6.082 -15.735 1.00 88.81 351 GLY A O 1
ATOM 2648 N N . ALA A 1 352 ? 12.359 7.700 -17.240 1.00 93.69 352 ALA A N 1
ATOM 2649 C CA . ALA A 1 352 ? 11.721 7.032 -18.372 1.00 93.69 352 ALA A CA 1
ATOM 2650 C C . ALA A 1 352 ? 12.420 5.726 -18.764 1.00 93.69 352 ALA A C 1
ATOM 2652 O O . ALA A 1 352 ? 13.651 5.632 -18.737 1.00 93.69 352 ALA A O 1
ATOM 2653 N N . VAL A 1 353 ? 11.625 4.734 -19.180 1.00 96.75 353 VAL A N 1
ATOM 2654 C CA . VAL A 1 353 ? 12.128 3.466 -19.719 1.00 96.75 353 VAL A CA 1
ATOM 2655 C C . VAL A 1 353 ? 12.265 3.593 -21.228 1.00 96.75 353 VAL A C 1
ATOM 2657 O O . VAL A 1 353 ? 11.294 3.858 -21.945 1.00 96.75 353 VAL A O 1
ATOM 2660 N N . LEU A 1 354 ? 13.481 3.374 -21.702 1.00 96.25 354 LEU A N 1
ATOM 2661 C CA . LEU A 1 354 ? 13.885 3.484 -23.091 1.00 96.25 354 LEU A CA 1
ATOM 2662 C C . LEU A 1 354 ? 14.181 2.095 -23.659 1.00 96.25 354 LEU A C 1
ATOM 2664 O O . LEU A 1 354 ? 14.727 1.236 -22.969 1.00 96.25 354 LEU A O 1
ATOM 2668 N N . ALA A 1 355 ? 13.859 1.897 -24.932 1.00 94.88 355 ALA A N 1
ATOM 2669 C CA . ALA A 1 355 ? 14.259 0.720 -25.695 1.00 94.88 355 ALA A CA 1
ATOM 2670 C C . ALA A 1 355 ? 14.802 1.147 -27.060 1.00 94.88 355 ALA A C 1
ATOM 2672 O O . ALA A 1 355 ? 14.377 2.167 -27.615 1.00 94.88 355 ALA A O 1
ATOM 2673 N N . TRP A 1 356 ? 15.729 0.360 -27.602 1.00 91.38 356 TRP A N 1
ATOM 2674 C CA . TRP A 1 356 ? 16.249 0.569 -28.950 1.00 91.38 356 TRP A CA 1
ATOM 2675 C C . TRP A 1 356 ? 15.183 0.247 -30.003 1.00 91.38 356 TRP A C 1
ATOM 2677 O O . TRP A 1 356 ? 14.645 -0.859 -30.041 1.00 91.38 356 TRP A O 1
ATOM 2687 N N . ASP A 1 357 ? 14.892 1.203 -30.882 1.00 86.50 357 ASP A N 1
ATOM 2688 C CA . ASP A 1 357 ? 14.044 1.008 -32.052 1.00 86.50 357 ASP A CA 1
ATOM 2689 C C . ASP A 1 357 ? 14.932 0.795 -33.283 1.00 86.50 357 ASP A C 1
ATOM 2691 O O . ASP A 1 357 ? 15.533 1.730 -33.817 1.00 86.50 357 ASP A O 1
ATOM 2695 N N . GLN A 1 358 ? 15.004 -0.454 -33.751 1.00 84.25 358 GLN A N 1
ATOM 2696 C CA . GLN A 1 358 ? 15.812 -0.818 -34.917 1.00 84.25 358 GLN A CA 1
ATOM 2697 C C . GLN A 1 358 ? 15.377 -0.088 -36.196 1.00 84.25 358 GLN A C 1
ATOM 2699 O O . GLN A 1 358 ? 16.221 0.225 -37.034 1.00 84.25 358 GLN A O 1
ATOM 2704 N N . VAL A 1 359 ? 14.077 0.192 -36.353 1.00 82.88 359 VAL A N 1
ATOM 2705 C CA . VAL A 1 359 ? 13.527 0.826 -37.559 1.00 82.88 359 VAL A CA 1
ATOM 2706 C C . VAL A 1 359 ? 13.869 2.309 -37.569 1.00 82.88 359 VAL A C 1
ATOM 2708 O O . VAL A 1 359 ? 14.333 2.832 -38.581 1.00 82.88 359 VAL A O 1
ATOM 2711 N N . ALA A 1 360 ? 13.669 2.985 -36.437 1.00 85.25 360 ALA A N 1
ATOM 2712 C CA . ALA A 1 360 ? 14.019 4.395 -36.297 1.00 85.25 360 ALA A CA 1
ATOM 2713 C C . ALA A 1 360 ? 15.534 4.622 -36.183 1.00 85.25 360 ALA A C 1
ATOM 2715 O O . ALA A 1 360 ? 15.994 5.744 -36.400 1.00 85.25 360 ALA A O 1
ATOM 2716 N N . ARG A 1 361 ? 16.294 3.568 -35.852 1.00 87.00 361 ARG A N 1
ATOM 2717 C CA . ARG A 1 361 ? 17.693 3.641 -35.417 1.00 87.00 361 ARG A CA 1
ATOM 2718 C C . ARG A 1 361 ? 17.869 4.693 -34.319 1.00 87.00 361 ARG A C 1
ATOM 2720 O O . ARG A 1 361 ? 18.797 5.500 -34.375 1.00 87.00 361 ARG A O 1
ATOM 2727 N N . ASP A 1 362 ? 16.962 4.680 -33.345 1.00 90.12 362 ASP A N 1
ATOM 2728 C CA . ASP A 1 362 ? 16.971 5.598 -32.207 1.00 90.12 362 ASP A CA 1
ATOM 2729 C C . ASP A 1 362 ? 16.408 4.925 -30.947 1.00 90.12 362 ASP A C 1
ATOM 2731 O O . ASP A 1 362 ? 15.699 3.919 -31.024 1.00 90.12 362 ASP A O 1
ATOM 2735 N N . TYR A 1 363 ? 16.701 5.488 -29.779 1.00 90.50 363 TYR A N 1
ATOM 2736 C CA . TYR A 1 363 ? 16.054 5.084 -28.536 1.00 90.50 363 TYR A CA 1
ATOM 2737 C C . TYR A 1 363 ? 14.712 5.792 -28.393 1.00 90.50 363 TYR A C 1
ATOM 2739 O O . TYR A 1 363 ? 14.611 7.012 -28.534 1.00 90.50 363 TYR A O 1
ATOM 2747 N N . ARG A 1 364 ? 13.669 5.027 -28.067 1.00 93.56 364 ARG A N 1
ATOM 2748 C CA . ARG A 1 364 ? 12.336 5.573 -27.801 1.00 93.56 364 ARG A CA 1
ATOM 2749 C C . ARG A 1 364 ? 11.891 5.268 -26.384 1.00 93.56 364 ARG A C 1
ATOM 2751 O O . ARG A 1 364 ? 12.149 4.183 -25.862 1.00 93.56 364 ARG A O 1
ATOM 2758 N N . THR A 1 365 ? 11.142 6.197 -25.806 1.00 94.81 365 THR A N 1
ATOM 2759 C CA . THR A 1 365 ? 10.412 5.964 -24.564 1.00 94.81 365 THR A CA 1
ATOM 2760 C C . THR A 1 365 ? 9.328 4.921 -24.802 1.00 94.81 365 THR A C 1
ATOM 2762 O O . THR A 1 365 ? 8.396 5.147 -25.573 1.00 94.81 365 THR A O 1
ATOM 2765 N N . VAL A 1 366 ? 9.459 3.770 -24.146 1.00 95.94 366 VAL A N 1
ATOM 2766 C CA . VAL A 1 366 ? 8.455 2.697 -24.168 1.00 95.94 366 VAL A CA 1
ATOM 2767 C C . VAL A 1 366 ? 7.524 2.770 -22.963 1.00 95.94 366 VAL A C 1
ATOM 2769 O O . VAL A 1 366 ? 6.360 2.396 -23.082 1.00 95.94 366 VAL A O 1
ATOM 2772 N N . HIS A 1 367 ? 8.009 3.308 -21.840 1.00 94.56 367 HIS A N 1
ATOM 2773 C CA . HIS A 1 367 ? 7.204 3.621 -20.662 1.00 94.56 367 HIS A CA 1
ATOM 2774 C C . HIS A 1 367 ? 7.650 4.954 -20.049 1.00 94.56 367 HIS A C 1
ATOM 2776 O O . HIS A 1 367 ? 8.849 5.245 -20.057 1.00 94.56 367 HIS A O 1
ATOM 2782 N N . PRO A 1 368 ? 6.713 5.765 -19.519 1.00 91.12 368 PRO A N 1
ATOM 2783 C CA . PRO A 1 368 ? 7.040 7.059 -18.922 1.00 91.12 368 PRO A CA 1
ATOM 2784 C C . PRO A 1 368 ? 7.934 6.927 -17.687 1.00 91.12 368 PRO A C 1
ATOM 2786 O O . PRO A 1 368 ? 8.734 7.819 -17.443 1.00 91.12 368 PRO A O 1
ATOM 2789 N N . ASP A 1 369 ? 7.844 5.809 -16.960 1.00 93.12 369 ASP A N 1
ATOM 2790 C CA . ASP A 1 369 ? 8.775 5.433 -15.905 1.00 93.12 369 ASP A CA 1
ATOM 2791 C C . ASP A 1 369 ? 8.747 3.917 -15.620 1.00 93.12 369 ASP A C 1
ATOM 2793 O O . ASP A 1 369 ? 7.991 3.157 -16.236 1.00 93.12 369 ASP A O 1
ATOM 2797 N N . LEU A 1 370 ? 9.599 3.465 -14.692 1.00 94.44 370 LEU A N 1
ATOM 2798 C CA . LEU A 1 370 ? 9.638 2.066 -14.253 1.00 94.44 370 LEU A CA 1
ATOM 2799 C C . LEU A 1 370 ? 8.346 1.612 -13.543 1.00 94.44 370 LEU A C 1
ATOM 2801 O O . LEU A 1 370 ? 7.991 0.444 -13.651 1.00 94.44 370 LEU A O 1
ATOM 2805 N N . ALA A 1 371 ? 7.607 2.500 -12.869 1.00 91.94 371 ALA A N 1
ATOM 2806 C CA . ALA A 1 371 ? 6.329 2.132 -12.257 1.00 91.94 371 ALA A CA 1
ATOM 2807 C C . ALA A 1 371 ? 5.283 1.805 -13.331 1.00 91.94 371 ALA A C 1
ATOM 2809 O O . ALA A 1 371 ? 4.640 0.765 -13.256 1.00 91.94 371 ALA A O 1
ATOM 2810 N N . ALA A 1 372 ? 5.207 2.588 -14.406 1.00 91.81 372 ALA A N 1
ATOM 2811 C CA . ALA A 1 372 ? 4.349 2.297 -15.551 1.00 91.81 372 ALA A CA 1
ATOM 2812 C C . ALA A 1 372 ? 4.752 1.017 -16.311 1.00 91.81 372 ALA A C 1
ATOM 2814 O O . ALA A 1 372 ? 3.915 0.406 -16.983 1.00 91.81 372 ALA A O 1
ATOM 2815 N N . LEU A 1 373 ? 6.023 0.597 -16.249 1.00 95.25 373 LEU A N 1
ATOM 2816 C CA . LEU A 1 373 ? 6.437 -0.732 -16.717 1.00 95.25 373 LEU A CA 1
ATOM 2817 C C . LEU A 1 373 ? 5.882 -1.829 -15.798 1.00 95.25 373 LEU A C 1
ATOM 2819 O O . LEU A 1 373 ? 5.277 -2.780 -16.294 1.00 95.25 373 LEU A O 1
ATOM 2823 N N . CYS A 1 374 ? 6.024 -1.671 -14.479 1.00 94.62 374 CYS A N 1
ATOM 2824 C CA . CYS A 1 374 ? 5.485 -2.600 -13.484 1.00 94.62 374 CYS A CA 1
ATOM 2825 C C . CYS A 1 374 ? 3.953 -2.722 -13.563 1.00 94.62 374 CYS A C 1
ATOM 2827 O O . CYS A 1 374 ? 3.433 -3.832 -13.529 1.00 94.62 374 CYS A O 1
ATOM 2829 N N . GLU A 1 375 ? 3.215 -1.625 -13.772 1.00 89.38 375 GLU A N 1
ATOM 2830 C CA . GLU A 1 375 ? 1.756 -1.674 -13.966 1.00 89.38 375 GLU A CA 1
ATOM 2831 C C . GLU A 1 375 ? 1.365 -2.586 -15.129 1.00 89.38 375 GLU A C 1
ATOM 2833 O O . GLU A 1 375 ? 0.355 -3.283 -15.069 1.00 89.38 375 GLU A O 1
ATOM 2838 N N . ARG A 1 376 ? 2.159 -2.589 -16.206 1.00 91.38 376 ARG A N 1
ATOM 2839 C CA . ARG A 1 376 ? 1.888 -3.418 -17.382 1.00 91.38 376 ARG A CA 1
ATOM 2840 C C . ARG A 1 376 ? 2.117 -4.903 -17.117 1.00 91.38 376 ARG A C 1
ATOM 2842 O O . ARG A 1 376 ? 1.496 -5.708 -17.792 1.00 91.38 376 ARG A O 1
ATOM 2849 N N . VAL A 1 377 ? 2.960 -5.262 -16.151 1.00 89.38 377 VAL A N 1
ATOM 2850 C CA . VAL A 1 377 ? 3.064 -6.647 -15.654 1.00 89.38 377 VAL A CA 1
ATOM 2851 C C . VAL A 1 377 ? 1.786 -7.043 -14.900 1.00 89.38 377 VAL A C 1
ATOM 2853 O O . VAL A 1 377 ? 1.364 -8.195 -14.948 1.00 89.38 377 VAL A O 1
ATOM 2856 N N . GLY A 1 378 ? 1.142 -6.081 -14.230 1.00 76.56 378 GLY A N 1
ATOM 2857 C CA . GLY A 1 378 ? -0.099 -6.290 -13.480 1.00 76.56 378 GLY A CA 1
ATOM 2858 C C . GLY A 1 378 ? -1.381 -6.406 -14.318 1.00 76.56 378 GLY A C 1
ATOM 2859 O O . GLY A 1 378 ? -2.372 -6.933 -13.807 1.00 76.56 378 GLY A O 1
ATOM 2860 N N . ARG A 1 379 ? -1.384 -5.946 -15.576 1.00 79.25 379 ARG A N 1
ATOM 2861 C CA . ARG A 1 379 ? -2.531 -6.030 -16.504 1.00 79.25 379 ARG A CA 1
ATOM 2862 C C . ARG A 1 379 ? -2.471 -7.334 -17.299 1.00 79.25 379 ARG A C 1
ATOM 2864 O O . ARG A 1 379 ? -3.409 -8.163 -17.172 1.00 79.25 379 ARG A O 1
#

Foldseek 3Di:
DDDPPDDDPVNLVLLLVLLVLLLVLCVPFAVQLNVQFAAADDPVLQCLLQVPDHDDSSLNSVNRGTQWGPLVSQNCLDAQKTFHGSNVQSPDDCVQLPDPQCNQWTFGIAGPQGKTWTAGCDPDQRHQFTWIGDSVVSDIGHGFGSHVSRVSNLSSVQSVVQFWDDGPPAFTWGWDGDNRTDTDGDDDPVQNLRLLLVLLVLLLVLCCVPPVVLSVQFAAADDPVLQVVLCPPHHDDSNLNSVNRGTQWGDDCSQLVSFPPRKTFHGSVVQSVQLVVLVVPDDPDDDDADADDPDDDPDDDPDDPDDDPDPDPPLDDPVPQDRDPSQWTFTIAHPSGWTWIAHCDPDQQHQFIWTQDPVVRHIYGPGSHVSRRSNVSSD

Radius of gyration: 25.27 Å; chains: 1; bounding box: 60×38×78 Å